Protein AF-0000000087651500 (afdb_homodimer)

InterPro domains:
  IPR002915 DeoC/FbaB/LacD aldolase [PF01791] (61-299)
  IPR002915 DeoC/FbaB/LacD aldolase [SM01133] (60-301)
  IPR011343 Deoxyribose-phosphate aldolase [PIRSF001357] (56-301)
  IPR011343 Deoxyribose-phosphate aldolase [PTHR10889] (29-301)
  IPR011343 Deoxyribose-phosphate aldolase [TIGR00126] (63-282)
  IPR011343 Deoxyribose-phosphate aldolase [cd00959] (61-293)
  IPR013785 Aldolase-type TIM barrel [G3DSA:3.20.20.70] (52-303)

Sequence (606 aa):
MATLVPMLFSFVKNFMSAFDQAQFDKEVSRDFDTQEIASATARYEKEAAQLVKDKAQVKKVIGYIDLTTLAGDDTKGRVVALVDRALNPVPSDPSVRCAAVCVYPQRVADVSKHLAAKKKTFNVASVAAGFPSGQYHLQSKLLEVQLTVADGATEIDIVISRAAALEDDWKTVYNEVAALKSACGNAHMKTILATGELKTLANVYKASWASILAGSDFIKTSTGKESTNATLEVAYVMCAAIKRWHELTGKKVGFKPAGGIKTPQEALAYVALIKEVLGEAWLTPELFRIGASSLLDNCLKALMATLVPMLFSFVKNFMSAFDQAQFDKEVSRDFDTQEIASATARYEKEAAQLVKDKAQVKKVIGYIDLTTLAGDDTKGRVVALVDRALNPVPSDPSVRCAAVCVYPQRVADVSKHLAAKKKTFNVASVAAGFPSGQYHLQSKLLEVQLTVADGATEIDIVISRAAALEDDWKTVYNEVAALKSACGNAHMKTILATGELKTLANVYKASWASILAGSDFIKTSTGKESTNATLEVAYVMCAAIKRWHELTGKKVGFKPAGGIKTPQEALAYVALIKEVLGEAWLTPELFRIGASSLLDNCLKAL

Radius of gyration: 25.12 Å; Cα contacts (8 Å, |Δi|>4): 1206; chains: 2; bounding box: 56×70×66 Å

Structure (mmCIF, N/CA/C/O backbone):
data_AF-0000000087651500-model_v1
#
loop_
_entity.id
_entity.type
_entity.pdbx_description
1 polymer 'deoxyribose-phosphate aldolase'
#
loop_
_atom_site.group_PDB
_atom_site.id
_atom_site.type_symbol
_atom_site.label_atom_id
_atom_site.label_alt_id
_atom_site.label_comp_id
_atom_site.label_asym_id
_atom_site.label_entity_id
_atom_site.label_seq_id
_atom_site.pdbx_PDB_ins_code
_atom_site.Cartn_x
_atom_site.Cartn_y
_atom_site.Cartn_z
_atom_site.occupancy
_atom_site.B_iso_or_equiv
_atom_site.auth_seq_id
_atom_site.auth_comp_id
_atom_site.auth_asym_id
_atom_site.auth_atom_id
_atom_site.pdbx_PDB_model_num
ATOM 1 N N . MET A 1 1 ? -10.203 9.117 -33.875 1 18.61 1 MET A N 1
ATOM 2 C CA . MET A 1 1 ? -10.57 9.945 -32.75 1 18.61 1 MET A CA 1
ATOM 3 C C . MET A 1 1 ? -9.539 9.805 -31.625 1 18.61 1 MET A C 1
ATOM 5 O O . MET A 1 1 ? -9.906 9.633 -30.453 1 18.61 1 MET A O 1
ATOM 9 N N . ALA A 1 2 ? -8.32 9.477 -32.031 1 25.64 2 ALA A N 1
ATOM 10 C CA . ALA A 1 2 ? -7.027 9 -31.547 1 25.64 2 ALA A CA 1
ATOM 11 C C . ALA A 1 2 ? -6.324 10.062 -30.703 1 25.64 2 ALA A C 1
ATOM 13 O O . ALA A 1 2 ? -5.59 9.734 -29.766 1 25.64 2 ALA A O 1
ATOM 14 N N . THR A 1 3 ? -6.441 11.383 -31.062 1 24.03 3 THR A N 1
ATOM 15 C CA . THR A 1 3 ? -5.383 12.359 -30.844 1 24.03 3 THR A CA 1
ATOM 16 C C . THR A 1 3 ? -5.59 13.117 -29.531 1 24.03 3 THR A C 1
ATOM 18 O O . THR A 1 3 ? -4.98 14.164 -29.312 1 24.03 3 THR A O 1
ATOM 21 N N . LEU A 1 4 ? -6.672 12.836 -28.766 1 28.14 4 LEU A N 1
ATOM 22 C CA . LEU A 1 4 ? -6.996 13.891 -27.812 1 28.14 4 LEU A CA 1
ATOM 23 C C . LEU A 1 4 ? -6.113 13.797 -26.578 1 28.14 4 LEU A C 1
ATOM 25 O O . LEU A 1 4 ? -6.277 14.562 -25.625 1 28.14 4 LEU A O 1
ATOM 29 N N . VAL A 1 5 ? -5.395 12.805 -26.344 1 30.52 5 VAL A N 1
ATOM 30 C CA . VAL A 1 5 ? -4.629 12.688 -25.109 1 30.52 5 VAL A CA 1
ATOM 31 C C . VAL A 1 5 ? -3.576 13.797 -25.062 1 30.52 5 VAL A C 1
ATOM 33 O O . VAL A 1 5 ? -2.832 13.906 -24.078 1 30.52 5 VAL A O 1
ATOM 36 N N . PRO A 1 6 ? -3.314 14.445 -26.188 1 33.75 6 PRO A N 1
ATOM 37 C CA . PRO A 1 6 ? -2.211 15.398 -26.047 1 33.75 6 PRO A CA 1
ATOM 38 C C . PRO A 1 6 ? -2.578 16.609 -25.188 1 33.75 6 PRO A C 1
ATOM 40 O O . PRO A 1 6 ? -1.692 17.297 -24.672 1 33.75 6 PRO A O 1
ATOM 43 N N . MET A 1 7 ? -3.906 17.016 -25.219 1 31.36 7 MET A N 1
ATOM 44 C CA . MET A 1 7 ? -4.203 18.391 -24.828 1 31.36 7 MET A CA 1
ATOM 45 C C . MET A 1 7 ? -4.133 18.547 -23.312 1 31.36 7 MET A C 1
ATOM 47 O O . MET A 1 7 ? -3.906 19.656 -22.812 1 31.36 7 MET A O 1
ATOM 51 N N . LEU A 1 8 ? -4.641 17.5 -22.594 1 34.66 8 LEU A N 1
ATOM 52 C CA . LEU A 1 8 ? -4.699 17.781 -21.156 1 34.66 8 LEU A CA 1
ATOM 53 C C . LEU A 1 8 ? -3.311 18.078 -20.594 1 34.66 8 LEU A C 1
ATOM 55 O O . LEU A 1 8 ? -3.174 18.797 -19.609 1 34.66 8 LEU A O 1
ATOM 59 N N . PHE A 1 9 ? -2.285 17.5 -21.312 1 35.75 9 PHE A N 1
ATOM 60 C CA . PHE A 1 9 ? -0.932 17.734 -20.828 1 35.75 9 PHE A CA 1
ATOM 61 C C . PHE A 1 9 ? -0.488 19.172 -21.125 1 35.75 9 PHE A C 1
ATOM 63 O O . PHE A 1 9 ? 0.512 19.641 -20.578 1 35.75 9 PHE A O 1
ATOM 70 N N . SER A 1 10 ? -1.098 19.766 -22.188 1 35.12 10 SER A N 1
ATOM 71 C CA . SER A 1 10 ? -0.525 21.047 -22.625 1 35.12 10 SER A CA 1
ATOM 72 C C . SER A 1 10 ? -0.815 22.141 -21.609 1 35.12 10 SER A C 1
ATOM 74 O O . SER A 1 10 ? -0.089 23.141 -21.531 1 35.12 10 SER A O 1
ATOM 76 N N . PHE A 1 11 ? -2.031 22.234 -21.047 1 33.38 11 PHE A N 1
ATOM 77 C CA . PHE A 1 11 ? -2.408 23.438 -20.312 1 33.38 11 PHE A CA 1
ATOM 78 C C . PHE A 1 11 ? -1.663 23.516 -18.984 1 33.38 11 PHE A C 1
ATOM 80 O O . PHE A 1 11 ? -1.699 24.547 -18.297 1 33.38 11 PHE A O 1
ATOM 87 N N . VAL A 1 12 ? -1.163 22.422 -18.406 1 36.06 12 VAL A N 1
ATOM 88 C CA . VAL A 1 12 ? -0.519 22.578 -17.109 1 36.06 12 VAL A CA 1
ATOM 89 C C . VAL A 1 12 ? 0.763 23.391 -17.266 1 36.06 12 VAL A C 1
ATOM 91 O O . VAL A 1 12 ? 1.575 23.469 -16.344 1 36.06 12 VAL A O 1
ATOM 94 N N . LYS A 1 13 ? 1.061 23.75 -18.469 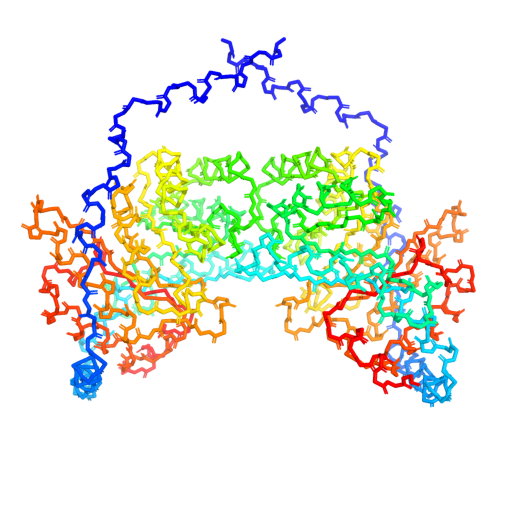1 39.34 13 LYS A N 1
ATOM 95 C CA . LYS A 1 13 ? 2.363 24.375 -18.656 1 39.34 13 LYS A CA 1
ATOM 96 C C . LYS A 1 13 ? 2.438 25.719 -17.922 1 39.34 13 LYS A C 1
ATOM 98 O O . LYS A 1 13 ? 3.465 26.391 -17.953 1 39.34 13 LYS A O 1
ATOM 103 N N . ASN A 1 14 ? 1.312 26.375 -17.641 1 38.38 14 ASN A N 1
ATOM 104 C CA . ASN A 1 14 ? 1.554 27.797 -17.391 1 38.38 14 ASN A CA 1
ATOM 105 C C . ASN A 1 14 ? 2.346 28.016 -16.094 1 38.38 14 ASN A C 1
ATOM 107 O O . ASN A 1 14 ? 3.357 28.719 -16.094 1 38.38 14 ASN A O 1
ATOM 111 N N . PHE A 1 15 ? 1.598 28.438 -14.797 1 40.16 15 PHE A N 1
ATOM 112 C CA . PHE A 1 15 ? 2.053 29.422 -13.812 1 40.16 15 PHE A CA 1
ATOM 113 C C . PHE A 1 15 ? 3.084 28.797 -12.875 1 40.16 15 PHE A C 1
ATOM 115 O O . PHE A 1 15 ? 3.4 29.375 -11.828 1 40.16 15 PHE A O 1
ATOM 122 N N . MET A 1 16 ? 3.377 27.531 -12.945 1 53.38 16 MET A N 1
ATOM 123 C CA . MET A 1 16 ? 4.301 27.078 -11.914 1 53.38 16 MET A CA 1
ATOM 124 C C . MET A 1 16 ? 5.738 27.438 -12.273 1 53.38 16 MET A C 1
ATOM 126 O O . MET A 1 16 ? 6.191 27.141 -13.383 1 53.38 16 MET A O 1
ATOM 130 N N . SER A 1 17 ? 6.266 28.391 -11.547 1 64.44 17 SER A 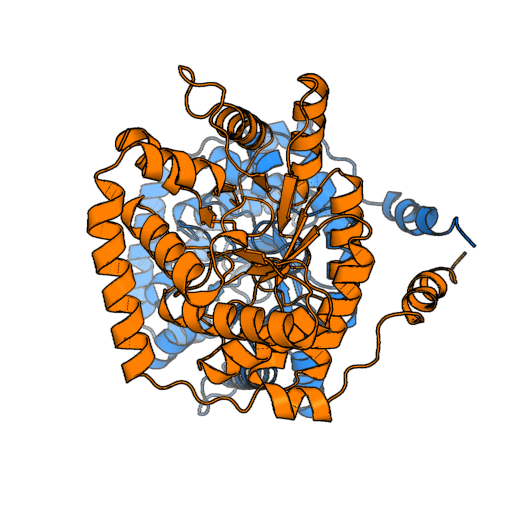N 1
ATOM 131 C CA . SER A 1 17 ? 7.664 28.75 -11.75 1 64.44 17 SER A CA 1
ATOM 132 C C . SER A 1 17 ? 8.547 27.5 -11.828 1 64.44 17 SER A C 1
ATOM 134 O O . SER A 1 17 ? 8.234 26.484 -11.219 1 64.44 17 SER A O 1
ATOM 136 N N . ALA A 1 18 ? 9.391 27.406 -12.789 1 80.69 18 ALA A N 1
ATOM 137 C CA . ALA A 1 18 ? 10.352 26.328 -13.008 1 80.69 18 ALA A CA 1
ATOM 138 C C . ALA A 1 18 ? 11.203 26.094 -11.766 1 80.69 18 ALA A C 1
ATOM 140 O O . ALA A 1 18 ? 11.43 27.016 -10.977 1 80.69 18 ALA A O 1
ATOM 141 N N . PHE A 1 19 ? 11.445 24.891 -11.492 1 88.69 19 PHE A N 1
ATOM 142 C CA . PHE A 1 19 ? 12.344 24.531 -10.406 1 88.69 19 PHE A CA 1
ATOM 143 C C . PHE A 1 19 ? 13.648 25.312 -10.5 1 88.69 19 PHE A C 1
ATOM 145 O O . PHE A 1 19 ? 14.367 25.219 -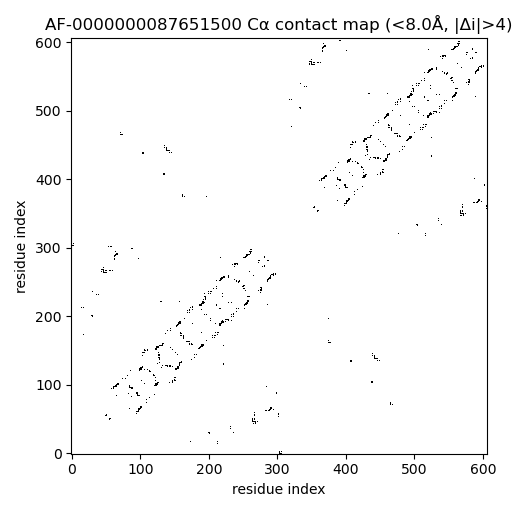11.492 1 88.69 19 PHE A O 1
ATOM 152 N N . ASP A 1 20 ? 13.875 26.094 -9.539 1 90.5 20 ASP A N 1
ATOM 153 C CA . ASP A 1 20 ? 15.125 26.844 -9.469 1 90.5 20 ASP A CA 1
ATOM 154 C C . ASP A 1 20 ? 16.172 26.109 -8.633 1 90.5 20 ASP A C 1
ATOM 156 O O . ASP A 1 20 ? 16.188 26.234 -7.41 1 90.5 20 ASP A O 1
ATOM 160 N N . GLN A 1 21 ? 17.094 25.453 -9.32 1 91.81 21 GLN A N 1
ATOM 161 C CA . GLN A 1 21 ? 18.078 24.609 -8.656 1 91.81 21 GLN A CA 1
ATOM 162 C C . GLN A 1 21 ? 18.984 25.438 -7.734 1 91.81 21 GLN A C 1
ATOM 164 O O . GLN A 1 21 ? 19.297 25 -6.625 1 91.81 21 GLN A O 1
ATOM 169 N N . ALA A 1 22 ? 19.375 26.562 -8.211 1 90.12 22 ALA A N 1
ATOM 170 C CA . ALA A 1 22 ? 20.281 27.406 -7.438 1 90.12 22 ALA A CA 1
ATOM 171 C C . ALA A 1 22 ? 19.625 27.859 -6.137 1 90.12 22 ALA A C 1
ATOM 173 O O . ALA A 1 22 ? 20.25 27.812 -5.07 1 90.12 22 ALA A O 1
ATOM 174 N N . GLN A 1 23 ? 18.484 28.297 -6.219 1 88.88 23 GLN A N 1
ATOM 175 C CA . GLN A 1 23 ? 17.75 28.719 -5.031 1 88.88 23 GLN A CA 1
ATOM 176 C C . GLN A 1 23 ? 17.531 27.547 -4.078 1 88.88 23 GLN A C 1
ATOM 178 O O . GLN A 1 23 ? 17.656 27.688 -2.861 1 88.88 23 GLN A O 1
ATOM 183 N N . PHE A 1 24 ? 17.219 26.438 -4.621 1 94.88 24 PHE A N 1
ATOM 184 C CA . PHE A 1 24 ? 17.031 25.234 -3.824 1 94.88 24 PHE A CA 1
ATOM 185 C C . PHE A 1 24 ? 18.297 24.875 -3.061 1 94.88 24 PHE A C 1
ATOM 187 O O . PHE A 1 24 ? 18.25 24.672 -1.848 1 94.88 24 PHE A O 1
ATOM 194 N N . ASP A 1 25 ? 19.391 24.875 -3.773 1 93.94 25 ASP A N 1
ATOM 195 C CA . ASP A 1 25 ? 20.672 24.484 -3.17 1 93.94 25 ASP A CA 1
ATOM 196 C C . ASP A 1 25 ? 21.047 25.438 -2.029 1 93.94 25 ASP A C 1
ATOM 198 O O . ASP A 1 25 ? 21.625 25.016 -1.027 1 93.94 25 ASP A O 1
ATOM 202 N N . LYS A 1 26 ? 20.688 26.625 -2.205 1 92 26 LYS A N 1
ATOM 203 C CA . LYS A 1 26 ? 20.984 27.625 -1.188 1 92 26 LYS A CA 1
ATOM 204 C C . LYS A 1 26 ? 20.188 27.375 0.089 1 92 26 LYS A C 1
ATOM 206 O O . LYS A 1 26 ? 20.734 27.469 1.192 1 92 26 LYS A O 1
ATOM 211 N N . GLU A 1 27 ? 19 26.984 -0.081 1 93.19 27 GLU A N 1
ATOM 212 C CA . GLU A 1 27 ? 18.109 26.891 1.069 1 93.19 27 GLU A CA 1
ATOM 213 C C . GLU A 1 27 ? 18.297 25.547 1.791 1 93.19 27 GLU A C 1
ATOM 215 O O . GLU A 1 27 ? 18.031 25.453 2.992 1 93.19 27 GLU A O 1
ATOM 220 N N . VAL A 1 28 ? 18.812 24.625 1.084 1 94.5 28 VAL A N 1
ATOM 221 C CA . VAL A 1 28 ? 18.812 23.297 1.682 1 94.5 28 VAL A CA 1
ATOM 222 C C . VAL A 1 28 ? 20.188 22.984 2.254 1 94.5 28 VAL A C 1
ATOM 224 O O . VAL A 1 28 ? 20.469 21.844 2.652 1 94.5 28 VAL A O 1
ATOM 227 N N . SER A 1 29 ? 21.062 23.875 2.377 1 88.06 29 SER A N 1
ATOM 228 C CA . SER A 1 29 ? 22.438 23.688 2.842 1 88.06 29 SER A CA 1
ATOM 229 C C . SER A 1 29 ? 22.516 23.75 4.363 1 88.06 29 SER A C 1
ATOM 231 O O . SER A 1 29 ? 23.594 23.641 4.938 1 88.06 29 SER A O 1
ATOM 233 N N . ARG A 1 30 ? 21.438 23.812 4.965 1 85.31 30 ARG A N 1
ATOM 234 C CA . ARG A 1 30 ? 21.422 23.906 6.418 1 85.31 30 ARG A CA 1
ATOM 235 C C . ARG A 1 30 ? 21.875 22.609 7.059 1 85.31 30 ARG A C 1
ATOM 237 O O . ARG A 1 30 ? 21.5 21.516 6.617 1 85.31 30 ARG A O 1
ATOM 244 N N . ASP A 1 31 ? 22.734 22.734 8.016 1 84.75 31 ASP A N 1
ATOM 245 C CA . ASP A 1 31 ? 23.203 21.578 8.781 1 84.75 31 ASP A CA 1
ATOM 246 C C . ASP A 1 31 ? 22.453 21.469 10.102 1 84.75 31 ASP A C 1
ATOM 248 O O . ASP A 1 31 ? 22.266 22.453 10.812 1 84.75 31 ASP A O 1
ATOM 252 N N . PHE A 1 32 ? 21.969 20.359 10.359 1 87.94 32 PHE A N 1
ATOM 253 C CA . PHE A 1 32 ? 21.25 20.125 11.609 1 87.94 32 PHE A CA 1
ATOM 254 C C . PHE A 1 32 ? 22.141 19.422 12.625 1 87.94 32 PHE A C 1
ATOM 256 O O . PHE A 1 32 ? 22.719 18.375 12.336 1 87.94 32 PHE A O 1
ATOM 263 N N . ASP A 1 33 ? 22.25 20.094 13.734 1 87.75 33 ASP A N 1
ATOM 264 C CA . ASP A 1 33 ? 23.031 19.578 14.852 1 87.75 33 ASP A CA 1
ATOM 265 C C . ASP A 1 33 ? 22.234 18.547 15.648 1 87.75 33 ASP A C 1
ATOM 267 O O . ASP A 1 33 ? 21.234 18.891 16.297 1 87.75 33 ASP A O 1
ATOM 271 N N . THR A 1 34 ? 22.781 17.391 15.734 1 89.44 34 THR A N 1
ATOM 272 C CA . THR A 1 34 ? 22.078 16.281 16.375 1 89.44 34 THR A CA 1
ATOM 273 C C . THR A 1 34 ? 21.875 16.562 17.859 1 89.44 34 THR A C 1
ATOM 275 O O . THR A 1 34 ? 20.859 16.172 18.438 1 89.44 34 THR A O 1
ATOM 278 N N . GLN A 1 35 ? 22.781 17.234 18.406 1 91.44 35 GLN A N 1
ATOM 279 C CA . GLN A 1 35 ? 22.656 17.562 19.812 1 91.44 35 GLN A CA 1
ATOM 280 C C . GLN A 1 35 ? 21.578 18.594 20.062 1 91.44 35 GLN A C 1
ATOM 282 O O . GLN A 1 35 ? 20.828 18.516 21.047 1 91.44 35 GLN A O 1
ATOM 287 N N . GLU A 1 36 ? 21.547 19.516 19.234 1 92.12 36 GLU A N 1
ATOM 288 C CA . GLU A 1 36 ? 20.516 20.547 19.328 1 92.12 36 GLU A CA 1
ATOM 289 C C . GLU A 1 36 ? 19.125 19.922 19.188 1 92.12 36 GLU A C 1
ATOM 291 O O . GLU A 1 36 ? 18.203 20.25 19.953 1 92.12 36 GLU A O 1
ATOM 296 N N . ILE A 1 37 ? 19.016 19.078 18.281 1 95.69 37 ILE A N 1
ATOM 297 C CA . ILE A 1 37 ? 17.734 18.422 18.016 1 95.69 37 ILE A CA 1
ATOM 298 C C . ILE A 1 37 ? 17.359 17.547 19.219 1 95.69 37 ILE A C 1
ATOM 300 O O . ILE A 1 37 ? 16.203 17.562 19.656 1 95.69 37 ILE A O 1
ATOM 304 N N . ALA A 1 38 ? 18.312 16.859 19.703 1 95.12 38 ALA A N 1
ATOM 305 C CA . ALA A 1 38 ? 18.062 15.992 20.844 1 95.12 38 ALA A CA 1
ATOM 306 C C . ALA A 1 38 ? 17.594 16.797 22.047 1 95.12 38 ALA A C 1
ATOM 308 O O . ALA A 1 38 ? 16.656 16.391 22.75 1 95.12 38 ALA A O 1
ATOM 309 N N . SER A 1 39 ? 18.234 17.875 22.281 1 96.19 39 SER A N 1
ATOM 310 C CA . SER A 1 39 ? 17.859 18.734 23.391 1 96.19 39 SER A CA 1
ATOM 311 C C . SER A 1 39 ? 16.469 19.297 23.203 1 96.19 39 SER A C 1
ATOM 313 O O . SER A 1 39 ? 15.672 19.359 24.141 1 96.19 39 SER A O 1
ATOM 315 N N . ALA A 1 40 ? 16.219 19.719 22.062 1 96.25 40 ALA A N 1
ATOM 316 C CA . ALA A 1 40 ? 14.906 20.281 21.75 1 96.25 40 ALA A CA 1
ATOM 317 C C . ALA A 1 40 ? 13.797 19.25 21.938 1 96.25 40 ALA A C 1
ATOM 319 O O . ALA A 1 40 ? 12.773 19.516 22.562 1 96.25 40 ALA A O 1
ATOM 320 N N . THR A 1 41 ? 14.031 18.078 21.422 1 97.19 41 THR A N 1
ATOM 321 C CA . THR A 1 41 ? 13 17.047 21.484 1 97.19 41 THR A CA 1
ATOM 322 C C . THR A 1 41 ? 12.75 16.625 22.922 1 97.19 41 THR A C 1
ATOM 324 O O . THR A 1 41 ? 11.617 16.328 23.312 1 97.19 41 THR A O 1
ATOM 327 N N . ALA A 1 42 ? 13.805 16.625 23.703 1 97.31 42 ALA A N 1
ATOM 328 C CA . ALA A 1 42 ? 13.648 16.328 25.125 1 97.31 42 ALA A CA 1
ATOM 329 C C . ALA A 1 42 ? 12.766 17.359 25.812 1 97.31 42 ALA A C 1
ATOM 331 O O . ALA A 1 42 ? 11.961 17.031 26.688 1 97.31 42 ALA A O 1
ATOM 332 N N . ARG A 1 43 ? 12.914 18.578 25.422 1 97.88 43 ARG A N 1
ATOM 333 C CA . ARG A 1 43 ? 12.109 19.641 26 1 97.88 43 ARG A CA 1
ATOM 334 C C . ARG A 1 43 ? 10.641 19.484 25.625 1 97.88 43 ARG A C 1
ATOM 336 O O . ARG A 1 43 ? 9.758 19.703 26.469 1 97.88 43 ARG A O 1
ATOM 343 N N . TYR A 1 44 ? 10.367 19.078 24.422 1 98.31 44 TYR A N 1
ATOM 344 C CA . TYR A 1 44 ? 8.984 18.906 24 1 98.31 44 TYR A CA 1
ATOM 345 C C . TYR A 1 44 ? 8.328 17.75 24.734 1 98.31 44 TYR A C 1
ATOM 347 O O . TYR A 1 44 ? 7.152 17.828 25.109 1 98.31 44 TYR A O 1
ATOM 355 N N . GLU A 1 45 ? 9.094 16.703 24.953 1 98.06 45 GLU A N 1
ATOM 356 C CA . GLU A 1 45 ? 8.578 15.562 25.703 1 98.06 45 GLU A CA 1
ATOM 357 C C . GLU A 1 45 ? 8.266 15.945 27.141 1 98.06 45 GLU A C 1
ATOM 359 O O . GLU A 1 45 ? 7.242 15.523 27.688 1 98.06 45 GLU A O 1
ATOM 364 N N . LYS A 1 46 ? 9.141 16.719 27.703 1 98 46 LYS A N 1
ATOM 365 C CA . LYS A 1 46 ? 8.914 17.188 29.062 1 98 46 LYS A CA 1
ATOM 366 C C . LYS A 1 46 ? 7.684 18.078 29.141 1 98 46 LYS A C 1
ATOM 368 O O . LYS A 1 46 ? 6.879 17.953 30.078 1 98 46 LYS A O 1
ATOM 373 N N . GLU A 1 47 ? 7.555 18.953 28.219 1 98.25 47 GLU A N 1
ATOM 374 C CA . GLU A 1 47 ? 6.395 19.844 28.188 1 98.25 47 GLU A CA 1
ATOM 375 C C . GLU A 1 47 ? 5.105 19.047 27.984 1 98.25 47 GLU A C 1
ATOM 377 O O . GLU A 1 47 ? 4.078 19.359 28.578 1 98.25 47 GLU A O 1
ATOM 382 N N . ALA A 1 48 ? 5.168 18.062 27.188 1 98.56 48 ALA A N 1
ATOM 383 C CA . ALA A 1 48 ? 4.008 17.219 26.922 1 98.56 48 ALA A CA 1
ATOM 384 C C . ALA A 1 48 ? 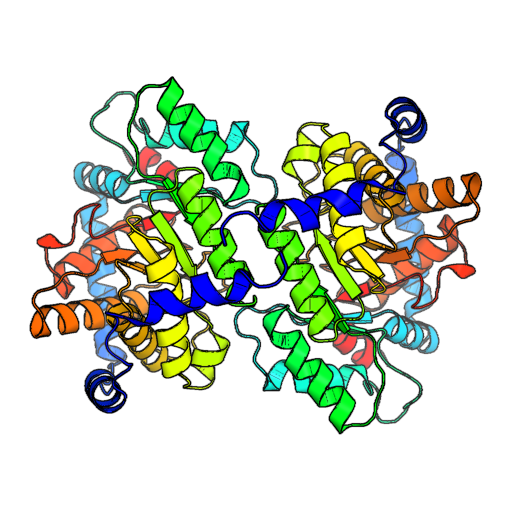3.52 16.531 28.188 1 98.56 48 ALA A C 1
ATOM 386 O O . ALA A 1 48 ? 2.314 16.391 28.406 1 98.56 48 ALA A O 1
ATOM 387 N N . ALA A 1 49 ? 4.488 16.141 29 1 97.88 49 ALA A N 1
ATOM 388 C CA . ALA A 1 49 ? 4.164 15.453 30.25 1 97.88 49 ALA A CA 1
ATOM 389 C C . ALA A 1 49 ? 3.367 16.375 31.188 1 97.88 49 ALA A C 1
ATOM 391 O O . ALA A 1 49 ? 2.541 15.898 31.969 1 97.88 49 ALA A O 1
ATOM 392 N N . GLN A 1 50 ? 3.527 17.609 31.031 1 97.94 50 GLN A N 1
ATOM 393 C CA . GLN A 1 50 ? 2.783 18.578 31.828 1 97.94 50 GLN A CA 1
ATOM 394 C C . GLN A 1 50 ? 1.438 18.906 31.188 1 97.94 50 GLN A C 1
ATOM 396 O O . GLN A 1 50 ? 0.416 18.969 31.875 1 97.94 50 GLN A O 1
ATOM 401 N N . LEU A 1 51 ? 1.45 19.062 29.922 1 97.81 51 LEU A N 1
ATOM 402 C CA . LEU A 1 51 ? 0.261 19.469 29.188 1 97.81 51 LEU A CA 1
ATOM 403 C C . LEU A 1 51 ? -0.827 18.406 29.266 1 97.81 51 LEU A C 1
ATOM 405 O O . LEU A 1 51 ? -2.016 18.719 29.281 1 97.81 51 LEU A O 1
ATOM 409 N N . VAL A 1 52 ? -0.397 17.156 29.359 1 98 52 VAL A N 1
ATOM 410 C CA . VAL A 1 52 ? -1.352 16.047 29.281 1 98 52 VAL A CA 1
ATOM 411 C C . VAL A 1 52 ? -2.209 16.016 30.531 1 98 52 VAL A C 1
ATOM 413 O O . VAL A 1 52 ? -3.295 15.43 30.547 1 98 52 VAL A O 1
ATOM 416 N N . LYS A 1 53 ? -1.76 16.656 31.594 1 97.38 53 LYS A N 1
ATOM 417 C CA . LYS A 1 53 ? -2.504 16.703 32.844 1 97.38 53 LYS A CA 1
ATOM 418 C C . LYS A 1 53 ? -3.719 17.625 32.719 1 97.38 53 LYS A C 1
ATOM 420 O O . LYS A 1 53 ? -4.613 17.594 33.594 1 97.38 53 LYS A O 1
ATOM 425 N N . ASP A 1 54 ? -3.789 18.484 31.719 1 97.5 54 ASP A N 1
ATOM 426 C CA . ASP A 1 54 ? -4.891 19.406 31.453 1 97.5 54 ASP A CA 1
ATOM 427 C C . ASP A 1 54 ? -5.84 18.828 30.406 1 97.5 54 ASP A C 1
ATOM 429 O O . ASP A 1 54 ? -5.508 18.797 29.219 1 97.5 54 ASP A O 1
ATOM 433 N N . LYS A 1 55 ? -7.051 18.547 30.781 1 96 55 LYS A N 1
ATOM 434 C CA . LYS A 1 55 ? -8.047 17.922 29.906 1 96 55 LYS A CA 1
ATOM 435 C C . LYS A 1 55 ? -8.367 18.844 28.719 1 96 55 LYS A C 1
ATOM 437 O O . LYS A 1 55 ? -8.695 18.359 27.641 1 96 55 LYS A O 1
ATOM 442 N N . ALA A 1 56 ? -8.234 20.078 28.953 1 96.5 56 ALA A N 1
ATOM 443 C CA . ALA A 1 56 ? -8.508 21.031 27.859 1 96.5 56 ALA A CA 1
ATOM 444 C C . ALA A 1 56 ? -7.5 20.859 26.734 1 96.5 56 ALA A C 1
ATOM 446 O O . ALA A 1 56 ? -7.852 21.016 25.562 1 96.5 56 ALA A O 1
ATOM 447 N N . GLN A 1 57 ? -6.289 20.594 27.109 1 97.56 57 GLN A N 1
ATOM 448 C CA . GLN A 1 57 ? -5.254 20.375 26.094 1 97.56 57 GLN A CA 1
ATOM 449 C C . GLN A 1 57 ? -5.504 19.078 25.312 1 97.56 57 GLN A C 1
ATOM 451 O O . GLN A 1 57 ? -5.285 19.031 24.109 1 97.56 57 GLN A O 1
ATOM 456 N N . VAL A 1 58 ? -5.984 18.109 25.984 1 97.5 58 VAL A N 1
ATOM 457 C CA . VAL A 1 58 ? -6.312 16.828 25.359 1 97.5 58 VAL A CA 1
ATOM 458 C C . VAL A 1 58 ? -7.469 17.031 24.375 1 97.5 58 VAL A C 1
ATOM 460 O O . VAL A 1 58 ? -7.441 16.5 23.266 1 97.5 58 VAL A O 1
ATOM 463 N N . LYS A 1 59 ? -8.383 17.781 24.75 1 96.75 59 LYS A N 1
ATOM 464 C CA . LYS A 1 59 ? -9.523 18.078 23.891 1 96.75 59 LYS A CA 1
ATOM 465 C C . LYS A 1 59 ? -9.078 18.812 22.625 1 96.75 59 LYS A C 1
ATOM 467 O O . LYS A 1 59 ? -9.586 18.562 21.531 1 96.75 59 LYS A O 1
ATOM 472 N N . LYS A 1 60 ? -8.195 19.703 22.828 1 97.25 60 LYS A N 1
ATOM 473 C CA . LYS A 1 60 ? -7.668 20.453 21.688 1 97.25 60 LYS A CA 1
ATOM 474 C C . LYS A 1 60 ? -6.988 19.516 20.688 1 97.25 60 LYS A C 1
ATOM 476 O O . LYS A 1 60 ? -7.066 19.719 19.469 1 97.25 60 LYS A O 1
ATOM 481 N N . VAL A 1 61 ? -6.328 18.484 21.188 1 98.44 61 VAL A N 1
ATOM 482 C CA . VAL A 1 61 ? -5.641 17.5 20.344 1 98.44 61 VAL A CA 1
ATOM 483 C C . VAL A 1 61 ? -6.648 16.828 19.422 1 98.44 61 VAL A C 1
ATOM 485 O O . VAL A 1 61 ? -6.355 16.578 18.25 1 98.44 61 VAL A O 1
ATOM 488 N N . ILE A 1 62 ? -7.832 16.562 19.906 1 98.5 62 ILE A N 1
ATOM 489 C CA . ILE A 1 62 ? -8.867 15.898 19.109 1 98.5 62 ILE A CA 1
ATOM 490 C C . ILE A 1 62 ? -9.18 16.734 17.875 1 98.5 62 ILE A C 1
ATOM 492 O O . ILE A 1 62 ? -9.391 16.203 16.797 1 98.5 62 ILE A O 1
ATOM 496 N N . GLY A 1 63 ? -9.078 18.031 18 1 98.25 63 GLY A N 1
ATOM 497 C CA . GLY A 1 63 ? -9.383 18.953 16.922 1 98.25 63 GLY A CA 1
ATOM 498 C C . GLY A 1 63 ? -8.328 18.953 15.836 1 98.25 63 GLY A C 1
ATOM 499 O O . GLY A 1 63 ? -8.547 19.516 14.758 1 98.25 63 GLY A O 1
ATOM 500 N N . TYR A 1 64 ? -7.18 18.281 16.047 1 98.69 64 TYR A N 1
ATOM 501 C CA . TYR A 1 64 ? -6.102 18.219 15.07 1 98.69 64 TYR A CA 1
ATOM 502 C C . TYR A 1 64 ? -6.098 16.875 14.352 1 98.69 64 TYR A C 1
ATOM 504 O O . TYR A 1 64 ? -5.355 16.688 13.383 1 98.69 64 TYR A O 1
ATOM 512 N N . ILE A 1 65 ? -6.973 16 14.719 1 98.81 65 ILE A N 1
ATOM 513 C CA . ILE A 1 65 ? -6.871 14.617 14.273 1 98.81 65 ILE A CA 1
ATOM 514 C C . ILE A 1 65 ? -7.508 14.469 12.891 1 98.81 65 ILE A C 1
ATOM 516 O O . ILE A 1 65 ? -8.656 14.859 12.688 1 98.81 65 ILE A O 1
ATOM 520 N N . ASP A 1 66 ? -6.754 14.016 11.938 1 98.75 66 ASP A N 1
ATOM 521 C CA . ASP A 1 66 ? -7.328 13.312 10.797 1 98.75 66 ASP A CA 1
ATOM 522 C C . ASP A 1 66 ? -7.648 11.859 11.148 1 98.75 66 ASP A C 1
ATOM 524 O O . ASP A 1 66 ? -6.766 11 11.125 1 98.75 66 ASP A O 1
ATOM 528 N N . LEU A 1 67 ? -8.898 11.633 11.469 1 98.69 67 LEU A N 1
ATOM 529 C CA . LEU A 1 67 ? -9.266 10.266 11.828 1 98.69 67 LEU A CA 1
ATOM 530 C C . LEU A 1 67 ? -9.227 9.359 10.602 1 98.69 67 LEU A C 1
ATOM 532 O O . LEU A 1 67 ? -9.945 9.586 9.625 1 98.69 67 LEU A O 1
ATOM 536 N N . THR A 1 68 ? -8.406 8.281 10.711 1 98.44 68 THR A N 1
ATOM 537 C CA . THR A 1 68 ? -7.973 7.602 9.5 1 98.44 68 THR A CA 1
ATOM 538 C C . THR A 1 68 ? -8.328 6.117 9.555 1 98.44 68 THR A C 1
ATOM 540 O O . THR A 1 68 ? -8.148 5.473 10.586 1 98.44 68 THR A O 1
ATOM 543 N N . THR A 1 69 ? -8.938 5.59 8.523 1 97.94 69 THR A N 1
ATOM 544 C CA . THR A 1 69 ? -8.898 4.164 8.219 1 97.94 69 THR A CA 1
ATOM 545 C C . THR A 1 69 ? -8.359 3.924 6.812 1 97.94 69 THR A C 1
ATOM 547 O O . THR A 1 69 ? -8.891 4.457 5.836 1 97.94 69 THR A O 1
ATOM 550 N N . LEU A 1 70 ? -7.336 3.209 6.715 1 97.5 70 LEU A N 1
ATOM 551 C CA . LEU A 1 70 ? -6.691 2.854 5.457 1 97.5 70 LEU A CA 1
ATOM 552 C C . LEU A 1 70 ? -6.402 1.356 5.398 1 97.5 70 LEU A C 1
ATOM 554 O O . LEU A 1 70 ? -5.266 0.948 5.145 1 97.5 70 LEU A O 1
ATOM 558 N N . ALA A 1 71 ? -7.441 0.621 5.57 1 96.56 71 ALA A N 1
ATOM 559 C CA . ALA A 1 71 ? -7.363 -0.835 5.484 1 96.56 71 ALA A CA 1
ATOM 560 C C . ALA A 1 71 ? -7.848 -1.332 4.125 1 96.56 71 ALA A C 1
ATOM 562 O O . ALA A 1 71 ? -8.758 -0.748 3.529 1 96.56 71 ALA A O 1
ATOM 563 N N . GLY A 1 72 ? -7.211 -2.402 3.693 1 96.69 72 GLY A N 1
ATOM 564 C CA . GLY A 1 72 ? -7.605 -2.992 2.422 1 96.69 72 GLY A CA 1
ATOM 565 C C . GLY A 1 72 ? -9.039 -3.496 2.414 1 96.69 72 GLY A C 1
ATOM 566 O O . GLY A 1 72 ? -9.656 -3.602 1.354 1 96.69 72 GLY A O 1
ATOM 567 N N . ASP A 1 73 ? -9.562 -3.789 3.562 1 97.5 73 ASP A N 1
ATOM 568 C CA . ASP A 1 73 ? -10.906 -4.344 3.662 1 97.5 73 ASP A CA 1
ATOM 569 C C . ASP A 1 73 ? -11.898 -3.293 4.16 1 97.5 73 ASP A C 1
ATOM 571 O O . ASP A 1 73 ? -12.945 -3.635 4.715 1 97.5 73 ASP A O 1
ATOM 575 N N . ASP A 1 74 ? -11.578 -2.008 4.059 1 98.12 74 ASP A N 1
ATOM 576 C CA . ASP A 1 74 ? -12.523 -0.947 4.395 1 98.12 74 ASP A CA 1
ATOM 577 C C . ASP A 1 74 ? -13.789 -1.046 3.543 1 98.12 74 ASP A C 1
ATOM 579 O O . ASP A 1 74 ? -13.711 -1.152 2.318 1 98.12 74 ASP A O 1
ATOM 583 N N . THR A 1 75 ? -14.906 -1.026 4.148 1 98.25 75 THR A N 1
ATOM 584 C CA . THR A 1 75 ? -16.203 -1.066 3.492 1 98.25 75 THR A CA 1
ATOM 585 C C . THR A 1 75 ? -16.938 0.259 3.67 1 98.25 75 THR A C 1
ATOM 587 O O . THR A 1 75 ? -16.5 1.125 4.426 1 98.25 75 THR A O 1
ATOM 590 N N . LYS A 1 76 ? -18.062 0.337 2.932 1 98.25 76 LYS A N 1
ATOM 591 C CA . LYS A 1 76 ? -18.938 1.493 3.102 1 98.25 76 LYS A CA 1
ATOM 592 C C . LYS A 1 76 ? -19.328 1.679 4.566 1 98.25 76 LYS A C 1
ATOM 594 O O . LYS A 1 76 ? -19.234 2.785 5.102 1 98.25 76 LYS A O 1
ATOM 599 N N . GLY A 1 77 ? -19.719 0.59 5.195 1 98.5 77 GLY A N 1
ATOM 600 C CA . GLY A 1 77 ? -20.125 0.667 6.59 1 98.5 77 GLY A CA 1
ATOM 601 C C . GLY A 1 77 ? -19.031 1.194 7.504 1 98.5 77 GLY A C 1
ATOM 602 O O . GLY A 1 77 ? -19.297 2.012 8.391 1 98.5 77 GLY A O 1
ATOM 603 N N . ARG A 1 78 ? -17.859 0.809 7.305 1 97.88 78 ARG A N 1
ATOM 604 C CA . ARG A 1 78 ? -16.75 1.204 8.148 1 97.88 78 ARG A CA 1
ATOM 605 C C . ARG A 1 78 ? -16.453 2.695 8.016 1 97.88 78 ARG A C 1
ATOM 607 O O . ARG A 1 78 ? -16.219 3.381 9.016 1 97.88 78 ARG A O 1
ATOM 614 N N . VAL A 1 79 ? -16.5 3.205 6.789 1 98.69 79 VAL A N 1
ATOM 615 C CA . VAL A 1 79 ? -16.109 4.602 6.605 1 98.69 79 VAL A CA 1
ATOM 616 C C . VAL A 1 79 ? -17.25 5.516 7.035 1 98.69 79 VAL A C 1
ATOM 618 O O . VAL A 1 79 ? -17.016 6.625 7.523 1 98.69 79 VAL A O 1
ATOM 621 N N . VAL A 1 80 ? -18.469 5.062 6.902 1 98.69 80 VAL A N 1
ATOM 622 C CA . VAL A 1 80 ? -19.609 5.812 7.41 1 98.69 80 VAL A CA 1
ATOM 623 C C . VAL A 1 80 ? -19.516 5.938 8.93 1 98.69 80 VAL A C 1
ATOM 625 O O . VAL A 1 80 ? -19.703 7.023 9.484 1 98.69 80 VAL A O 1
ATOM 628 N N . ALA A 1 81 ? -19.188 4.871 9.57 1 98.62 81 ALA A N 1
ATOM 629 C CA . ALA A 1 81 ? -19 4.891 11.016 1 98.62 81 ALA A CA 1
ATOM 630 C C . ALA A 1 81 ? -17.844 5.812 11.406 1 98.62 81 ALA A C 1
ATOM 632 O O . ALA A 1 81 ? -17.922 6.508 12.422 1 98.62 81 ALA A O 1
ATOM 633 N N . LEU A 1 82 ? -16.844 5.785 10.648 1 98.69 82 LEU A N 1
ATOM 634 C CA . LEU A 1 82 ? -15.688 6.652 10.875 1 98.69 82 LEU A CA 1
ATOM 635 C C . LEU A 1 82 ? -16.109 8.117 10.875 1 98.69 82 LEU A C 1
ATOM 637 O O . LEU A 1 82 ? -15.688 8.891 11.734 1 98.69 82 LEU A O 1
ATOM 641 N N . VAL A 1 83 ? -16.891 8.484 9.938 1 98.75 83 VAL A N 1
ATOM 642 C CA . VAL A 1 83 ? -17.359 9.859 9.781 1 98.75 83 VAL A CA 1
ATOM 643 C C . VAL A 1 83 ? -18.188 10.258 11.008 1 98.75 83 VAL A C 1
ATOM 645 O O . VAL A 1 83 ? -17.969 11.328 11.578 1 98.75 83 VAL A O 1
ATOM 648 N N . ASP A 1 84 ? -19.047 9.391 11.383 1 98.44 84 ASP A N 1
ATOM 649 C CA . ASP A 1 84 ? -19.906 9.695 12.523 1 98.44 84 ASP A CA 1
ATOM 650 C C . ASP A 1 84 ? -19.078 9.906 13.789 1 98.44 84 ASP A C 1
ATOM 652 O O . ASP A 1 84 ? -19.359 10.812 14.57 1 98.44 84 ASP A O 1
ATOM 656 N N . ARG A 1 85 ? -18.125 9.141 13.922 1 98.06 85 ARG A N 1
ATOM 657 C CA . ARG A 1 85 ? -17.234 9.266 15.078 1 98.06 85 ARG A CA 1
ATOM 658 C C . ARG A 1 85 ? -16.469 10.578 15.031 1 98.06 85 ARG A C 1
ATOM 660 O O . ARG A 1 85 ? -16.281 11.234 16.062 1 98.06 85 ARG A O 1
ATOM 667 N N . ALA A 1 86 ? -15.969 10.93 13.891 1 98.56 86 ALA A N 1
ATOM 668 C CA . ALA A 1 86 ? -15.164 12.133 13.727 1 98.56 86 ALA A CA 1
ATOM 669 C C . ALA A 1 86 ? -16 13.391 13.969 1 98.56 86 ALA A C 1
ATOM 671 O O . ALA A 1 86 ? -15.5 14.383 14.492 1 98.56 86 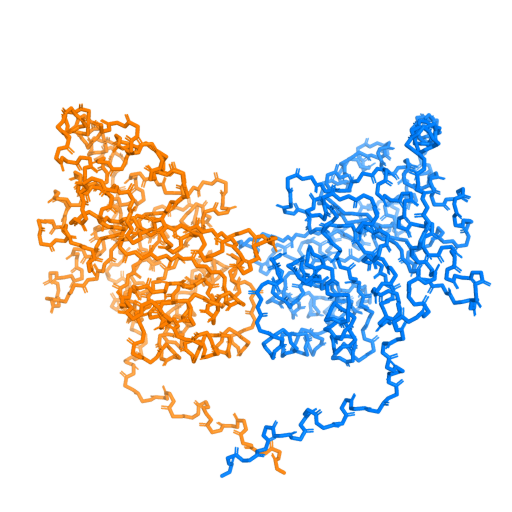ALA A O 1
ATOM 672 N N . LEU A 1 87 ? -17.234 13.336 13.594 1 98.12 87 LEU A N 1
ATOM 673 C CA . LEU A 1 87 ? -18.141 14.477 13.703 1 98.12 87 LEU A CA 1
ATOM 674 C C . LEU A 1 87 ? -18.516 14.727 15.156 1 98.12 87 LEU A C 1
ATOM 676 O O . LEU A 1 87 ? -18.75 15.875 15.555 1 98.12 87 LEU A O 1
ATOM 680 N N . ASN A 1 88 ? -18.609 13.672 15.844 1 97.44 88 ASN A N 1
ATOM 681 C CA . ASN A 1 88 ? -19.062 13.773 17.234 1 97.44 88 ASN A CA 1
ATOM 682 C C . ASN A 1 88 ? -18.375 12.742 18.125 1 97.44 88 ASN A C 1
ATOM 684 O O . ASN A 1 88 ? -19.031 11.875 18.688 1 97.44 88 ASN A O 1
ATOM 688 N N . PRO A 1 89 ? -17.078 12.992 18.391 1 97.19 89 PRO A N 1
ATOM 689 C CA . PRO A 1 89 ? -16.328 12.016 19.188 1 97.19 89 PRO A CA 1
ATOM 690 C C . PRO A 1 89 ? -16.688 12.07 20.672 1 97.19 89 PRO A C 1
ATOM 692 O O . PRO A 1 89 ? -16.469 11.094 21.406 1 97.19 89 PRO A O 1
ATOM 695 N N . VAL A 1 90 ? -17.141 13.211 21.125 1 95.44 90 VAL A N 1
ATOM 696 C CA . VAL A 1 90 ? -17.562 13.391 22.516 1 95.44 90 VAL A CA 1
ATOM 697 C C . VAL A 1 90 ? -19.047 13.758 22.547 1 95.44 90 VAL A C 1
ATOM 699 O O . VAL A 1 90 ? -19.406 14.945 22.578 1 95.44 90 VAL A O 1
ATOM 702 N N . PRO A 1 91 ? -19.906 12.773 22.719 1 92.69 91 PRO A N 1
ATOM 703 C CA . PRO A 1 91 ? -21.344 13.016 22.609 1 92.69 91 PRO A CA 1
ATOM 704 C C . PRO A 1 91 ? -21.844 14.102 23.562 1 92.69 91 PRO A C 1
ATOM 706 O O . PRO A 1 91 ? -22.75 14.867 23.219 1 92.69 91 PRO A O 1
ATOM 709 N N . SER A 1 92 ? -21.219 14.211 24.688 1 93.62 92 SER A N 1
ATOM 710 C CA . SER A 1 92 ? -21.656 15.18 25.688 1 93.62 92 SER A CA 1
ATOM 711 C C . SER A 1 92 ? -21.109 16.578 25.375 1 93.62 92 SER A C 1
ATOM 713 O O . SER A 1 92 ? -21.516 17.547 26.016 1 93.62 92 SER A O 1
ATOM 715 N N . ASP A 1 93 ? -20.219 16.672 24.391 1 94.62 93 ASP A N 1
ATOM 716 C CA . ASP A 1 93 ? -19.625 17.938 24.016 1 94.62 93 ASP A CA 1
ATOM 717 C C . ASP A 1 93 ? -19.562 18.094 22.5 1 94.62 93 ASP A C 1
ATOM 719 O O . ASP A 1 93 ? -18.516 17.859 21.891 1 94.62 93 ASP A O 1
ATOM 723 N N . PRO A 1 94 ? -20.562 18.609 21.859 1 92.38 94 PRO A N 1
ATOM 724 C CA . PRO A 1 94 ? -20.656 18.672 20.406 1 92.38 94 PRO A CA 1
ATOM 725 C C . PRO A 1 94 ? -19.688 19.672 19.781 1 92.38 94 PRO A C 1
ATOM 727 O O . PRO A 1 94 ? -19.531 19.719 18.562 1 92.38 94 PRO A O 1
ATOM 730 N N . SER A 1 95 ? -19.062 20.438 20.625 1 93.25 95 SER A N 1
ATOM 731 C CA . SER A 1 95 ? -18.109 21.406 20.109 1 93.25 95 SER A CA 1
ATOM 732 C C . SER A 1 95 ? -16.781 20.75 19.734 1 93.25 95 SER A C 1
ATOM 734 O O . SER A 1 95 ? -15.961 21.344 19.047 1 93.25 95 SER A O 1
ATOM 736 N N . VAL A 1 96 ? -16.656 19.531 20.188 1 95.81 96 VAL A N 1
ATOM 737 C CA . VAL A 1 96 ? -15.414 18.797 19.906 1 95.81 96 VAL A CA 1
ATOM 738 C C . VAL A 1 96 ? -15.602 17.922 18.672 1 95.81 96 VAL A C 1
ATOM 740 O O . VAL A 1 96 ? -16.547 17.125 18.609 1 95.81 96 VAL A O 1
ATOM 743 N N . ARG A 1 97 ? -14.758 18.109 17.672 1 97 97 ARG A N 1
ATOM 744 C CA . ARG A 1 97 ? -14.766 17.266 16.484 1 97 97 ARG A CA 1
ATOM 745 C C . ARG A 1 97 ? -13.352 17.078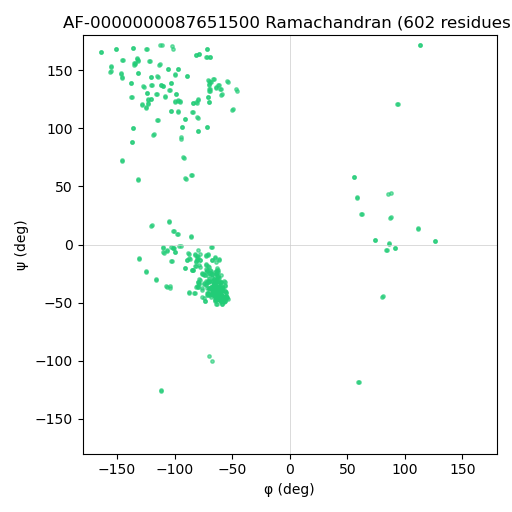 15.938 1 97 97 ARG A C 1
ATOM 747 O O . ARG A 1 97 ? -12.453 17.875 16.25 1 97 97 ARG A O 1
ATOM 754 N N . CYS A 1 98 ? -13.172 16.062 15.195 1 98.69 98 CYS A N 1
ATOM 755 C CA . CYS A 1 98 ? -11.898 15.875 14.508 1 98.69 98 CYS A CA 1
ATOM 756 C C . CYS A 1 98 ? -11.734 16.875 13.367 1 98.69 98 CYS A C 1
ATOM 758 O O . CYS A 1 98 ? -12.688 17.578 13.016 1 98.69 98 CYS A O 1
ATOM 760 N N . ALA A 1 99 ? -10.547 16.953 12.859 1 98.62 99 ALA A N 1
ATOM 761 C CA . ALA A 1 99 ? -10.273 17.922 11.797 1 98.62 99 ALA A CA 1
ATOM 762 C C . ALA A 1 99 ? -10.742 17.391 10.438 1 98.62 99 ALA A C 1
ATOM 764 O O . ALA A 1 99 ? -11.18 18.156 9.586 1 98.62 99 ALA A O 1
ATOM 765 N N . ALA A 1 100 ? -10.609 16.094 10.227 1 98.81 100 ALA A N 1
ATOM 766 C CA . ALA A 1 100 ? -10.945 15.453 8.961 1 98.81 100 ALA A CA 1
ATOM 767 C C . ALA A 1 100 ? -11.062 13.938 9.141 1 98.81 100 ALA A C 1
ATOM 769 O O . ALA A 1 100 ? -10.703 13.398 10.188 1 98.81 100 ALA A O 1
ATOM 770 N N . VAL A 1 101 ? -11.617 13.289 8.195 1 98.81 101 VAL A N 1
ATOM 771 C CA . VAL A 1 101 ? -11.438 11.852 8.016 1 98.81 101 VAL A CA 1
ATOM 772 C C . VAL A 1 101 ? -10.516 11.586 6.832 1 98.81 101 VAL A C 1
ATOM 774 O O . VAL A 1 101 ? -10.43 12.398 5.91 1 98.81 101 VAL A O 1
ATOM 777 N N . CYS A 1 102 ? -9.844 10.539 6.891 1 98.88 102 CYS A N 1
ATOM 778 C CA . CYS A 1 102 ? -8.969 10.133 5.797 1 98.88 102 CYS A CA 1
ATOM 779 C C . CYS A 1 102 ? -9.258 8.695 5.371 1 98.88 102 CYS A C 1
ATOM 781 O O . CYS A 1 102 ? -9.156 7.773 6.184 1 98.88 102 CYS A O 1
ATOM 783 N N . VAL A 1 103 ? -9.625 8.531 4.074 1 98.81 103 VAL A N 1
ATOM 784 C CA . VAL A 1 103 ? -10.016 7.227 3.553 1 98.81 103 VAL A CA 1
ATOM 785 C C . VAL A 1 103 ? -9.375 7 2.188 1 98.81 103 VAL A C 1
ATOM 787 O O . VAL A 1 103 ? -8.789 7.922 1.61 1 98.81 103 VAL A O 1
ATOM 790 N N . TYR A 1 104 ? -9.477 5.75 1.703 1 98.75 104 TYR A N 1
ATOM 791 C CA . TYR A 1 104 ? -8.977 5.445 0.368 1 98.75 104 TYR A CA 1
ATOM 792 C C . TYR A 1 104 ? -9.875 6.051 -0.704 1 98.75 104 TYR A C 1
ATOM 794 O O . TYR A 1 104 ? -11.055 6.316 -0.455 1 98.75 104 TYR A O 1
ATOM 802 N N . PRO A 1 105 ? -9.359 6.188 -1.934 1 98.75 105 PRO A N 1
ATOM 803 C CA . PRO A 1 105 ? -10.102 6.816 -3.029 1 98.75 105 PRO A CA 1
ATOM 804 C C . PRO A 1 105 ? -11.445 6.145 -3.291 1 98.75 105 PRO A C 1
ATOM 806 O O . PRO A 1 105 ? -12.461 6.828 -3.465 1 98.75 105 PRO A O 1
ATOM 809 N N . GLN A 1 106 ? -11.477 4.863 -3.215 1 98.31 106 GLN A N 1
ATOM 810 C CA . GLN A 1 106 ? -12.68 4.121 -3.547 1 98.31 106 GLN A CA 1
ATOM 811 C C . GLN A 1 106 ? -13.789 4.391 -2.533 1 98.31 106 GLN A C 1
ATOM 813 O O . GLN A 1 106 ? -14.961 4.098 -2.791 1 98.31 106 GLN A O 1
ATOM 818 N N . ARG A 1 107 ? -13.445 5 -1.402 1 98.69 107 ARG A N 1
ATOM 819 C CA . ARG A 1 107 ? -14.406 5.18 -0.316 1 98.69 107 ARG A CA 1
ATOM 820 C C . ARG A 1 107 ? -14.852 6.633 -0.213 1 98.69 107 ARG A C 1
ATOM 822 O O . ARG A 1 107 ? -15.797 6.949 0.521 1 98.69 107 ARG A O 1
ATOM 829 N N . VAL A 1 108 ? -14.281 7.477 -0.976 1 98.88 108 VAL A N 1
ATOM 830 C CA . VAL A 1 108 ? -14.523 8.914 -0.856 1 98.88 108 VAL A CA 1
ATOM 831 C C . VAL A 1 108 ? -15.977 9.219 -1.192 1 98.88 108 VAL A C 1
ATOM 833 O O . VAL A 1 108 ? -16.641 9.984 -0.488 1 98.88 108 VAL A O 1
ATOM 836 N N . ALA A 1 109 ? -16.5 8.586 -2.236 1 98.81 109 ALA A N 1
ATOM 837 C CA . ALA A 1 109 ? -17.891 8.828 -2.625 1 98.81 109 ALA A CA 1
ATOM 838 C C . ALA A 1 109 ? -18.859 8.406 -1.517 1 98.81 109 ALA A C 1
ATOM 840 O O . ALA A 1 109 ? -19.875 9.07 -1.287 1 98.81 109 ALA A O 1
ATOM 841 N N . ASP A 1 110 ? -18.531 7.316 -0.823 1 98.75 110 ASP A N 1
ATOM 842 C CA . ASP A 1 110 ? -19.359 6.863 0.295 1 98.75 110 ASP A CA 1
ATOM 843 C C . ASP A 1 110 ? -19.422 7.918 1.397 1 98.75 110 ASP A C 1
ATOM 845 O O . ASP A 1 110 ? -20.484 8.203 1.933 1 98.75 110 ASP A O 1
ATOM 849 N N . VAL A 1 111 ? -18.281 8.469 1.715 1 98.88 111 VAL A N 1
ATOM 850 C CA . VAL A 1 111 ? -18.172 9.484 2.76 1 98.88 111 VAL A CA 1
ATOM 851 C C . VAL A 1 111 ? -18.953 10.734 2.348 1 98.88 111 VAL A C 1
ATOM 853 O O . VAL A 1 111 ? -19.75 11.258 3.127 1 98.88 111 VAL A O 1
ATOM 856 N N . SER A 1 112 ? -18.719 11.148 1.111 1 98.81 112 SER A N 1
ATOM 857 C CA . SER A 1 112 ? -19.375 12.352 0.611 1 98.81 112 SER A CA 1
ATOM 858 C C . SER A 1 112 ? -20.891 12.203 0.618 1 98.81 112 SER A C 1
ATOM 860 O O . SER A 1 112 ? -21.609 13.117 1.021 1 98.81 112 SER A O 1
ATOM 862 N N . LYS A 1 113 ? -21.359 11.086 0.177 1 98.75 113 LYS A N 1
ATOM 863 C CA . LYS A 1 113 ? -22.797 10.828 0.171 1 98.75 113 LYS A CA 1
ATOM 864 C C . LYS A 1 113 ? -23.359 10.828 1.589 1 98.75 113 LYS A C 1
ATOM 866 O O . LYS A 1 113 ? -24.453 11.352 1.829 1 98.75 113 LYS A O 1
ATOM 871 N N . HIS A 1 114 ? -22.625 10.234 2.508 1 98.81 114 HIS A N 1
ATOM 872 C CA . HIS A 1 114 ? -23.062 10.18 3.896 1 98.81 114 HIS A CA 1
ATOM 873 C C . HIS A 1 114 ? -23.156 11.578 4.504 1 98.81 114 HIS A C 1
ATOM 875 O O . HIS A 1 114 ? -24.125 11.906 5.18 1 98.81 114 HIS A O 1
ATOM 881 N N . LEU A 1 115 ? -22.172 12.398 4.246 1 98.81 115 LEU A N 1
ATOM 882 C CA . LEU A 1 115 ? -22.156 13.773 4.738 1 98.81 115 LEU A CA 1
ATOM 883 C C . LEU A 1 115 ? -23.328 14.57 4.156 1 98.81 115 LEU A C 1
ATOM 885 O O . LEU A 1 115 ? -23.984 15.328 4.875 1 98.81 115 LEU A O 1
ATOM 889 N N . ALA A 1 116 ? -23.547 14.398 2.875 1 98.62 116 ALA A N 1
ATOM 890 C CA . ALA A 1 116 ? -24.656 15.078 2.219 1 98.62 116 ALA A CA 1
ATOM 891 C C . ALA A 1 116 ? -25.984 14.68 2.842 1 98.62 116 ALA A C 1
ATOM 893 O O . ALA A 1 116 ? -26.844 15.531 3.092 1 98.62 116 ALA A O 1
ATOM 894 N N . ALA A 1 117 ? -26.109 13.391 3.057 1 98.5 117 ALA A N 1
ATOM 895 C CA . ALA A 1 117 ? -27.344 12.883 3.652 1 98.5 117 ALA A CA 1
ATOM 896 C C . ALA A 1 117 ? -27.562 13.477 5.043 1 98.5 117 ALA A C 1
ATOM 898 O O . ALA A 1 117 ? -28.703 13.711 5.449 1 98.5 117 ALA A O 1
ATOM 899 N N . LYS A 1 118 ? -26.531 13.742 5.738 1 97.88 118 LYS A N 1
ATOM 900 C CA . LYS A 1 118 ? -26.594 14.305 7.082 1 97.88 118 LYS A CA 1
ATOM 901 C C . LYS A 1 118 ? -26.641 15.828 7.039 1 97.88 118 LYS A C 1
ATOM 903 O O . LYS A 1 118 ? -26.766 16.484 8.078 1 97.88 118 LYS A O 1
ATOM 908 N N . LYS A 1 119 ? -26.453 16.406 5.852 1 98.06 119 LYS A N 1
ATOM 909 C CA . LYS A 1 119 ? -26.375 17.859 5.656 1 98.06 119 LYS A CA 1
ATOM 910 C C . LYS A 1 119 ? -25.25 18.469 6.488 1 98.06 119 LYS A C 1
ATOM 912 O O . LYS A 1 119 ? -25.469 19.469 7.18 1 98.06 119 LYS A O 1
ATOM 917 N N . LYS A 1 120 ? -24.172 17.766 6.523 1 97.5 120 LYS A N 1
ATOM 918 C CA . LYS A 1 120 ? -22.984 18.234 7.23 1 97.5 120 LYS A CA 1
ATOM 919 C C . LYS A 1 120 ? -21.828 18.5 6.262 1 97.5 120 LYS A C 1
ATOM 921 O O . LYS A 1 120 ? -21.75 17.859 5.203 1 97.5 120 LYS A O 1
ATOM 926 N N . THR A 1 121 ? -21.094 19.516 6.613 1 96.94 121 THR A N 1
ATOM 927 C CA . THR A 1 121 ? -19.828 19.781 5.922 1 96.94 121 THR A CA 1
ATOM 928 C C . THR A 1 121 ? -18.641 19.359 6.773 1 96.94 121 THR A C 1
ATOM 930 O O . THR A 1 121 ? -18.594 19.656 7.969 1 96.94 121 THR A O 1
ATOM 933 N N . PHE A 1 122 ? -17.734 18.656 6.152 1 98.12 122 PHE A N 1
ATOM 934 C CA . PHE A 1 122 ? -16.562 18.109 6.844 1 98.12 122 PHE A CA 1
ATOM 935 C C . PHE A 1 122 ? -15.422 17.875 5.867 1 98.12 122 PHE A C 1
ATOM 937 O O . PHE A 1 122 ? -15.648 17.703 4.668 1 98.12 122 PHE A O 1
ATOM 944 N N . ASN A 1 123 ? -14.172 18.016 6.34 1 98.75 123 ASN A N 1
ATOM 945 C CA . ASN A 1 123 ? -13.023 17.75 5.484 1 98.75 123 ASN A CA 1
ATOM 946 C C . ASN A 1 123 ? -12.867 16.25 5.199 1 98.75 123 ASN A C 1
ATOM 948 O O . ASN A 1 123 ? -12.867 15.438 6.125 1 98.75 123 ASN A O 1
ATOM 952 N N . VAL A 1 124 ? -12.781 15.945 3.916 1 98.88 124 VAL A N 1
ATOM 953 C CA . VAL A 1 124 ? -12.602 14.57 3.459 1 98.88 124 VAL A CA 1
ATOM 954 C C . VAL A 1 124 ? -11.242 14.422 2.777 1 98.88 124 VAL A C 1
ATOM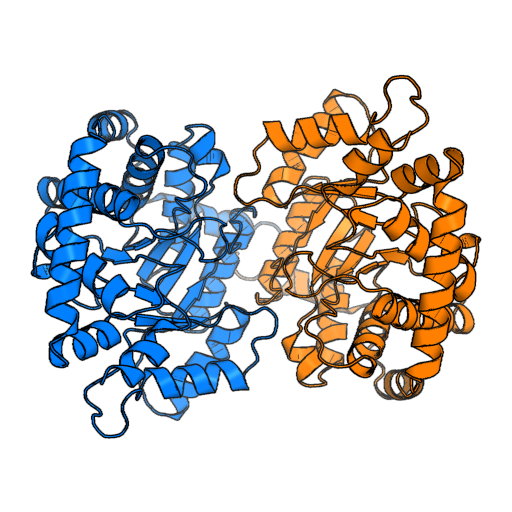 956 O O . VAL A 1 124 ? -11.062 14.867 1.643 1 98.88 124 VAL A O 1
ATOM 959 N N . ALA A 1 125 ? -10.328 13.758 3.457 1 98.88 125 ALA A N 1
ATOM 960 C CA . ALA A 1 125 ? -8.992 13.5 2.924 1 98.88 125 ALA A CA 1
ATOM 961 C C . ALA A 1 125 ? -8.906 12.109 2.309 1 98.88 125 ALA A C 1
ATOM 963 O O . ALA A 1 125 ? -9.625 11.195 2.721 1 98.88 125 ALA A O 1
ATOM 964 N N . SER A 1 126 ? -8.055 11.992 1.361 1 98.81 126 SER A N 1
ATOM 965 C CA . SER A 1 126 ? -7.789 10.703 0.738 1 98.81 126 SER A CA 1
ATOM 966 C C . SER A 1 126 ? -6.332 10.586 0.298 1 98.81 126 SER A C 1
ATOM 968 O O . SER A 1 126 ? -5.695 11.594 -0.025 1 98.81 126 SER A O 1
ATOM 970 N N . VAL A 1 127 ? -5.879 9.359 0.388 1 98.12 127 VAL A N 1
ATOM 971 C CA . VAL A 1 127 ? -4.516 9.07 -0.049 1 98.12 127 VAL A CA 1
ATOM 972 C C . VAL A 1 127 ? -4.527 8.586 -1.499 1 98.12 127 VAL A C 1
ATOM 974 O O . VAL A 1 127 ? -4.594 7.387 -1.761 1 98.12 127 VAL A O 1
ATOM 977 N N . ALA A 1 128 ? -4.398 9.539 -2.326 1 93.69 128 ALA A N 1
ATOM 978 C CA . ALA A 1 128 ? -4.438 9.18 -3.744 1 93.69 128 ALA A CA 1
ATOM 979 C C . ALA A 1 128 ? -3.029 9.133 -4.336 1 93.69 128 ALA A C 1
ATOM 981 O O . ALA A 1 128 ? -2.041 9.281 -3.613 1 93.69 128 ALA A O 1
ATOM 982 N N . ALA A 1 129 ? -2.75 8.609 -5.562 1 92.75 129 ALA A N 1
ATOM 983 C CA . ALA A 1 129 ? -1.521 8.711 -6.348 1 92.75 129 ALA A CA 1
ATOM 984 C C . ALA A 1 129 ? -0.547 7.594 -5.977 1 92.75 129 ALA A C 1
ATOM 986 O O . ALA A 1 129 ? 0.628 7.852 -5.707 1 92.75 129 ALA A O 1
ATOM 987 N N . GLY A 1 130 ? -0.994 6.438 -5.848 1 96.69 130 GLY A N 1
ATOM 988 C CA . GLY A 1 130 ? -0.114 5.293 -5.68 1 96.69 130 GLY A CA 1
ATOM 989 C C . GLY A 1 130 ? 0.272 5.039 -4.234 1 96.69 130 GLY A C 1
ATOM 990 O O . GLY A 1 130 ? 1.328 4.469 -3.961 1 96.69 130 GLY A O 1
ATOM 991 N N . PHE A 1 131 ? -0.538 5.512 -3.234 1 98.19 131 PHE A N 1
ATOM 992 C CA . PHE A 1 131 ? -0.303 5.316 -1.809 1 98.19 131 PHE A CA 1
ATOM 993 C C . PHE A 1 131 ? -0.276 3.83 -1.462 1 98.19 131 PHE A C 1
ATOM 995 O O . PHE A 1 131 ? -1.098 3.057 -1.958 1 98.19 131 PHE A O 1
ATOM 1002 N N . PRO A 1 132 ? 0.646 3.305 -0.705 1 97.56 132 PRO A N 1
ATOM 1003 C CA . PRO A 1 132 ? 1.616 4.094 0.059 1 97.56 132 PRO A CA 1
ATOM 1004 C C . PRO A 1 132 ? 2.977 4.18 -0.627 1 97.56 132 PRO A C 1
ATOM 1006 O O . PRO A 1 132 ? 3.842 4.949 -0.197 1 97.56 132 PRO A O 1
ATOM 1009 N N . SER A 1 133 ? 3.143 3.445 -1.709 1 97.38 133 SER A N 1
ATOM 1010 C CA . SER A 1 133 ? 4.5 3.338 -2.234 1 97.38 133 SER A CA 1
ATOM 1011 C C . SER A 1 133 ? 4.879 4.574 -3.041 1 97.38 133 SER A C 1
ATOM 1013 O O . SER A 1 133 ? 6.035 5.004 -3.018 1 97.38 133 SER A O 1
ATOM 1015 N N . GLY A 1 134 ? 3.9 5.09 -3.738 1 97.5 134 GLY A N 1
ATOM 1016 C CA . GLY A 1 134 ? 4.172 6.164 -4.68 1 97.5 134 GLY A CA 1
ATOM 1017 C C . GLY A 1 134 ? 4.867 5.688 -5.941 1 97.5 134 GLY A C 1
ATOM 1018 O O . GLY A 1 134 ? 5.184 6.488 -6.824 1 97.5 134 GLY A O 1
ATOM 1019 N N . GLN A 1 135 ? 5.07 4.41 -6.082 1 97.69 135 GLN A N 1
ATOM 1020 C CA . GLN A 1 135 ? 5.84 3.838 -7.184 1 97.69 135 GLN A CA 1
ATOM 1021 C C . GLN A 1 135 ? 4.938 3.492 -8.359 1 97.69 135 GLN A C 1
ATOM 1023 O O . GLN A 1 135 ? 4.914 2.346 -8.82 1 97.69 135 GLN A O 1
ATOM 1028 N N . TYR A 1 136 ? 4.207 4.5 -8.867 1 98.19 136 TYR A N 1
ATOM 1029 C CA . TYR A 1 136 ? 3.291 4.395 -10 1 98.19 136 TYR A CA 1
ATOM 1030 C C . TYR A 1 136 ? 3.645 5.41 -11.078 1 98.19 136 TYR A C 1
ATOM 1032 O O . TYR A 1 136 ? 4.496 6.277 -10.875 1 98.19 136 TYR A O 1
ATOM 1040 N N . HIS A 1 137 ? 3.035 5.25 -12.25 1 98.31 137 HIS A N 1
ATOM 1041 C CA . HIS A 1 137 ? 3.18 6.234 -13.312 1 98.31 137 HIS A CA 1
ATOM 1042 C C . HIS A 1 137 ? 2.482 7.543 -12.953 1 98.31 137 HIS A C 1
ATOM 1044 O O . HIS A 1 137 ? 1.386 7.527 -12.391 1 98.31 137 HIS A O 1
ATOM 1050 N N . LEU A 1 138 ? 3.162 8.641 -13.305 1 98.31 138 LEU A N 1
ATOM 1051 C CA . LEU A 1 138 ? 2.566 9.938 -13.023 1 98.31 138 LEU A CA 1
ATOM 1052 C C . LEU A 1 138 ? 1.184 10.055 -13.656 1 98.31 138 LEU A C 1
ATOM 1054 O O . LEU A 1 138 ? 0.265 10.609 -13.055 1 98.31 138 LEU A O 1
ATOM 1058 N N . GLN A 1 139 ? 0.993 9.453 -14.844 1 98.38 139 GLN A N 1
ATOM 1059 C CA . GLN A 1 139 ? -0.271 9.555 -15.562 1 98.38 139 GLN A CA 1
ATOM 1060 C C . GLN A 1 139 ? -1.414 8.945 -14.758 1 98.38 139 GLN A C 1
ATOM 1062 O O . GLN A 1 139 ? -2.486 9.547 -14.641 1 98.38 139 GLN A O 1
ATOM 1067 N N . SER A 1 140 ? -1.214 7.789 -14.234 1 98.25 140 SER A N 1
ATOM 1068 C CA . SER A 1 140 ? -2.271 7.141 -13.461 1 98.25 140 SER A CA 1
ATOM 1069 C C . SER A 1 140 ? -2.471 7.82 -12.109 1 98.25 140 SER A C 1
ATOM 1071 O O . SER A 1 140 ? -3.592 7.879 -11.602 1 98.25 140 SER A O 1
ATOM 1073 N N . LYS A 1 141 ? -1.366 8.375 -11.539 1 98.62 141 LYS A N 1
ATOM 1074 C CA . LYS A 1 141 ? -1.487 9.141 -10.305 1 98.62 141 LYS A CA 1
ATOM 1075 C C . LYS A 1 141 ? -2.375 10.367 -10.5 1 98.62 141 LYS A C 1
ATOM 1077 O O . LYS A 1 141 ? -3.254 10.648 -9.68 1 98.62 141 LYS A O 1
ATOM 1082 N N . LEU A 1 142 ? -2.113 11.055 -11.57 1 98.81 142 LEU A N 1
ATOM 1083 C CA . LEU A 1 142 ? -2.887 12.258 -11.867 1 98.81 142 LEU A CA 1
ATOM 1084 C C . LEU A 1 142 ? -4.363 11.914 -12.055 1 98.81 142 LEU A C 1
ATOM 1086 O O . LEU A 1 142 ? -5.234 12.602 -11.516 1 98.81 142 LEU A O 1
ATOM 1090 N N . LEU A 1 143 ? -4.633 10.852 -12.781 1 98.69 143 LEU A N 1
ATOM 1091 C CA . LEU A 1 143 ? -6.016 10.445 -13.008 1 98.69 143 LEU A CA 1
ATOM 1092 C C . LEU A 1 143 ? -6.699 10.086 -11.688 1 98.69 143 LEU A C 1
ATOM 1094 O O . LEU A 1 143 ? -7.848 10.477 -11.453 1 98.69 143 LEU A O 1
ATOM 1098 N N . GLU A 1 144 ? -6.02 9.414 -10.852 1 98.69 144 GLU A N 1
ATOM 1099 C CA . GLU A 1 144 ? -6.598 9.016 -9.57 1 98.69 144 GLU A CA 1
ATOM 1100 C C . GLU A 1 144 ? -6.957 10.234 -8.727 1 98.69 144 GLU A C 1
ATOM 1102 O O . GLU A 1 144 ? -8.008 10.266 -8.086 1 98.69 144 GLU A O 1
ATOM 1107 N N . VAL A 1 145 ? -6.027 11.203 -8.727 1 98.81 145 VAL A N 1
ATOM 1108 C CA . VAL A 1 145 ? -6.273 12.43 -7.965 1 98.81 145 VAL A CA 1
ATOM 1109 C C . VAL A 1 145 ? -7.512 13.133 -8.508 1 98.81 145 VAL A C 1
ATOM 1111 O O . VAL A 1 145 ? -8.391 13.531 -7.746 1 98.81 145 VAL A O 1
ATOM 1114 N N . GLN A 1 146 ? -7.609 13.234 -9.773 1 98.81 146 GLN A N 1
ATOM 1115 C CA . GLN A 1 146 ? -8.734 13.914 -10.398 1 98.81 146 GLN A CA 1
ATOM 1116 C C . GLN A 1 146 ? -10.055 13.219 -10.07 1 98.81 146 GLN A C 1
ATOM 1118 O O . GLN A 1 146 ? -11.039 13.875 -9.711 1 98.81 146 GLN A O 1
ATOM 1123 N N . LEU A 1 147 ? -10.055 11.906 -10.164 1 98.81 147 LEU A N 1
ATOM 1124 C CA . LEU A 1 147 ? -11.25 11.133 -9.867 1 98.81 147 LEU A CA 1
ATOM 1125 C C . LEU A 1 147 ? -11.633 11.266 -8.391 1 98.81 147 LEU A C 1
ATOM 1127 O O . LEU A 1 147 ? -12.812 11.359 -8.062 1 98.81 147 LEU A O 1
ATOM 1131 N N . THR A 1 148 ? -10.648 11.273 -7.551 1 98.88 148 THR A N 1
ATOM 1132 C CA . THR A 1 148 ? -10.867 11.352 -6.109 1 98.88 148 THR A CA 1
ATOM 1133 C C . THR A 1 148 ? -11.461 12.703 -5.727 1 98.88 148 THR A C 1
ATOM 1135 O O . THR A 1 148 ? -12.383 12.773 -4.91 1 98.88 148 THR A O 1
ATOM 1138 N N . VAL A 1 149 ? -10.938 13.75 -6.312 1 98.88 149 VAL A N 1
ATOM 1139 C CA . VAL A 1 149 ? -11.484 15.078 -6.086 1 98.88 149 VAL A CA 1
ATOM 1140 C C . VAL A 1 149 ? -12.922 15.148 -6.602 1 98.88 149 VAL A C 1
ATOM 1142 O O . VAL A 1 149 ? -13.805 15.695 -5.934 1 98.88 149 VAL A O 1
ATOM 1145 N N . ALA A 1 150 ? -13.172 14.555 -7.734 1 98.75 150 ALA A N 1
ATOM 1146 C CA . ALA A 1 150 ? -14.5 14.555 -8.328 1 98.75 150 ALA A CA 1
ATOM 1147 C C . ALA A 1 150 ? -15.5 13.836 -7.422 1 98.75 150 ALA A C 1
ATOM 1149 O O . ALA A 1 150 ? -16.688 14.18 -7.395 1 98.75 150 ALA A O 1
ATOM 1150 N N . ASP A 1 151 ? -15.023 12.914 -6.625 1 98.69 151 ASP A N 1
ATOM 1151 C CA . ASP A 1 151 ? -15.875 12.141 -5.73 1 98.69 151 ASP A CA 1
ATOM 1152 C C . ASP A 1 151 ? -16.234 12.945 -4.488 1 98.69 151 ASP A C 1
ATOM 1154 O O . ASP A 1 151 ? -17.141 12.562 -3.736 1 98.69 151 ASP A O 1
ATOM 1158 N N . GLY A 1 152 ? -15.469 14.016 -4.23 1 98.75 152 GLY A N 1
ATOM 1159 C CA . GLY A 1 152 ? -15.844 14.875 -3.119 1 98.75 152 GLY A CA 1
ATOM 1160 C C . GLY A 1 152 ? -14.711 15.094 -2.125 1 98.75 152 GLY A C 1
ATOM 1161 O O . GLY A 1 152 ? -14.898 15.766 -1.108 1 98.75 152 GLY A O 1
ATOM 1162 N N . ALA A 1 153 ? -13.555 14.562 -2.391 1 98.88 153 ALA A N 1
ATOM 1163 C CA . ALA A 1 153 ? -12.43 14.805 -1.491 1 98.88 153 ALA A CA 1
ATOM 1164 C C . ALA A 1 153 ? -12.055 16.281 -1.471 1 98.88 153 ALA A C 1
ATOM 1166 O O . ALA A 1 153 ? -11.945 16.922 -2.523 1 98.88 153 ALA A O 1
ATOM 1167 N N . THR A 1 154 ? -11.844 16.781 -0.29 1 98.88 154 THR A N 1
ATOM 1168 C CA . THR A 1 154 ? -11.445 18.188 -0.137 1 98.88 154 THR A CA 1
ATOM 1169 C C . THR A 1 154 ? -9.953 18.297 0.129 1 98.88 154 THR A C 1
ATOM 1171 O O . THR A 1 154 ? -9.383 19.391 0.06 1 98.88 154 THR A O 1
ATOM 1174 N N . GLU A 1 155 ? -9.32 17.234 0.458 1 98.88 155 GLU A N 1
ATOM 1175 C CA . GLU A 1 155 ? -7.883 17.156 0.704 1 98.88 155 GLU A CA 1
ATOM 1176 C C . GLU A 1 155 ? -7.285 15.891 0.09 1 98.88 155 GLU A C 1
ATOM 1178 O O . GLU A 1 155 ? -7.898 14.828 0.133 1 98.88 155 GLU A O 1
ATOM 1183 N N . ILE A 1 156 ? -6.113 16.031 -0.499 1 98.94 156 ILE A N 1
ATOM 1184 C CA . ILE A 1 156 ? -5.434 14.906 -1.128 1 98.94 156 ILE A CA 1
ATOM 1185 C C . ILE A 1 156 ? -4.047 14.727 -0.517 1 98.94 156 ILE A C 1
ATOM 1187 O O . ILE A 1 156 ? -3.266 15.68 -0.452 1 98.94 156 ILE A O 1
ATOM 1191 N N . ASP A 1 157 ? -3.785 13.57 -0.033 1 98.81 157 ASP A N 1
ATOM 1192 C CA . ASP A 1 157 ? -2.443 13.195 0.403 1 98.81 157 ASP A CA 1
ATOM 1193 C C . ASP A 1 157 ? -1.709 12.422 -0.688 1 98.81 157 ASP A C 1
ATOM 1195 O O . ASP A 1 157 ? -2.184 11.375 -1.139 1 98.81 157 ASP A O 1
ATOM 1199 N N . ILE A 1 158 ? -0.54 12.898 -1.075 1 98.81 158 ILE A N 1
ATOM 1200 C CA . ILE A 1 158 ? 0.274 12.211 -2.074 1 98.81 158 ILE A CA 1
ATOM 1201 C C . ILE A 1 158 ? 1.641 11.875 -1.482 1 98.81 158 ILE A C 1
ATOM 1203 O O . ILE A 1 158 ? 2.07 12.492 -0.504 1 98.81 158 ILE A O 1
ATOM 1207 N N . VAL A 1 159 ? 2.307 10.891 -2.07 1 98.75 159 VAL A N 1
ATOM 1208 C CA . VAL A 1 159 ? 3.633 10.484 -1.615 1 98.75 159 VAL A CA 1
ATOM 1209 C C . VAL A 1 159 ? 4.68 10.883 -2.654 1 98.75 159 VAL A C 1
ATOM 1211 O O . VAL A 1 159 ? 4.457 10.719 -3.857 1 98.75 159 VAL A O 1
ATOM 1214 N N . ILE A 1 160 ? 5.746 11.398 -2.238 1 98.69 160 ILE A N 1
ATOM 1215 C CA . ILE A 1 160 ? 6.809 11.766 -3.17 1 98.69 160 ILE A CA 1
ATOM 1216 C C . ILE A 1 160 ? 7.438 10.508 -3.758 1 98.69 160 ILE A C 1
ATOM 1218 O O . ILE A 1 160 ? 7.254 9.406 -3.227 1 98.69 160 ILE A O 1
ATOM 1222 N N . SER A 1 161 ? 8.117 10.727 -4.875 1 97.88 161 SER A N 1
ATOM 1223 C CA . SER A 1 161 ? 9 9.672 -5.375 1 97.88 161 SER A CA 1
ATOM 1224 C C . SER A 1 161 ? 10.242 9.523 -4.504 1 97.88 161 SER A C 1
ATOM 1226 O O . SER A 1 161 ? 11.203 10.273 -4.66 1 97.88 161 SER A O 1
ATOM 1228 N N . ARG A 1 162 ? 10.234 8.562 -3.674 1 98.31 162 ARG A N 1
ATOM 1229 C CA . ARG A 1 162 ? 11.352 8.359 -2.756 1 98.31 162 ARG A CA 1
ATOM 1230 C C . ARG A 1 162 ? 12.625 8.008 -3.514 1 98.31 162 ARG A C 1
ATOM 1232 O O . ARG A 1 162 ? 13.719 8.406 -3.113 1 98.31 162 ARG A O 1
ATOM 1239 N N . ALA A 1 163 ? 12.453 7.273 -4.566 1 97.94 163 ALA A N 1
ATOM 1240 C CA . ALA A 1 163 ? 13.609 6.914 -5.375 1 97.94 163 ALA A CA 1
ATOM 1241 C C . ALA A 1 163 ? 14.32 8.156 -5.902 1 97.94 163 ALA A C 1
ATOM 1243 O O . ALA A 1 163 ? 15.555 8.242 -5.852 1 97.94 163 ALA A O 1
ATOM 1244 N N . ALA A 1 164 ? 13.523 9.109 -6.398 1 98.19 164 ALA A N 1
ATOM 1245 C CA . ALA A 1 164 ? 14.109 10.359 -6.883 1 98.19 164 ALA A CA 1
ATOM 1246 C C . ALA A 1 164 ? 14.836 11.094 -5.758 1 98.19 164 ALA A C 1
ATOM 1248 O O . ALA A 1 164 ? 15.945 11.602 -5.957 1 98.19 164 ALA A O 1
ATOM 1249 N N . ALA A 1 165 ? 14.273 11.141 -4.633 1 98.5 165 ALA A N 1
ATOM 1250 C CA . ALA A 1 165 ? 14.891 11.789 -3.484 1 98.5 165 ALA A CA 1
ATOM 1251 C C . ALA A 1 165 ? 16.219 11.117 -3.119 1 98.5 165 ALA A C 1
ATOM 1253 O O . ALA A 1 165 ? 17.219 11.789 -2.902 1 98.5 165 ALA A O 1
ATOM 1254 N N . LEU A 1 166 ? 16.188 9.797 -3.105 1 98.12 166 LEU A N 1
ATOM 1255 C CA . LEU A 1 166 ? 17.359 9.031 -2.701 1 98.12 166 LEU A CA 1
ATOM 1256 C C . LEU A 1 166 ? 18.469 9.148 -3.738 1 98.12 166 LEU A C 1
ATOM 1258 O O . LEU A 1 166 ? 19.641 8.945 -3.424 1 98.12 166 LEU A O 1
ATOM 1262 N N . GLU A 1 167 ? 18.062 9.492 -4.941 1 97.31 167 GLU A N 1
ATOM 1263 C CA . GLU A 1 167 ? 19.031 9.672 -6.016 1 97.31 167 GLU A CA 1
ATOM 1264 C C . GLU A 1 167 ? 19.391 11.148 -6.199 1 97.31 167 GLU A C 1
ATOM 1266 O O . GLU A 1 167 ? 19.984 11.531 -7.207 1 97.31 167 GLU A O 1
ATOM 1271 N N . ASP A 1 168 ? 18.953 11.992 -5.297 1 97.12 168 ASP A N 1
ATOM 1272 C CA . ASP A 1 168 ? 19.203 13.43 -5.262 1 97.12 168 ASP A CA 1
ATOM 1273 C C . ASP A 1 168 ? 18.625 14.117 -6.496 1 97.12 168 ASP A C 1
ATOM 1275 O O . ASP A 1 168 ? 19.188 15.117 -6.965 1 97.12 168 ASP A O 1
ATOM 1279 N N . ASP A 1 169 ? 17.641 13.539 -7.051 1 97.75 169 ASP A N 1
ATOM 1280 C CA . ASP A 1 169 ? 16.922 14.141 -8.172 1 97.75 169 ASP A CA 1
ATOM 1281 C C . ASP A 1 169 ? 15.727 14.961 -7.684 1 97.75 169 ASP A C 1
ATOM 1283 O O . ASP A 1 169 ? 14.578 14.609 -7.949 1 97.75 169 ASP A O 1
ATOM 1287 N N . TRP A 1 170 ? 16.016 16.062 -7.16 1 98 170 TRP A N 1
ATOM 1288 C CA . TRP A 1 170 ? 15.023 16.906 -6.504 1 98 170 TRP A CA 1
ATOM 1289 C C . TRP A 1 170 ? 14.156 17.625 -7.531 1 98 170 TRP A C 1
ATOM 1291 O O . TRP A 1 170 ? 13.008 17.969 -7.25 1 98 170 TRP A O 1
ATOM 1301 N N . LYS A 1 171 ? 14.672 17.812 -8.695 1 97.81 171 LYS A N 1
ATOM 1302 C CA . LYS A 1 171 ? 13.867 18.375 -9.773 1 97.81 171 LYS A CA 1
ATOM 1303 C C . LYS A 1 171 ? 12.688 17.484 -10.117 1 97.81 171 LYS A C 1
ATOM 1305 O O . LYS A 1 171 ? 11.57 17.969 -10.305 1 97.81 171 LYS A O 1
ATOM 1310 N N . THR A 1 172 ? 12.969 16.219 -10.148 1 98.06 172 THR A N 1
ATOM 1311 C CA . THR A 1 172 ? 11.891 15.258 -10.406 1 98.06 172 THR A CA 1
ATOM 1312 C C . THR A 1 172 ? 10.867 15.281 -9.281 1 98.06 172 THR A C 1
ATOM 1314 O O . THR A 1 172 ? 9.656 15.281 -9.531 1 98.06 172 THR A O 1
ATOM 1317 N N . VAL A 1 173 ? 11.32 15.297 -8.047 1 98.56 173 VAL A N 1
ATOM 1318 C CA . VAL A 1 173 ? 10.414 15.383 -6.914 1 98.56 173 VAL A CA 1
ATOM 1319 C C . VAL A 1 173 ? 9.531 16.625 -7.047 1 98.56 173 VAL A C 1
ATOM 1321 O O . VAL A 1 173 ? 8.305 16.531 -6.977 1 98.56 173 VAL A O 1
ATOM 1324 N N . TYR A 1 174 ? 10.133 17.719 -7.324 1 98.5 174 TYR A N 1
ATOM 1325 C CA . TYR A 1 174 ? 9.43 18.984 -7.492 1 98.5 174 TYR A CA 1
ATOM 1326 C C . TYR A 1 174 ? 8.398 18.891 -8.609 1 98.5 174 TYR A C 1
ATOM 1328 O O . TYR A 1 174 ? 7.23 19.234 -8.414 1 98.5 174 TYR A O 1
ATOM 1336 N N . ASN A 1 175 ? 8.82 18.422 -9.766 1 98.5 175 ASN A N 1
ATOM 1337 C CA . ASN A 1 175 ? 7.949 18.375 -10.938 1 98.5 175 ASN A CA 1
ATOM 1338 C C . ASN A 1 175 ? 6.73 17.484 -10.711 1 98.5 175 ASN A C 1
ATOM 1340 O O . ASN A 1 175 ? 5.613 17.844 -11.086 1 98.5 175 ASN A O 1
ATOM 1344 N N . GLU A 1 176 ? 6.938 16.375 -10.102 1 98.44 176 GLU A N 1
ATOM 1345 C CA . GLU A 1 176 ? 5.828 15.469 -9.836 1 98.44 176 GLU A CA 1
ATOM 1346 C C . GLU A 1 176 ? 4.855 16.062 -8.82 1 98.44 176 GLU A C 1
ATOM 1348 O O . GLU A 1 176 ? 3.639 15.992 -9.008 1 98.44 176 GLU A O 1
ATOM 1353 N N . VAL A 1 177 ? 5.402 16.672 -7.793 1 98.69 177 VAL A N 1
ATOM 1354 C CA . VAL A 1 177 ? 4.551 17.281 -6.777 1 98.69 177 VAL A CA 1
ATOM 1355 C C . VAL A 1 177 ? 3.764 18.438 -7.387 1 98.69 177 VAL A C 1
ATOM 1357 O O . VAL A 1 177 ? 2.564 18.578 -7.137 1 98.69 177 VAL A O 1
ATOM 1360 N N . ALA A 1 178 ? 4.414 19.188 -8.203 1 98.62 178 ALA A N 1
ATOM 1361 C CA . ALA A 1 178 ? 3.756 20.328 -8.852 1 98.62 178 ALA A CA 1
ATOM 1362 C C . ALA A 1 178 ? 2.625 19.859 -9.766 1 98.62 178 ALA A C 1
ATOM 1364 O O . ALA A 1 178 ? 1.555 20.469 -9.797 1 98.62 178 ALA A O 1
ATOM 1365 N N . ALA A 1 179 ? 2.893 18.812 -10.492 1 98.62 179 ALA A N 1
ATOM 1366 C CA . ALA A 1 179 ? 1.867 18.266 -11.375 1 98.62 179 ALA A CA 1
ATOM 1367 C C . ALA A 1 179 ? 0.666 17.766 -10.578 1 98.62 179 ALA A C 1
ATOM 1369 O O . ALA A 1 179 ? -0.483 17.984 -10.961 1 98.62 179 ALA A O 1
ATOM 1370 N N . LEU A 1 180 ? 0.927 17.156 -9.492 1 98.81 180 LEU A N 1
ATOM 1371 C CA . LEU A 1 180 ? -0.144 16.625 -8.648 1 98.81 180 LEU A CA 1
ATOM 1372 C C . LEU A 1 180 ? -0.913 17.766 -7.977 1 98.81 180 LEU A C 1
ATOM 1374 O O . LEU A 1 180 ? -2.135 17.688 -7.828 1 98.81 180 LEU A O 1
ATOM 1378 N N . LYS A 1 181 ? -0.217 18.781 -7.578 1 98.69 181 LYS A N 1
ATOM 1379 C CA . LYS A 1 181 ? -0.883 19.953 -7.031 1 98.69 181 LYS A CA 1
ATOM 1380 C C . LYS A 1 181 ? -1.869 20.547 -8.031 1 98.69 181 LYS A C 1
ATOM 1382 O O . LYS A 1 181 ? -2.998 20.891 -7.676 1 98.69 181 LYS A O 1
ATOM 1387 N N . SER A 1 182 ? -1.43 20.641 -9.234 1 98.44 182 SER A N 1
ATOM 1388 C CA . SER A 1 182 ? -2.297 21.156 -10.289 1 98.44 182 SER A CA 1
ATOM 1389 C C . SER A 1 182 ? -3.533 20.281 -10.469 1 98.44 182 SER A C 1
ATOM 1391 O O . SER A 1 182 ? -4.641 20.781 -10.641 1 98.44 182 SER A O 1
ATOM 1393 N N . ALA A 1 183 ? -3.369 19 -10.367 1 98.56 183 ALA A N 1
ATOM 1394 C CA . ALA A 1 183 ? -4.465 18.047 -10.547 1 98.56 183 ALA A CA 1
ATOM 1395 C C . ALA A 1 183 ? -5.477 18.156 -9.406 1 98.56 183 ALA A C 1
ATOM 1397 O O . ALA A 1 183 ? -6.645 17.797 -9.57 1 98.56 183 ALA A O 1
ATOM 1398 N N . CYS A 1 184 ? -5.039 18.641 -8.281 1 98.5 184 CYS A N 1
ATOM 1399 C CA . CYS A 1 184 ? -5.898 18.734 -7.109 1 98.5 184 CYS A CA 1
ATOM 1400 C C . CYS A 1 184 ? -6.934 19.844 -7.285 1 98.5 184 CYS A C 1
ATOM 1402 O O . CYS A 1 184 ? -7.949 19.859 -6.59 1 98.5 184 CYS A O 1
ATOM 1404 N N . GLY A 1 185 ? -6.699 20.828 -8.18 1 97.5 185 GLY A N 1
ATOM 1405 C CA . GLY A 1 185 ? -7.586 21.969 -8.266 1 97.5 185 GLY A CA 1
ATOM 1406 C C . GLY A 1 185 ? -7.684 22.75 -6.969 1 97.5 185 GLY A C 1
ATOM 1407 O O . GLY A 1 185 ? -6.668 23.188 -6.426 1 97.5 185 GLY A O 1
ATOM 1408 N N . ASN A 1 186 ? -8.875 22.812 -6.41 1 97.38 186 ASN A N 1
ATOM 1409 C CA . ASN A 1 186 ? -9.094 23.594 -5.203 1 97.38 186 ASN A CA 1
ATOM 1410 C C . ASN A 1 186 ? -8.852 22.766 -3.943 1 97.38 186 ASN A C 1
ATOM 1412 O O . ASN A 1 186 ? -8.773 23.312 -2.842 1 97.38 186 ASN A O 1
ATOM 1416 N N . ALA A 1 187 ? -8.766 21.469 -4.082 1 98.56 187 ALA A N 1
ATOM 1417 C CA . ALA A 1 187 ? -8.516 20.625 -2.91 1 98.56 187 ALA A CA 1
ATOM 1418 C C . ALA A 1 187 ? -7.133 20.891 -2.326 1 98.56 187 ALA A C 1
ATOM 1420 O O . ALA A 1 187 ? -6.168 21.078 -3.066 1 98.56 187 ALA A O 1
ATOM 1421 N N . HIS A 1 188 ? -7.043 20.859 -1.035 1 98.44 188 HIS A N 1
ATOM 1422 C CA . HIS A 1 188 ? -5.75 21 -0.368 1 98.44 188 HIS A CA 1
ATOM 1423 C C . HIS A 1 188 ? -4.883 19.766 -0.583 1 98.44 188 HIS A C 1
ATOM 1425 O O . HIS A 1 188 ? -5.379 18.625 -0.539 1 98.44 188 HIS A O 1
ATOM 1431 N N . MET A 1 189 ? -3.613 20.016 -0.779 1 98.88 189 MET A N 1
ATOM 1432 C CA . MET A 1 189 ? -2.723 18.875 -0.991 1 98.88 189 MET A CA 1
ATOM 1433 C C . MET A 1 189 ? -1.703 18.766 0.138 1 98.88 189 MET A C 1
ATOM 1435 O O . MET A 1 189 ? -1.088 19.766 0.525 1 98.88 189 MET A O 1
ATOM 1439 N N . LYS A 1 190 ? -1.613 17.641 0.658 1 98.88 190 LYS A N 1
ATOM 1440 C CA . LYS A 1 190 ? -0.58 17.281 1.626 1 98.88 190 LYS A CA 1
ATOM 1441 C C . LYS A 1 190 ? 0.441 16.328 1.016 1 98.88 190 LYS A C 1
ATOM 1443 O O . LYS A 1 190 ? 0.075 15.281 0.479 1 98.88 190 LYS A O 1
ATOM 1448 N N . THR A 1 191 ? 1.702 16.656 1.111 1 98.94 191 THR A N 1
ATOM 1449 C CA . THR A 1 191 ? 2.748 15.836 0.515 1 98.94 191 THR A CA 1
ATOM 1450 C C . THR A 1 191 ? 3.453 15.008 1.58 1 98.94 191 THR A C 1
ATOM 1452 O O . THR A 1 191 ? 4.117 15.547 2.465 1 98.94 191 THR A O 1
ATOM 1455 N N . ILE A 1 192 ? 3.287 13.703 1.448 1 98.94 192 ILE A N 1
ATOM 1456 C CA . ILE A 1 192 ? 3.947 12.75 2.336 1 98.94 192 ILE A CA 1
ATOM 1457 C C . ILE A 1 192 ? 5.398 12.555 1.898 1 98.94 192 ILE A C 1
ATOM 1459 O O . ILE A 1 192 ? 5.66 12.156 0.761 1 98.94 192 ILE A O 1
ATOM 1463 N N . LEU A 1 193 ? 6.25 12.781 2.814 1 98.88 193 LEU A N 1
ATOM 1464 C CA . LEU A 1 193 ? 7.668 12.703 2.477 1 98.88 193 LEU A CA 1
ATOM 1465 C C . LEU A 1 193 ? 8.203 11.289 2.705 1 98.88 193 LEU A C 1
ATOM 1467 O O . LEU A 1 193 ? 9.227 10.906 2.127 1 98.88 193 LEU A O 1
ATOM 1471 N N . ALA A 1 194 ? 7.496 10.523 3.52 1 98.56 194 ALA A N 1
ATOM 1472 C CA . ALA A 1 194 ? 7.965 9.195 3.906 1 98.56 194 ALA A CA 1
ATOM 1473 C C . ALA A 1 194 ? 9.359 9.266 4.527 1 98.56 194 ALA A C 1
ATOM 1475 O O . ALA A 1 194 ? 10.273 8.555 4.094 1 98.56 194 ALA A O 1
ATOM 1476 N N . THR A 1 195 ? 9.484 10.008 5.562 1 98.56 195 THR A N 1
ATOM 1477 C CA . THR A 1 195 ? 10.766 10.445 6.109 1 98.56 195 THR A CA 1
ATOM 1478 C C . THR A 1 195 ? 11.578 9.25 6.598 1 98.56 195 THR A C 1
ATOM 1480 O O . THR A 1 195 ? 12.805 9.258 6.535 1 98.56 195 THR A O 1
ATOM 1483 N N . GLY A 1 196 ? 10.93 8.203 7.086 1 97.62 196 GLY A N 1
ATOM 1484 C CA . GLY A 1 196 ? 11.625 7.027 7.57 1 97.62 196 GLY A CA 1
ATOM 1485 C C . GLY A 1 196 ? 12.438 6.328 6.496 1 97.62 196 GLY A C 1
ATOM 1486 O O . GLY A 1 196 ? 13.289 5.484 6.801 1 97.62 196 GLY A O 1
ATOM 1487 N N . GLU A 1 197 ? 12.211 6.707 5.309 1 97.94 197 GLU A N 1
ATOM 1488 C CA . GLU A 1 197 ? 12.859 6.016 4.203 1 97.94 197 GLU A CA 1
ATOM 1489 C C . GLU A 1 197 ? 13.727 6.969 3.389 1 97.94 197 GLU A C 1
ATOM 1491 O O . GLU A 1 197 ? 14.086 6.672 2.246 1 97.94 197 GLU A O 1
ATOM 1496 N N . LEU A 1 198 ? 14.031 8.141 3.959 1 97.94 198 LEU A N 1
ATOM 1497 C CA . LEU A 1 198 ? 14.859 9.125 3.266 1 97.94 198 LEU A CA 1
ATOM 1498 C C . LEU A 1 198 ? 16.297 9.086 3.771 1 97.94 198 LEU A C 1
ATOM 1500 O O . LEU A 1 198 ? 17.156 9.812 3.268 1 97.94 198 LEU A O 1
ATOM 1504 N N . LYS A 1 199 ? 16.625 8.281 4.75 1 94.69 199 LYS A N 1
ATOM 1505 C CA . LYS A 1 199 ? 17.953 7.871 5.211 1 94.69 199 LYS A CA 1
ATOM 1506 C C . LYS A 1 199 ? 18.578 8.938 6.102 1 94.69 199 LYS A C 1
ATOM 1508 O O . LYS A 1 199 ? 19.156 8.625 7.141 1 94.69 199 LYS A O 1
ATOM 1513 N N . THR A 1 200 ? 18.5 10.289 5.688 1 95.31 200 THR A N 1
ATOM 1514 C CA . THR A 1 200 ? 19.172 11.328 6.449 1 95.31 200 THR A CA 1
ATOM 1515 C C . THR A 1 200 ? 18.25 12.516 6.703 1 95.31 200 THR A C 1
ATOM 1517 O O . THR A 1 200 ? 17.312 12.742 5.941 1 95.31 200 THR A O 1
ATOM 1520 N N . LEU A 1 201 ? 18.625 13.297 7.727 1 96.38 201 LEU A N 1
ATOM 1521 C CA . LEU A 1 201 ? 17.875 14.516 8.016 1 96.38 201 LEU A CA 1
ATOM 1522 C C . LEU A 1 201 ? 18.047 15.539 6.898 1 96.38 201 LEU A C 1
ATOM 1524 O O . LEU A 1 201 ? 17.141 16.312 6.605 1 96.38 201 LEU A O 1
ATOM 1528 N N . ALA A 1 202 ? 19.203 15.516 6.27 1 96.62 202 ALA A N 1
ATOM 1529 C CA . ALA A 1 202 ? 19.438 16.391 5.129 1 96.62 202 ALA A CA 1
ATOM 1530 C C . ALA A 1 202 ? 18.438 16.109 4.008 1 96.62 202 ALA A C 1
ATOM 1532 O O . ALA A 1 202 ? 17.891 17.031 3.402 1 96.62 202 ALA A O 1
ATOM 1533 N N . ASN A 1 203 ? 18.188 14.828 3.746 1 97.81 203 ASN A N 1
ATOM 1534 C CA . ASN A 1 203 ? 17.203 14.461 2.734 1 97.81 203 ASN A CA 1
ATOM 1535 C C . ASN A 1 203 ? 15.797 14.875 3.141 1 97.81 203 ASN A C 1
ATOM 1537 O O . ASN A 1 203 ? 14.992 15.281 2.295 1 97.81 203 ASN A O 1
ATOM 1541 N N . VAL A 1 204 ? 15.516 14.758 4.398 1 98.44 204 VAL A N 1
ATOM 1542 C CA . VAL A 1 204 ? 14.211 15.188 4.902 1 98.44 204 VAL A CA 1
ATOM 1543 C C . VAL A 1 204 ? 14.031 16.688 4.664 1 98.44 204 VAL A C 1
ATOM 1545 O O . VAL A 1 204 ? 12.977 17.125 4.203 1 98.44 204 VAL A O 1
ATOM 1548 N N . TYR A 1 205 ? 15.023 17.422 4.973 1 98.62 205 TYR A N 1
ATOM 1549 C CA . TYR A 1 205 ? 14.984 18.875 4.777 1 98.62 205 TYR A CA 1
ATOM 1550 C C . TYR A 1 205 ? 14.828 19.219 3.299 1 98.62 205 TYR A C 1
ATOM 1552 O O . TYR A 1 205 ? 14.008 20.062 2.938 1 98.62 205 TYR A O 1
ATOM 1560 N N . LYS A 1 206 ? 15.578 18.547 2.441 1 98.56 206 LYS A N 1
ATOM 1561 C CA . LYS A 1 206 ? 15.5 18.766 1 1 98.56 206 LYS A CA 1
ATOM 1562 C C . LYS A 1 206 ? 14.117 18.406 0.462 1 98.56 206 LYS A C 1
ATOM 1564 O O . LYS A 1 206 ? 13.555 19.125 -0.363 1 98.56 206 LYS A O 1
ATOM 1569 N N . ALA A 1 207 ? 13.586 17.312 0.914 1 98.88 207 ALA A N 1
ATOM 1570 C CA . ALA A 1 207 ? 12.25 16.891 0.499 1 98.88 207 ALA A CA 1
ATOM 1571 C C . ALA A 1 207 ? 11.203 17.906 0.927 1 98.88 207 ALA A C 1
ATOM 1573 O O . ALA A 1 207 ? 10.25 18.188 0.187 1 98.88 207 ALA A O 1
ATOM 1574 N N . SER A 1 208 ? 11.352 18.438 2.123 1 98.81 208 SER A N 1
ATOM 1575 C CA . SER A 1 208 ? 10.461 19.484 2.602 1 98.81 208 SER A CA 1
ATOM 1576 C C . SER A 1 208 ? 10.477 20.688 1.668 1 98.81 208 SER A C 1
ATOM 1578 O O . SER A 1 208 ? 9.422 21.141 1.217 1 98.81 208 SER A O 1
ATOM 1580 N N . TRP A 1 209 ? 11.625 21.094 1.357 1 98.56 209 TRP A N 1
ATOM 1581 C CA . TRP A 1 209 ? 11.781 22.266 0.507 1 98.56 209 TRP A CA 1
ATOM 1582 C C . TRP A 1 209 ? 11.219 22.016 -0.888 1 98.56 209 TRP A C 1
ATOM 1584 O O . TRP A 1 209 ? 10.492 22.844 -1.438 1 98.56 209 TRP A O 1
ATOM 1594 N N . ALA A 1 210 ? 11.594 20.875 -1.48 1 98.69 210 ALA A N 1
ATOM 1595 C CA . ALA A 1 210 ? 11.109 20.547 -2.82 1 98.69 210 ALA A CA 1
ATOM 1596 C C . ALA A 1 210 ? 9.586 20.562 -2.869 1 98.69 210 ALA A C 1
ATOM 1598 O O . ALA A 1 210 ? 8.992 21.078 -3.816 1 98.69 210 ALA A O 1
ATOM 1599 N N . SER A 1 211 ? 8.984 20.031 -1.839 1 98.75 211 SER A N 1
ATOM 1600 C CA . SER A 1 211 ? 7.531 19.938 -1.782 1 98.75 211 SER A CA 1
ATOM 1601 C C . SER A 1 211 ? 6.891 21.297 -1.573 1 98.75 211 SER A C 1
ATOM 1603 O O . SER A 1 211 ? 5.879 21.625 -2.199 1 98.75 211 SER A O 1
ATOM 1605 N N . ILE A 1 212 ? 7.445 22.109 -0.684 1 98.56 212 ILE A N 1
ATOM 1606 C CA . ILE A 1 212 ? 6.945 23.453 -0.411 1 98.56 212 ILE A CA 1
ATOM 1607 C C . ILE A 1 212 ? 7.043 24.312 -1.675 1 98.56 212 ILE A C 1
ATOM 1609 O O . ILE A 1 212 ? 6.07 24.953 -2.068 1 98.56 212 ILE A O 1
ATOM 1613 N N . LEU A 1 213 ? 8.18 24.219 -2.328 1 97.94 213 LEU A N 1
ATOM 1614 C CA . LEU A 1 213 ? 8.406 24.984 -3.545 1 97.94 213 LEU A CA 1
ATOM 1615 C C . LEU A 1 213 ? 7.43 24.562 -4.641 1 97.94 213 LEU A C 1
ATOM 1617 O O . LEU A 1 213 ? 7.02 25.391 -5.461 1 97.94 213 LEU A O 1
ATOM 1621 N N . ALA A 1 214 ? 7.039 23.312 -4.625 1 98.12 214 ALA A N 1
ATOM 1622 C CA . ALA A 1 214 ? 6.16 22.766 -5.656 1 98.12 214 ALA A CA 1
ATOM 1623 C C . ALA A 1 214 ? 4.703 23.125 -5.375 1 98.12 214 ALA A C 1
ATOM 1625 O O . ALA A 1 214 ? 3.818 22.828 -6.188 1 98.12 214 ALA A O 1
ATOM 1626 N N . GLY A 1 215 ? 4.418 23.672 -4.191 1 97.94 215 GLY A N 1
ATOM 1627 C CA . GLY A 1 215 ? 3.098 24.234 -3.955 1 97.94 215 GLY A CA 1
ATOM 1628 C C . GLY A 1 215 ? 2.283 23.438 -2.953 1 97.94 215 GLY A C 1
ATOM 1629 O O . GLY A 1 215 ? 1.08 23.656 -2.805 1 97.94 215 GLY A O 1
ATOM 1630 N N . SER A 1 216 ? 2.889 22.547 -2.215 1 98.56 216 SER A N 1
ATOM 1631 C CA . SER A 1 216 ? 2.156 21.766 -1.223 1 98.56 216 SER A CA 1
ATOM 1632 C C . SER A 1 216 ? 1.546 22.672 -0.153 1 98.56 216 SER A C 1
ATOM 1634 O O . SER A 1 216 ? 2.205 23.578 0.349 1 98.56 216 SER A O 1
ATOM 1636 N N . ASP A 1 217 ? 0.312 22.375 0.206 1 98.81 217 ASP A N 1
ATOM 1637 C CA . ASP A 1 217 ? -0.328 23.109 1.286 1 98.81 217 ASP A CA 1
ATOM 1638 C C . ASP A 1 217 ? 0.139 22.609 2.65 1 98.81 217 ASP A C 1
ATOM 1640 O O . ASP A 1 217 ? 0.163 23.375 3.621 1 98.81 217 ASP A O 1
ATOM 1644 N N . PHE A 1 218 ? 0.396 21.359 2.729 1 98.88 218 PHE A N 1
ATOM 1645 C CA . PHE A 1 218 ? 0.941 20.672 3.891 1 98.88 218 PHE A CA 1
ATOM 1646 C C . PHE A 1 218 ? 2.111 19.781 3.492 1 98.88 218 PHE A C 1
ATOM 1648 O O . PHE A 1 218 ? 2.129 19.219 2.393 1 98.88 218 PHE A O 1
ATOM 1655 N N . ILE A 1 219 ? 3.053 19.641 4.379 1 98.94 219 ILE A N 1
ATOM 1656 C CA . ILE A 1 219 ? 3.969 18.516 4.277 1 98.94 219 ILE A CA 1
ATOM 1657 C C . ILE A 1 219 ? 3.734 17.547 5.441 1 98.94 219 ILE A C 1
ATOM 1659 O O . ILE A 1 219 ? 3.434 17.984 6.559 1 98.94 219 ILE A O 1
ATOM 1663 N N . LYS A 1 220 ? 3.738 16.297 5.109 1 98.88 220 LYS A N 1
ATOM 1664 C CA . LYS A 1 220 ? 3.385 15.203 6.004 1 98.88 220 LYS A CA 1
ATOM 1665 C C . LYS A 1 220 ? 4.547 14.227 6.168 1 98.88 220 LYS A C 1
ATOM 1667 O O . LYS A 1 220 ? 5.262 13.938 5.207 1 98.88 220 LYS A O 1
ATOM 1672 N N . THR A 1 221 ? 4.73 13.664 7.355 1 98.81 221 THR A N 1
ATOM 1673 C CA . THR A 1 221 ? 5.938 12.906 7.664 1 98.81 221 THR A CA 1
ATOM 1674 C C . THR A 1 221 ? 5.93 11.555 6.957 1 98.81 221 THR A C 1
ATOM 1676 O O . THR A 1 221 ? 6.93 11.148 6.363 1 98.81 221 THR A O 1
ATOM 1679 N N . SER A 1 222 ? 4.793 10.867 7.09 1 98.12 222 SER A N 1
ATOM 1680 C CA . SER A 1 222 ? 4.848 9.453 6.727 1 98.12 222 SER A CA 1
ATOM 1681 C C . SER A 1 222 ? 3.496 8.961 6.227 1 98.12 222 SER A C 1
ATOM 1683 O O . SER A 1 222 ? 2.488 9.656 6.348 1 98.12 222 SER A O 1
ATOM 1685 N N . THR A 1 223 ? 3.521 7.805 5.68 1 97.38 223 THR A N 1
ATOM 1686 C CA . THR A 1 223 ? 2.305 7.141 5.23 1 97.38 223 THR A CA 1
ATOM 1687 C C . THR A 1 223 ? 1.648 6.379 6.379 1 97.38 223 THR A C 1
ATOM 1689 O O . THR A 1 223 ? 0.463 6.047 6.312 1 97.38 223 THR A O 1
ATOM 1692 N N . GLY A 1 224 ? 2.354 6.082 7.312 1 95.88 224 GLY A N 1
ATOM 1693 C CA . GLY A 1 224 ? 1.898 5.184 8.359 1 95.88 224 GLY A CA 1
ATOM 1694 C C . GLY A 1 224 ? 2.225 3.729 8.086 1 95.88 224 GLY A C 1
ATOM 1695 O O . GLY A 1 224 ? 1.991 2.863 8.93 1 95.88 224 GLY A O 1
ATOM 1696 N N . LYS A 1 225 ? 2.811 3.461 6.934 1 94.12 225 LYS A N 1
ATOM 1697 C CA . LYS A 1 225 ? 3.072 2.086 6.512 1 94.12 225 LYS A CA 1
ATOM 1698 C C . LYS A 1 225 ? 4.566 1.778 6.543 1 94.12 225 LYS A C 1
ATOM 1700 O O . LYS A 1 225 ? 4.973 0.632 6.34 1 94.12 225 LYS A O 1
ATOM 1705 N N . GLU A 1 226 ? 5.383 2.807 6.871 1 94.06 226 GLU A N 1
ATOM 1706 C CA . GLU A 1 226 ? 6.82 2.586 7.004 1 94.06 226 GLU A CA 1
ATOM 1707 C C . GLU A 1 226 ? 7.16 1.933 8.344 1 94.06 226 GLU A C 1
ATOM 1709 O O . GLU A 1 226 ? 6.348 1.949 9.266 1 94.06 226 GLU A O 1
ATOM 1714 N N . SER A 1 227 ? 8.398 1.396 8.375 1 92.75 227 SER A N 1
ATOM 1715 C CA . SER A 1 227 ? 8.883 0.843 9.633 1 92.75 227 SER A CA 1
ATOM 1716 C C . SER A 1 227 ? 9.047 1.932 10.695 1 92.75 227 SER A C 1
ATOM 1718 O O . SER A 1 227 ? 8.766 1.704 11.867 1 92.75 227 SER A O 1
ATOM 1720 N N . THR A 1 228 ? 9.539 3.049 10.219 1 94.31 228 THR A N 1
ATOM 1721 C CA . THR A 1 228 ? 9.625 4.242 11.055 1 94.31 228 THR A CA 1
ATOM 1722 C C . THR A 1 228 ? 8.82 5.387 10.445 1 94.31 228 THR A C 1
ATOM 1724 O O . THR A 1 228 ? 9.031 5.754 9.289 1 94.31 228 THR A O 1
ATOM 1727 N N . ASN A 1 229 ? 7.957 5.875 11.281 1 96.25 229 ASN A N 1
ATOM 1728 C CA . ASN A 1 229 ? 7.086 6.941 10.797 1 96.25 229 ASN A CA 1
ATOM 1729 C C . ASN A 1 229 ? 7.398 8.273 11.477 1 96.25 229 ASN A C 1
ATOM 1731 O O . ASN A 1 229 ? 8.531 8.758 11.414 1 96.25 229 ASN A O 1
ATOM 1735 N N . ALA A 1 230 ? 6.473 8.922 12.062 1 96.56 230 ALA A N 1
ATOM 1736 C CA . ALA A 1 230 ? 6.695 10.25 12.617 1 96.56 230 ALA A CA 1
ATOM 1737 C C . ALA A 1 230 ? 7.605 10.188 13.844 1 96.56 230 ALA A C 1
ATOM 1739 O O . ALA A 1 230 ? 7.395 9.367 14.734 1 96.56 230 ALA A O 1
ATOM 1740 N N . THR A 1 231 ? 8.578 11.031 13.883 1 97.81 231 THR A N 1
ATOM 1741 C CA . THR A 1 231 ? 9.398 11.297 15.062 1 97.81 231 THR A CA 1
ATOM 1742 C C . THR A 1 231 ? 9.531 12.797 15.297 1 97.81 231 THR A C 1
ATOM 1744 O O . THR A 1 231 ? 9.383 13.594 14.375 1 97.81 231 THR A O 1
ATOM 1747 N N . LEU A 1 232 ? 9.852 13.133 16.531 1 98.44 232 LEU A N 1
ATOM 1748 C CA . LEU A 1 232 ? 10.031 14.547 16.844 1 98.44 232 LEU A CA 1
ATOM 1749 C C . LEU A 1 232 ? 11.242 15.109 16.094 1 98.44 232 LEU A C 1
ATOM 1751 O O . LEU A 1 232 ? 11.25 16.281 15.703 1 98.44 232 LEU A O 1
ATOM 1755 N N . GLU A 1 233 ? 12.172 14.281 15.859 1 97.88 233 GLU A N 1
ATOM 1756 C CA . GLU A 1 233 ? 13.383 14.711 15.172 1 97.88 233 GLU A CA 1
ATOM 1757 C C . GLU A 1 233 ? 13.078 15.172 13.75 1 97.88 233 GLU A C 1
ATOM 1759 O O . GLU A 1 233 ? 13.469 16.266 13.344 1 97.88 233 GLU A O 1
ATOM 1764 N N . VAL A 1 234 ? 12.383 14.359 13.016 1 98.06 234 VAL A N 1
ATOM 1765 C CA . VAL A 1 234 ? 12.094 14.75 11.641 1 98.06 234 VAL A CA 1
ATOM 1766 C C . VAL A 1 234 ? 11.078 15.891 11.625 1 98.06 234 VAL A C 1
ATOM 1768 O O . VAL A 1 234 ? 11.109 16.75 10.734 1 98.06 234 VAL A O 1
ATOM 1771 N N . ALA A 1 235 ? 10.219 15.891 12.586 1 98.75 235 ALA A N 1
ATOM 1772 C CA . ALA A 1 235 ? 9.273 17 12.695 1 98.75 235 ALA A CA 1
ATOM 1773 C C . ALA A 1 235 ? 9.992 18.328 12.867 1 98.75 235 ALA A C 1
ATOM 1775 O O . ALA A 1 235 ? 9.625 19.328 12.25 1 98.75 235 ALA A O 1
ATOM 1776 N N . TYR A 1 236 ? 10.953 18.297 13.734 1 98.5 236 TYR A N 1
ATOM 1777 C CA . TYR A 1 236 ? 11.758 19.484 13.953 1 98.5 236 TYR A CA 1
ATOM 1778 C C . TYR A 1 236 ? 12.359 20 12.648 1 98.5 236 TYR A C 1
ATOM 1780 O O . TYR A 1 236 ? 12.273 21.188 12.336 1 98.5 236 TYR A O 1
ATOM 1788 N N . VAL A 1 237 ? 12.883 19.125 11.891 1 98.31 237 VAL A N 1
ATOM 1789 C CA . VAL A 1 237 ? 13.562 19.469 10.648 1 98.31 237 VAL A CA 1
ATOM 1790 C C . VAL A 1 237 ? 12.547 19.969 9.625 1 98.31 237 VAL A C 1
ATOM 1792 O O . VAL A 1 237 ? 12.781 20.984 8.961 1 98.31 237 VAL A O 1
ATOM 1795 N N . MET A 1 238 ? 11.445 19.344 9.492 1 98.81 238 MET A N 1
ATOM 1796 C CA . MET A 1 238 ? 10.398 19.75 8.555 1 98.81 238 MET A CA 1
ATOM 1797 C C . MET A 1 238 ? 9.836 21.109 8.93 1 98.81 238 MET A C 1
ATOM 1799 O O . MET A 1 238 ? 9.641 21.969 8.062 1 98.81 238 MET A O 1
ATOM 1803 N N . CYS A 1 239 ? 9.641 21.312 10.18 1 98.81 239 CYS A N 1
ATOM 1804 C CA . CYS A 1 239 ? 9.094 22.578 10.641 1 98.81 239 CYS A CA 1
ATOM 1805 C C . CYS A 1 239 ? 10.109 23.703 10.461 1 98.81 239 CYS A C 1
ATOM 1807 O O . CYS A 1 239 ? 9.742 24.859 10.219 1 98.81 239 CYS A O 1
ATOM 1809 N N . ALA A 1 240 ? 11.359 23.359 10.586 1 98.25 240 ALA A N 1
ATOM 1810 C CA . ALA A 1 240 ? 12.391 24.344 10.297 1 98.25 240 ALA A CA 1
ATOM 1811 C C . ALA A 1 240 ? 12.289 24.844 8.859 1 98.25 240 ALA A C 1
ATOM 1813 O O . ALA A 1 240 ? 12.477 26.031 8.586 1 98.25 240 ALA A O 1
ATOM 1814 N N . ALA A 1 241 ? 12.008 23.938 7.93 1 98.62 241 ALA A N 1
ATOM 1815 C CA . ALA A 1 241 ? 11.828 24.312 6.531 1 98.62 241 ALA A CA 1
ATOM 1816 C C . ALA A 1 241 ? 10.609 25.219 6.355 1 98.62 241 ALA A C 1
ATOM 1818 O O . ALA A 1 241 ? 10.672 26.219 5.652 1 98.62 241 ALA A O 1
ATOM 1819 N N . ILE A 1 242 ? 9.539 24.859 7.008 1 98.88 242 ILE A N 1
ATOM 1820 C CA . ILE A 1 242 ? 8.312 25.656 6.953 1 98.88 242 ILE A CA 1
ATOM 1821 C C . ILE A 1 242 ? 8.578 27.062 7.484 1 98.88 242 ILE A C 1
ATOM 1823 O O . ILE A 1 242 ? 8.164 28.047 6.879 1 98.88 242 ILE A O 1
ATOM 1827 N N . LYS A 1 243 ? 9.258 27.109 8.586 1 98.62 243 LYS A N 1
ATOM 1828 C CA . LYS A 1 243 ? 9.586 28.406 9.188 1 98.62 243 LYS A CA 1
ATOM 1829 C C . LYS A 1 243 ? 10.406 29.266 8.234 1 98.62 243 LYS A C 1
ATOM 1831 O O . LYS A 1 243 ? 10.094 30.438 8.039 1 98.62 243 LYS A O 1
ATOM 1836 N N . ARG A 1 244 ? 11.422 28.641 7.703 1 97.81 244 ARG A N 1
ATOM 1837 C CA . ARG A 1 244 ? 12.289 29.375 6.785 1 97.81 244 ARG A CA 1
ATOM 1838 C C . ARG A 1 244 ? 11.508 29.891 5.586 1 97.81 244 ARG A C 1
ATOM 1840 O O . ARG A 1 244 ? 11.688 31.031 5.164 1 97.81 244 ARG A O 1
ATOM 1847 N N . TRP A 1 245 ? 10.688 29.125 5.039 1 98.06 245 TRP A N 1
ATOM 1848 C CA . TRP A 1 245 ? 9.828 29.516 3.926 1 98.06 245 TRP A CA 1
ATOM 1849 C C . TRP A 1 245 ? 8.961 30.703 4.309 1 98.06 245 TRP A C 1
ATOM 1851 O O . TRP A 1 245 ? 8.852 31.672 3.553 1 98.06 245 TRP A O 1
ATOM 1861 N N . HIS A 1 246 ? 8.375 30.609 5.461 1 98.56 246 HIS A N 1
ATOM 1862 C CA . HIS A 1 246 ? 7.531 31.703 5.945 1 98.56 246 HIS A CA 1
ATOM 1863 C C . HIS A 1 246 ? 8.336 33 6.102 1 98.56 246 HIS A C 1
ATOM 1865 O O . HIS A 1 246 ? 7.852 34.062 5.758 1 98.56 246 HIS A O 1
ATOM 1871 N N . GLU A 1 247 ? 9.461 32.875 6.629 1 97.75 247 GLU A N 1
ATOM 1872 C CA . GLU A 1 247 ? 10.328 34.031 6.809 1 97.75 247 GLU A CA 1
ATOM 1873 C C . GLU A 1 247 ? 10.656 34.719 5.469 1 97.75 247 GLU A C 1
ATOM 1875 O O . GLU A 1 247 ? 10.711 35.938 5.371 1 97.75 247 GLU A O 1
ATOM 1880 N N . LEU A 1 248 ? 10.805 33.844 4.508 1 96.19 248 LEU A N 1
ATOM 1881 C CA . LEU A 1 248 ? 11.211 34.344 3.199 1 96.19 248 LEU A CA 1
ATOM 1882 C C . LEU A 1 248 ? 10.016 34.938 2.445 1 96.19 248 LEU A C 1
ATOM 1884 O O . LEU A 1 248 ? 10.172 35.875 1.687 1 96.19 248 LEU A O 1
ATOM 1888 N N . THR A 1 249 ? 8.805 34.375 2.668 1 96.88 249 THR A N 1
ATOM 1889 C CA . THR A 1 249 ? 7.738 34.688 1.718 1 96.88 249 THR A CA 1
ATOM 1890 C C . THR A 1 249 ? 6.516 35.25 2.436 1 96.88 249 THR A C 1
ATOM 1892 O O . THR A 1 249 ? 5.621 35.812 1.801 1 96.88 249 THR A O 1
ATOM 1895 N N . GLY A 1 250 ? 6.387 34.969 3.684 1 97.81 250 GLY A N 1
ATOM 1896 C CA . GLY A 1 250 ? 5.191 35.312 4.43 1 97.81 250 GLY A CA 1
ATOM 1897 C C . GLY A 1 250 ? 4.082 34.281 4.293 1 97.81 250 GLY A C 1
ATOM 1898 O O . GLY A 1 250 ? 3.039 34.406 4.941 1 97.81 250 GLY A O 1
ATOM 1899 N N . LYS A 1 251 ? 4.301 33.312 3.479 1 98.06 251 LYS A N 1
ATOM 1900 C CA . LYS A 1 251 ? 3.277 32.312 3.238 1 98.06 251 LYS A CA 1
ATOM 1901 C C . LYS A 1 251 ? 3.402 31.156 4.23 1 98.06 251 LYS A C 1
ATOM 1903 O O . LYS A 1 251 ? 4.512 30.75 4.566 1 98.06 251 LYS A O 1
ATOM 1908 N N . LYS A 1 252 ? 2.246 30.625 4.602 1 98.69 252 LYS A N 1
ATOM 1909 C CA . LYS A 1 252 ? 2.23 29.547 5.574 1 98.69 252 LYS A CA 1
ATOM 1910 C C . LYS A 1 252 ? 1.999 28.203 4.891 1 98.69 252 LYS A C 1
ATOM 1912 O O . LYS A 1 252 ? 1.214 28.094 3.943 1 98.69 252 LYS A O 1
ATOM 1917 N N . VAL A 1 253 ? 2.689 27.25 5.32 1 98.81 253 VAL A N 1
ATOM 1918 C CA . VAL A 1 253 ? 2.51 25.844 4.949 1 98.81 253 VAL A CA 1
ATOM 1919 C C . VAL A 1 253 ? 2.197 25.016 6.191 1 98.81 253 VAL A C 1
ATOM 1921 O O . VAL A 1 253 ? 2.781 25.234 7.258 1 98.81 253 VAL A O 1
ATOM 1924 N N . GLY A 1 254 ? 1.259 24.125 6.059 1 98.94 254 GLY A N 1
ATOM 1925 C CA . GLY A 1 254 ? 0.873 23.297 7.188 1 98.94 254 GLY A CA 1
ATOM 1926 C C . GLY A 1 254 ? 1.798 22.109 7.402 1 98.94 254 GLY A C 1
ATOM 1927 O O . GLY A 1 254 ? 2.584 21.766 6.52 1 98.94 254 GLY A O 1
ATOM 1928 N N . PHE A 1 255 ? 1.7 21.516 8.625 1 98.94 255 PHE A N 1
ATOM 1929 C CA . PHE A 1 255 ? 2.486 20.344 9.016 1 98.94 255 PHE A CA 1
ATOM 1930 C C . PHE A 1 255 ? 1.583 19.234 9.539 1 98.94 255 PHE A C 1
ATOM 1932 O O . PHE A 1 255 ? 0.636 19.5 10.281 1 98.94 255 PHE A O 1
ATOM 1939 N N . LYS A 1 256 ? 1.869 18.016 9.094 1 98.94 256 LYS A N 1
ATOM 1940 C CA . LYS A 1 256 ? 1.091 16.891 9.578 1 98.94 256 LYS A CA 1
ATOM 1941 C C . LYS A 1 256 ? 1.997 15.703 9.914 1 98.94 256 LYS A C 1
ATOM 1943 O O . LYS A 1 256 ? 2.424 14.961 9.031 1 98.94 256 LYS A O 1
ATOM 1948 N N . PRO A 1 257 ? 2.297 15.5 11.195 1 98.81 257 PRO A N 1
ATOM 1949 C CA . PRO A 1 257 ? 2.891 14.219 11.586 1 98.81 257 PRO A CA 1
ATOM 1950 C C . PRO A 1 257 ? 1.904 13.062 11.492 1 98.81 257 PRO A C 1
ATOM 1952 O O . PRO A 1 257 ? 0.729 13.211 11.836 1 98.81 257 PRO A O 1
ATOM 1955 N N . ALA A 1 258 ? 2.375 11.945 10.977 1 98.19 258 ALA A N 1
ATOM 1956 C CA . ALA A 1 258 ? 1.479 10.805 10.82 1 98.19 258 ALA A CA 1
ATOM 1957 C C . ALA A 1 258 ? 2.223 9.492 11.047 1 98.19 258 ALA A C 1
ATOM 1959 O O . ALA A 1 258 ? 3.383 9.352 10.656 1 98.19 258 ALA A O 1
ATOM 1960 N N . GLY A 1 259 ? 1.522 8.531 11.68 1 94 259 GLY A N 1
ATOM 1961 C CA . GLY A 1 259 ? 2.045 7.199 11.938 1 94 259 GLY A CA 1
ATOM 1962 C C . GLY A 1 259 ? 2.686 7.059 13.305 1 94 259 GLY A C 1
ATOM 1963 O O . GLY A 1 259 ? 3.607 7.805 13.641 1 94 259 GLY A O 1
ATOM 1964 N N . GLY A 1 260 ? 2.213 6.203 14.094 1 92.62 260 GLY A N 1
ATOM 1965 C CA . GLY A 1 260 ? 2.871 5.855 15.344 1 92.62 260 GLY A CA 1
ATOM 1966 C C . GLY A 1 260 ? 2.496 6.77 16.484 1 92.62 260 GLY A C 1
ATOM 1967 O O . GLY A 1 260 ? 3.057 6.664 17.578 1 92.62 260 GLY A O 1
ATOM 1968 N N . ILE A 1 261 ? 1.635 7.75 16.281 1 97.56 261 ILE A N 1
ATOM 1969 C CA . ILE A 1 261 ? 1.183 8.633 17.359 1 97.56 261 ILE A CA 1
ATOM 1970 C C . ILE A 1 261 ? -0.078 8.062 18 1 97.56 261 ILE A C 1
ATOM 1972 O O . ILE A 1 261 ? -1.166 8.133 17.422 1 97.56 261 ILE A O 1
ATOM 1976 N N . LYS A 1 262 ? 0.063 7.559 19.188 1 97.12 262 LYS A N 1
ATOM 1977 C CA . LYS A 1 262 ? -1.017 6.754 19.766 1 97.12 262 LYS A CA 1
ATOM 1978 C C . LYS A 1 262 ? -1.604 7.418 21 1 97.12 262 LYS A C 1
ATOM 1980 O O . LYS A 1 262 ? -2.791 7.262 21.297 1 97.12 262 LYS A O 1
ATOM 1985 N N . THR A 1 263 ? -0.768 8.188 21.75 1 98.12 263 THR A N 1
ATOM 1986 C CA . THR A 1 263 ? -1.231 8.703 23.031 1 98.12 263 THR A CA 1
ATOM 1987 C C . THR A 1 263 ? -1.354 10.227 22.984 1 98.12 263 THR A C 1
ATOM 1989 O O . THR A 1 263 ? -0.665 10.883 22.203 1 98.12 263 THR A O 1
ATOM 1992 N N . PRO A 1 264 ? -2.219 10.742 23.844 1 98.38 264 PRO A N 1
ATOM 1993 C CA . PRO A 1 264 ? -2.305 12.203 23.922 1 98.38 264 PRO A CA 1
ATOM 1994 C C . PRO A 1 264 ? -0.971 12.852 24.281 1 98.38 264 PRO A C 1
ATOM 1996 O O . PRO A 1 264 ? -0.654 13.938 23.781 1 98.38 264 PRO A O 1
ATOM 1999 N N . GLN A 1 265 ? -0.219 12.219 25.156 1 98.56 265 GLN A N 1
ATOM 2000 C CA . GLN A 1 265 ? 1.077 12.773 25.531 1 98.56 265 GLN A CA 1
ATOM 2001 C C . GLN A 1 265 ? 2.004 12.875 24.312 1 98.56 265 GLN A C 1
ATOM 2003 O O . GLN A 1 265 ? 2.688 13.883 24.141 1 98.56 265 GLN A O 1
ATOM 2008 N N . GLU A 1 266 ? 2.012 11.828 23.531 1 98.62 266 GLU A N 1
ATOM 2009 C CA . GLU A 1 266 ? 2.805 11.867 22.297 1 98.62 266 GLU A CA 1
ATOM 2010 C C . GLU A 1 266 ? 2.34 12.984 21.375 1 98.62 266 GLU A C 1
ATOM 2012 O O . GLU A 1 266 ? 3.162 13.703 20.797 1 98.62 266 GLU A O 1
ATOM 2017 N N . ALA A 1 267 ? 1.079 13.094 21.25 1 98.81 267 ALA A N 1
ATOM 2018 C CA . ALA A 1 267 ? 0.511 14.141 20.406 1 98.81 267 ALA A CA 1
ATOM 2019 C C . ALA A 1 267 ? 0.882 15.531 20.922 1 98.81 267 ALA A C 1
ATOM 2021 O O . ALA A 1 267 ? 1.222 16.422 20.125 1 98.81 267 ALA A O 1
ATOM 2022 N N . LEU A 1 268 ? 0.837 15.734 22.172 1 98.81 268 LEU A N 1
ATOM 2023 C CA . LEU A 1 268 ? 1.092 17.031 22.781 1 98.81 268 LEU A CA 1
ATOM 2024 C C . LEU A 1 268 ? 2.564 17.406 22.656 1 98.81 268 LEU A C 1
ATOM 2026 O O . LEU A 1 268 ? 2.908 18.594 22.688 1 98.81 268 LEU A O 1
ATOM 2030 N N . ALA A 1 269 ? 3.424 16.438 22.516 1 98.88 269 ALA A N 1
ATOM 2031 C CA . ALA A 1 269 ? 4.82 16.75 22.234 1 98.88 269 ALA A CA 1
ATOM 2032 C C . ALA A 1 269 ? 4.965 17.469 20.891 1 98.88 269 ALA A C 1
ATOM 2034 O O . ALA A 1 269 ? 5.793 18.375 20.75 1 98.88 269 ALA A O 1
ATOM 2035 N N . TYR A 1 270 ? 4.176 17.094 19.938 1 98.88 270 TYR A N 1
ATOM 2036 C CA . TYR A 1 270 ? 4.184 17.781 18.656 1 98.88 270 TYR A CA 1
ATOM 2037 C C . TYR A 1 270 ? 3.588 19.172 18.781 1 98.88 270 TYR A C 1
ATOM 2039 O O . TYR A 1 270 ? 4.047 20.109 18.125 1 98.88 270 TYR A O 1
ATOM 2047 N N . VAL A 1 271 ? 2.576 19.312 19.578 1 98.81 271 VAL A N 1
ATOM 2048 C CA . VAL A 1 271 ? 2.002 20.641 19.828 1 98.81 271 VAL A CA 1
ATOM 2049 C C . VAL A 1 271 ? 3.074 21.562 20.391 1 98.81 271 VAL A C 1
ATOM 2051 O O . VAL A 1 271 ? 3.209 22.703 19.953 1 98.81 271 VAL A O 1
ATOM 2054 N N . ALA A 1 272 ? 3.807 21.047 21.344 1 98.75 272 ALA A N 1
ATOM 2055 C CA . ALA A 1 272 ? 4.887 21.812 21.953 1 98.75 272 ALA A CA 1
ATOM 2056 C C . ALA A 1 272 ? 5.926 22.219 20.906 1 98.75 272 ALA A C 1
ATOM 2058 O O . ALA A 1 272 ? 6.383 23.359 20.875 1 98.75 272 ALA A O 1
ATOM 2059 N N . LEU A 1 273 ? 6.297 21.281 20.094 1 98.81 273 LEU A N 1
ATOM 2060 C CA . LEU A 1 273 ? 7.262 21.531 19.031 1 98.81 273 LEU A CA 1
ATOM 2061 C C . LEU A 1 273 ? 6.766 22.625 18.078 1 98.81 273 LEU A C 1
ATOM 2063 O O . LEU A 1 273 ? 7.496 23.578 17.797 1 98.81 273 LEU A O 1
ATOM 2067 N N . ILE A 1 274 ? 5.566 22.531 17.641 1 98.75 274 ILE A N 1
ATOM 2068 C CA . ILE A 1 274 ? 4.98 23.484 16.703 1 98.75 274 ILE A CA 1
ATOM 2069 C C . ILE A 1 274 ? 4.949 24.875 17.328 1 98.75 274 ILE A C 1
ATOM 2071 O O . ILE A 1 274 ? 5.32 25.859 16.688 1 98.75 274 ILE A O 1
ATOM 2075 N N . LYS A 1 275 ? 4.5 24.922 18.531 1 98.25 275 LYS A N 1
ATOM 2076 C CA . LYS A 1 275 ? 4.434 26.188 19.234 1 98.25 275 LYS A CA 1
ATOM 2077 C C . LYS A 1 275 ? 5.797 26.875 19.266 1 98.25 275 LYS A C 1
ATOM 2079 O O . LYS A 1 275 ? 5.906 28.078 19 1 98.25 275 LYS A O 1
ATOM 2084 N N . GLU A 1 276 ? 6.742 26.125 19.547 1 98.06 276 GLU A N 1
ATOM 2085 C CA . GLU A 1 276 ? 8.07 26.703 19.703 1 98.06 276 GLU A CA 1
ATOM 2086 C C . GLU A 1 276 ? 8.68 27.062 18.359 1 98.06 276 GLU A C 1
ATOM 2088 O O . GLU A 1 276 ? 9.242 28.141 18.188 1 98.06 276 GLU A O 1
ATOM 2093 N N . VAL A 1 277 ? 8.602 26.156 17.391 1 98.25 277 VAL A N 1
ATOM 2094 C CA . VAL A 1 277 ? 9.336 26.312 16.141 1 98.25 277 VAL A CA 1
ATOM 2095 C C . VAL A 1 277 ? 8.57 27.234 15.203 1 98.25 277 VAL A C 1
ATOM 2097 O O . VAL A 1 277 ? 9.156 28.109 14.57 1 98.25 277 VAL A O 1
ATOM 2100 N N . LEU A 1 278 ? 7.266 27.078 15.141 1 98.69 278 LEU A N 1
ATOM 2101 C CA . LEU A 1 278 ? 6.48 27.797 14.141 1 98.69 278 LEU A CA 1
ATOM 2102 C C . LEU A 1 278 ? 5.668 28.922 14.781 1 98.69 278 LEU A C 1
ATOM 2104 O O . LEU A 1 278 ? 5.438 29.953 14.156 1 98.69 278 LEU A O 1
ATOM 2108 N N . GLY A 1 279 ? 5.168 28.688 16.016 1 98.44 279 GLY A N 1
ATOM 2109 C CA . GLY A 1 279 ? 4.367 29.688 16.703 1 98.44 279 GLY A CA 1
ATOM 2110 C C . GLY A 1 279 ? 2.92 29.281 16.891 1 98.44 279 GLY A C 1
ATOM 2111 O O . GLY A 1 279 ? 2.459 28.328 16.25 1 98.44 279 GLY A O 1
ATOM 2112 N N . GLU A 1 280 ? 2.201 30.031 17.625 1 97.75 280 GLU A N 1
ATOM 2113 C CA . GLU A 1 280 ? 0.82 29.75 18 1 97.75 280 GLU A CA 1
ATOM 2114 C C . GLU A 1 280 ? -0.108 29.812 16.797 1 97.75 280 GLU A C 1
ATOM 2116 O O . GLU A 1 280 ? -1.136 29.141 16.766 1 97.75 280 GLU A O 1
ATOM 2121 N N . ALA A 1 281 ? 0.275 30.578 15.875 1 98.31 281 ALA A N 1
ATOM 2122 C CA . ALA A 1 281 ? -0.56 30.766 14.695 1 98.31 281 ALA A CA 1
ATOM 2123 C C . ALA A 1 281 ? -0.751 29.469 13.938 1 98.31 281 ALA A C 1
ATOM 2125 O O . ALA A 1 281 ? -1.718 29.312 13.188 1 98.31 281 ALA A O 1
ATOM 2126 N N . TRP A 1 282 ? 0.158 28.5 14.125 1 98.75 282 TRP A N 1
ATOM 2127 C CA . TRP A 1 282 ? 0.095 27.234 13.406 1 98.75 282 TRP A CA 1
ATOM 2128 C C . TRP A 1 282 ? -0.786 26.234 14.148 1 98.75 282 TRP A C 1
ATOM 2130 O O . TRP A 1 282 ? -1.143 25.188 13.594 1 98.75 282 TRP A O 1
ATOM 2140 N N . LEU A 1 283 ? -1.148 26.531 15.367 1 98.5 283 LEU A N 1
ATOM 2141 C CA . LEU A 1 283 ? -1.924 25.578 16.172 1 98.5 283 LEU A CA 1
ATOM 2142 C C . LEU A 1 283 ? -3.414 25.719 15.875 1 98.5 283 LEU A C 1
ATOM 2144 O O . LEU A 1 283 ? -4.199 26.031 16.781 1 98.5 283 LEU A O 1
ATOM 2148 N N . THR A 1 284 ? -3.764 25.516 14.633 1 98.38 284 THR A N 1
ATOM 2149 C CA . THR A 1 284 ? -5.117 25.422 14.102 1 98.38 284 THR A CA 1
ATOM 2150 C C . THR A 1 284 ? -5.246 24.234 13.141 1 98.38 284 THR A C 1
ATOM 2152 O O . THR A 1 284 ? -4.262 23.812 12.531 1 98.38 284 THR A O 1
ATOM 2155 N N . PRO A 1 285 ? -6.441 23.734 12.984 1 98.12 285 PRO A N 1
ATOM 2156 C CA . PRO A 1 285 ? -6.613 22.594 12.078 1 98.12 285 PRO A CA 1
ATOM 2157 C C . PRO A 1 285 ? -6.309 22.953 10.625 1 98.12 285 PRO A C 1
ATOM 2159 O O . PRO A 1 285 ? -6.141 22.062 9.789 1 98.12 285 PRO A O 1
ATOM 2162 N N . GLU A 1 286 ? -6.156 24.188 10.305 1 98.31 286 GLU A N 1
ATOM 2163 C CA . GLU A 1 286 ? -5.852 24.625 8.945 1 98.31 286 GLU A CA 1
ATOM 2164 C C . GLU A 1 286 ? -4.363 24.5 8.648 1 98.31 286 GLU A C 1
ATOM 2166 O O . GLU A 1 286 ? -3.957 24.469 7.48 1 98.31 286 GLU A O 1
ATOM 2171 N N . LEU A 1 287 ? -3.574 24.406 9.75 1 98.88 287 LEU A N 1
ATOM 2172 C CA . LEU A 1 287 ? -2.135 24.438 9.516 1 98.88 287 LEU A CA 1
ATOM 2173 C C . LEU A 1 287 ? -1.438 23.297 10.242 1 98.88 287 LEU A C 1
ATOM 2175 O O . LEU A 1 287 ? -0.263 23.016 9.992 1 98.88 287 LEU A O 1
ATOM 2179 N N . PHE A 1 288 ? -2.203 22.672 11.141 1 98.88 288 PHE A N 1
ATOM 2180 C CA . PHE A 1 288 ? -1.636 21.562 11.891 1 98.88 288 PHE A CA 1
ATOM 2181 C C . PHE A 1 288 ? -2.631 20.422 11.992 1 98.88 288 PHE A C 1
ATOM 2183 O O . PHE A 1 288 ? -3.771 20.609 12.422 1 98.88 288 PHE A O 1
ATOM 2190 N N . ARG A 1 289 ? -2.18 19.234 11.594 1 98.88 289 ARG A N 1
ATOM 2191 C CA . ARG A 1 289 ? -2.982 18.016 11.641 1 98.88 289 ARG A CA 1
ATOM 2192 C C . ARG A 1 289 ? -2.176 16.859 12.211 1 98.88 289 ARG A C 1
ATOM 2194 O O . ARG A 1 289 ? -0.943 16.875 12.172 1 98.88 289 ARG A O 1
ATOM 2201 N N . ILE A 1 290 ? -2.848 15.898 12.742 1 98.81 290 ILE A N 1
ATOM 2202 C CA . ILE A 1 290 ? -2.232 14.648 13.18 1 98.81 290 ILE A CA 1
ATOM 2203 C C . ILE A 1 290 ? -2.932 13.469 12.516 1 98.81 290 ILE A C 1
ATOM 2205 O O . ILE A 1 290 ? -4.137 13.273 12.688 1 98.81 290 ILE A O 1
ATOM 2209 N N . GLY A 1 291 ? -2.164 12.719 11.727 1 97.19 291 GLY A N 1
ATOM 2210 C CA . GLY A 1 291 ? -2.705 11.5 11.148 1 97.19 291 GLY A CA 1
ATOM 2211 C C . GLY A 1 291 ? -2.602 10.305 12.07 1 97.19 291 GLY A C 1
ATOM 2212 O O . GLY A 1 291 ? -1.503 9.82 12.352 1 97.19 291 GLY A O 1
ATOM 2213 N N . ALA A 1 292 ? -3.703 9.805 12.508 1 92.69 292 ALA A N 1
ATOM 2214 C CA . ALA A 1 292 ? -3.688 8.711 13.469 1 92.69 292 ALA A CA 1
ATOM 2215 C C . ALA A 1 292 ? -4.973 7.895 13.398 1 92.69 292 ALA A C 1
ATOM 2217 O O . ALA A 1 292 ? -6.039 8.43 13.086 1 92.69 292 ALA A O 1
ATOM 2218 N N . SER A 1 293 ? -4.84 6.633 13.773 1 88.5 293 SER A N 1
ATOM 2219 C CA . SER A 1 293 ? -5.988 5.734 13.773 1 88.5 293 SER A CA 1
ATOM 2220 C C . SER A 1 293 ? -6.5 5.496 15.195 1 88.5 293 SER A C 1
ATOM 2222 O O . SER A 1 293 ? -7.711 5.473 15.422 1 88.5 293 SER A O 1
ATOM 2224 N N . SER A 1 294 ? -5.551 5.438 16.141 1 94.06 294 SER A N 1
ATOM 2225 C CA . SER A 1 294 ? -5.957 5.004 17.469 1 94.06 294 SER A CA 1
ATOM 2226 C C . SER A 1 294 ? -5.898 6.156 18.469 1 94.06 294 SER A C 1
ATOM 2228 O O . SER A 1 294 ? -6.348 6.02 19.609 1 94.06 294 SER A O 1
ATOM 2230 N N . LEU A 1 295 ? -5.387 7.301 18.078 1 98.06 295 LEU A N 1
ATOM 2231 C CA . LEU A 1 295 ? -5.156 8.422 18.984 1 98.06 295 LEU A CA 1
ATOM 2232 C C . LEU A 1 295 ? -6.473 8.914 19.578 1 98.06 295 LEU A C 1
ATOM 2234 O O . LEU A 1 295 ? -6.535 9.227 20.766 1 98.06 295 LEU A O 1
ATOM 2238 N N . LEU A 1 296 ? -7.508 8.969 18.781 1 98.44 296 LEU A N 1
ATOM 2239 C CA . LEU A 1 296 ? -8.789 9.469 19.25 1 98.44 296 LEU A CA 1
ATOM 2240 C C . LEU A 1 296 ? -9.273 8.664 20.469 1 98.44 296 LEU A C 1
ATOM 2242 O O . LEU A 1 296 ? -9.656 9.234 21.484 1 98.44 296 LEU A O 1
ATOM 2246 N N . ASP A 1 297 ? -9.188 7.348 20.328 1 98.06 297 ASP A N 1
ATOM 2247 C CA . ASP A 1 297 ? -9.641 6.484 21.406 1 98.06 297 ASP A CA 1
ATOM 2248 C C . ASP A 1 297 ? -8.867 6.766 22.703 1 98.06 297 ASP A C 1
ATOM 2250 O O . ASP A 1 297 ? -9.453 6.809 23.781 1 98.06 297 ASP A O 1
ATOM 2254 N N . ASN A 1 298 ? -7.637 6.988 22.547 1 98.25 298 ASN A N 1
ATOM 2255 C CA . ASN A 1 298 ? -6.812 7.227 23.734 1 98.25 298 ASN A CA 1
ATOM 2256 C C . ASN A 1 298 ? -7.051 8.617 24.312 1 98.25 298 ASN A C 1
ATOM 2258 O O . ASN A 1 298 ? -6.965 8.812 25.531 1 98.25 298 ASN A O 1
ATOM 2262 N N . CYS A 1 299 ? -7.328 9.562 23.469 1 98.31 299 CYS A N 1
ATOM 2263 C CA . CYS A 1 299 ? -7.719 10.875 23.969 1 98.31 299 CYS A CA 1
ATOM 2264 C C . CYS A 1 299 ? -9.008 10.797 24.766 1 98.31 299 CYS A C 1
ATOM 2266 O O . CYS A 1 299 ? -9.117 11.398 25.844 1 98.31 299 CYS A O 1
ATOM 2268 N N . LEU A 1 300 ? -9.961 10.047 24.266 1 97.69 300 LEU A N 1
ATOM 2269 C CA . LEU A 1 300 ? -11.258 9.922 24.922 1 97.69 300 LEU A CA 1
ATOM 2270 C C . LEU A 1 300 ? -11.102 9.258 26.297 1 97.69 300 LEU A C 1
ATOM 2272 O O . LEU A 1 300 ? -11.766 9.648 27.25 1 97.69 300 LEU A O 1
ATOM 2276 N N . LYS A 1 301 ? -10.219 8.328 26.359 1 96.94 301 LYS A N 1
ATOM 2277 C CA . LYS A 1 301 ? -9.945 7.664 27.625 1 96.94 301 LYS A CA 1
ATOM 2278 C C . LYS A 1 301 ? -9.336 8.641 28.641 1 96.94 301 LYS A C 1
ATOM 2280 O O . LYS A 1 301 ? -9.562 8.516 29.844 1 96.94 301 LYS A O 1
ATOM 2285 N N . ALA A 1 302 ? -8.617 9.539 28.156 1 96 302 ALA A N 1
ATOM 2286 C CA . ALA A 1 302 ? -7.902 10.484 29 1 96 302 ALA A CA 1
ATOM 2287 C C . ALA A 1 302 ? -8.82 11.609 29.469 1 96 302 ALA A C 1
ATOM 2289 O O . ALA A 1 302 ? -8.461 12.391 30.359 1 96 302 ALA A O 1
ATOM 2290 N N . LEU A 1 303 ? -9.945 11.719 28.875 1 93.94 303 LEU A N 1
ATOM 2291 C CA . LEU A 1 303 ? -10.906 12.742 29.25 1 93.94 303 LEU A CA 1
ATOM 2292 C C . LEU A 1 303 ? -11.828 12.234 30.359 1 93.94 303 LEU A C 1
ATOM 2294 O O . LEU A 1 303 ? -12.258 13.008 31.219 1 93.94 303 LEU A O 1
ATOM 2298 N N . MET B 1 1 ? -11.812 17.906 -29.109 1 18.42 1 MET B N 1
ATOM 2299 C CA . MET B 1 1 ? -11.055 16.656 -29.141 1 18.42 1 MET B CA 1
ATOM 2300 C C . MET B 1 1 ? -11.297 15.836 -27.875 1 18.42 1 MET B C 1
ATOM 2302 O O . MET B 1 1 ? -10.43 15.062 -27.453 1 18.42 1 MET B O 1
ATOM 2306 N N . ALA B 1 2 ? -12.422 16.172 -27.234 1 25.61 2 ALA B N 1
ATOM 2307 C CA . ALA B 1 2 ? -13.133 15.922 -25.984 1 25.61 2 ALA B CA 1
ATOM 2308 C C . ALA B 1 2 ? -13.594 14.469 -25.891 1 25.61 2 ALA B C 1
ATOM 2310 O O . ALA B 1 2 ? -13.742 13.93 -24.781 1 25.61 2 ALA B O 1
ATOM 2311 N N . THR B 1 3 ? -13.969 13.82 -27 1 24.33 3 THR B N 1
ATOM 2312 C CA . THR B 1 3 ? -14.984 12.773 -27 1 24.33 3 THR B CA 1
ATOM 2313 C C . THR B 1 3 ? -14.336 11.391 -26.922 1 24.33 3 THR B C 1
ATOM 2315 O O . THR B 1 3 ? -14.992 10.383 -27.188 1 24.33 3 THR B O 1
ATOM 2318 N N . LEU B 1 4 ? -12.953 11.281 -26.891 1 28.44 4 LEU B N 1
ATOM 2319 C CA . LEU B 1 4 ? -12.461 9.945 -27.219 1 28.44 4 LEU B CA 1
ATOM 2320 C C . LEU B 1 4 ? -12.539 9.031 -26 1 28.44 4 LEU B C 1
ATOM 2322 O O . LEU B 1 4 ? -12.156 7.859 -26.078 1 28.44 4 LEU B O 1
ATOM 2326 N N . VAL B 1 5 ? -12.711 9.477 -24.859 1 30.56 5 VAL B N 1
ATOM 2327 C CA . VAL B 1 5 ? -12.672 8.578 -23.703 1 30.56 5 VAL B CA 1
ATOM 2328 C C . VAL B 1 5 ? -13.805 7.566 -23.797 1 30.56 5 VAL B C 1
ATOM 2330 O O . VAL B 1 5 ? -13.844 6.598 -23.031 1 30.56 5 VAL B O 1
ATOM 2333 N N . PRO B 1 6 ? -14.82 7.906 -24.594 1 33.75 6 PRO B N 1
ATOM 2334 C CA . PRO B 1 6 ? -15.898 6.918 -24.531 1 33.75 6 PRO B CA 1
ATOM 2335 C C . PRO B 1 6 ? -15.523 5.59 -25.188 1 33.75 6 PRO B C 1
ATOM 2337 O O . PRO B 1 6 ? -16.141 4.562 -24.906 1 33.75 6 PRO B O 1
ATOM 2340 N N . MET B 1 7 ? -14.617 5.637 -26.234 1 31.45 7 MET B N 1
ATOM 2341 C CA . MET B 1 7 ? -14.555 4.492 -27.125 1 31.45 7 MET B CA 1
ATOM 2342 C C . MET B 1 7 ? -13.812 3.328 -26.484 1 31.45 7 MET B C 1
ATOM 2344 O O . MET B 1 7 ? -14.016 2.172 -26.844 1 31.45 7 MET B O 1
ATOM 2348 N N . LEU B 1 8 ? -12.727 3.672 -25.703 1 34.28 8 LEU B N 1
ATOM 2349 C CA . LEU B 1 8 ? -11.961 2.525 -25.219 1 34.28 8 LEU B CA 1
ATOM 2350 C C . LEU B 1 8 ? -12.836 1.631 -24.344 1 34.28 8 LEU B C 1
ATOM 2352 O O . LEU B 1 8 ? -12.586 0.427 -24.234 1 34.28 8 LEU B O 1
ATOM 2356 N N . PHE B 1 9 ? -13.82 2.281 -23.703 1 36.09 9 PHE B N 1
ATOM 2357 C CA . PHE B 1 9 ? -14.688 1.466 -22.859 1 36.09 9 PHE B CA 1
ATOM 2358 C C . PHE B 1 9 ? -15.586 0.571 -23.703 1 36.09 9 PHE B C 1
ATOM 2360 O O . PHE B 1 9 ? -16.219 -0.346 -23.188 1 36.09 9 PHE B O 1
ATOM 2367 N N . SER B 1 10 ? -15.867 1.039 -24.969 1 35.12 10 SER B N 1
ATOM 2368 C CA . SER B 1 10 ? -16.891 0.299 -25.703 1 35.12 10 SER B CA 1
ATOM 2369 C C . SER B 1 10 ? -16.391 -1.074 -26.125 1 35.12 10 SER B C 1
ATOM 2371 O O . SER B 1 10 ? -17.172 -1.992 -26.344 1 35.12 10 SER B O 1
ATOM 2373 N N . PHE B 1 11 ? -15.148 -1.226 -26.594 1 33.06 11 PHE B N 1
ATOM 2374 C CA . PHE B 1 11 ? -14.766 -2.467 -27.25 1 33.06 11 PHE B CA 1
ATOM 2375 C C . PHE B 1 11 ? -14.625 -3.6 -26.234 1 33.06 11 PHE B C 1
ATOM 2377 O O . PHE B 1 11 ? -14.516 -4.766 -26.625 1 33.06 11 PHE B O 1
ATOM 2384 N N . VAL B 1 12 ? -14.383 -3.344 -24.969 1 36.62 12 VAL B N 1
ATOM 2385 C CA . VAL B 1 12 ? -14.18 -4.496 -24.094 1 36.62 12 VAL B CA 1
ATOM 2386 C C . VAL B 1 12 ? -15.492 -5.266 -23.938 1 36.62 12 VAL B C 1
ATOM 2388 O O . VAL B 1 12 ? -15.602 -6.145 -23.094 1 36.62 12 VAL B O 1
ATOM 2391 N N . LYS B 1 13 ? -16.484 -4.77 -24.531 1 40.31 13 LYS B N 1
ATOM 2392 C CA . LYS B 1 13 ? -17.781 -5.406 -24.266 1 40.31 13 LYS B CA 1
ATOM 2393 C C . LYS B 1 13 ? -17.781 -6.852 -24.766 1 40.31 13 LYS B C 1
ATOM 2395 O O . LYS B 1 13 ? -18.781 -7.555 -24.625 1 40.31 13 LYS B O 1
ATOM 2400 N N . ASN B 1 14 ? -16.938 -7.242 -25.703 1 37.72 14 ASN B N 1
ATOM 2401 C CA . ASN B 1 14 ? -17.391 -8.453 -26.391 1 37.72 14 ASN B CA 1
ATOM 2402 C C . ASN B 1 14 ? -17.297 -9.672 -25.469 1 37.72 14 ASN B C 1
ATOM 2404 O O . ASN B 1 14 ? -18.25 -10.438 -25.344 1 37.72 14 ASN B O 1
ATOM 2408 N N . PHE B 1 15 ? -16.078 -10.586 -25.516 1 40.16 15 PHE B N 1
ATOM 2409 C CA . PHE B 1 15 ? -16.109 -12.039 -25.406 1 40.16 15 PHE B CA 1
ATOM 2410 C C . PHE B 1 15 ? -16.281 -12.461 -23.953 1 40.16 15 PHE B C 1
ATOM 2412 O O . PHE B 1 15 ? -16.016 -13.617 -23.594 1 40.16 15 PHE B O 1
ATOM 2419 N N . MET B 1 16 ? -16.234 -11.609 -22.953 1 53.75 16 MET B N 1
ATOM 2420 C CA . MET B 1 16 ? -16.281 -12.219 -21.625 1 53.75 16 MET B CA 1
ATOM 2421 C C . MET B 1 16 ? -17.719 -12.562 -21.25 1 53.75 16 MET B C 1
ATOM 2423 O O . MET B 1 16 ? -18.609 -11.711 -21.344 1 53.75 16 MET B O 1
ATOM 2427 N N . SER B 1 17 ? -17.969 -13.852 -21.234 1 64.69 17 SER B N 1
ATOM 2428 C CA . SER B 1 17 ? -19.297 -14.297 -20.797 1 64.69 17 SER B CA 1
ATOM 2429 C C . SER B 1 17 ? -19.719 -13.594 -19.516 1 64.69 17 SER B C 1
ATOM 2431 O O . SER B 1 17 ? -18.875 -13.211 -18.703 1 64.69 17 SER B O 1
ATOM 2433 N N . ALA B 1 18 ? -20.906 -13.117 -19.469 1 80.81 18 ALA B N 1
ATOM 2434 C CA . ALA B 1 18 ? -21.516 -12.453 -18.312 1 80.81 18 ALA B CA 1
ATOM 2435 C C . ALA B 1 18 ? -21.438 -13.336 -17.062 1 80.81 18 ALA B C 1
ATOM 2437 O O . ALA B 1 18 ? -21.391 -14.562 -17.172 1 80.81 18 ALA B O 1
ATOM 2438 N N . PHE B 1 19 ? -21.188 -12.727 -15.984 1 88.62 19 PHE B N 1
ATOM 2439 C CA . PHE B 1 19 ? -21.188 -13.422 -14.703 1 88.62 19 PHE B CA 1
ATOM 2440 C C . PHE B 1 19 ? -22.469 -14.242 -14.539 1 88.62 19 PHE B C 1
ATOM 2442 O O . PHE B 1 19 ? -23.562 -13.688 -14.555 1 88.62 19 PHE B O 1
ATOM 2449 N N . ASP B 1 20 ? -22.312 -15.492 -14.469 1 90.5 20 ASP B N 1
ATOM 2450 C CA . ASP B 1 20 ? -23.438 -16.375 -14.242 1 90.5 20 ASP B CA 1
ATOM 2451 C C . ASP B 1 20 ? -23.609 -16.672 -12.75 1 90.5 20 ASP B C 1
ATOM 2453 O O . ASP B 1 20 ? -22.984 -17.594 -12.219 1 90.5 20 ASP B O 1
ATOM 2457 N N . GLN B 1 21 ? -24.562 -15.984 -12.133 1 91.81 21 GLN B N 1
ATOM 2458 C CA . GLN B 1 21 ? -24.766 -16.078 -10.688 1 91.81 21 GLN B CA 1
ATOM 2459 C C . GLN B 1 21 ? -25.156 -17.5 -10.281 1 91.81 21 GLN B C 1
ATOM 2461 O O . GLN B 1 21 ? -24.688 -18.016 -9.273 1 91.81 21 GLN B O 1
ATOM 2466 N N . ALA B 1 22 ? -26 -18.078 -11.047 1 90.19 22 ALA B N 1
ATOM 2467 C CA . ALA B 1 22 ? -26.5 -19.406 -10.719 1 90.19 22 ALA B CA 1
ATOM 2468 C C . ALA B 1 22 ? -25.375 -20.438 -10.75 1 90.19 22 ALA B C 1
ATOM 2470 O O . ALA B 1 22 ? -25.25 -21.266 -9.844 1 90.19 22 ALA B O 1
ATOM 2471 N N . GLN B 1 23 ? -24.625 -20.406 -11.727 1 88.75 23 GLN B N 1
ATOM 2472 C CA . GLN B 1 23 ? -23.484 -21.297 -11.828 1 88.75 23 GLN B CA 1
ATOM 2473 C C . GLN B 1 23 ? -22.484 -21.062 -10.695 1 88.75 23 GLN B C 1
ATOM 2475 O O . GLN B 1 23 ? -21.938 -22 -10.125 1 88.75 23 GLN B O 1
ATOM 2480 N N . PHE B 1 24 ? -22.266 -19.844 -10.398 1 95 24 PHE B N 1
ATOM 2481 C CA . PHE B 1 24 ? -21.375 -19.484 -9.312 1 95 24 PHE B CA 1
ATOM 2482 C C . PHE B 1 24 ? -21.859 -20.062 -7.988 1 95 24 PHE B C 1
ATOM 2484 O O . PHE B 1 24 ? -21.109 -20.703 -7.27 1 95 24 PHE B O 1
ATOM 2491 N N . ASP B 1 25 ? -23.141 -19.844 -7.715 1 93.94 25 ASP B N 1
ATOM 2492 C CA . ASP B 1 25 ? -23.719 -20.312 -6.453 1 93.94 25 ASP B CA 1
ATOM 2493 C C . ASP B 1 25 ? -23.594 -21.828 -6.316 1 93.94 25 ASP B C 1
ATOM 2495 O O . ASP B 1 25 ? -23.391 -22.344 -5.215 1 93.94 25 ASP B O 1
ATOM 2499 N N . LYS B 1 26 ? -23.703 -22.453 -7.395 1 92.06 26 LYS B N 1
ATOM 2500 C CA . LYS B 1 26 ? -23.609 -23.906 -7.402 1 92.06 26 LYS B CA 1
ATOM 2501 C C . LYS B 1 26 ? -22.203 -24.375 -7.039 1 92.06 26 LYS B C 1
ATOM 2503 O O . LYS B 1 26 ? -22.047 -25.312 -6.262 1 92.06 26 LYS B O 1
ATOM 2508 N N . GLU B 1 27 ? -21.281 -23.688 -7.52 1 93.19 27 GLU B N 1
ATOM 2509 C CA . GLU B 1 27 ? -19.906 -24.156 -7.387 1 93.19 27 GLU B CA 1
ATOM 2510 C C . GLU B 1 27 ? -19.312 -23.75 -6.043 1 93.19 27 GLU B C 1
ATOM 2512 O O . GLU B 1 27 ? -18.406 -24.406 -5.531 1 93.19 27 GLU B O 1
ATOM 2517 N N . VAL B 1 28 ? -19.875 -22.766 -5.48 1 94.5 28 VAL B N 1
ATOM 2518 C CA . VAL B 1 28 ? -19.203 -22.219 -4.301 1 94.5 28 VAL B CA 1
ATOM 2519 C C . VAL B 1 28 ? -19.891 -22.719 -3.035 1 94.5 28 VAL B C 1
ATOM 2521 O O . VAL B 1 28 ? -19.609 -22.266 -1.932 1 94.5 28 VAL B O 1
ATOM 2524 N N . SER B 1 29 ? -20.734 -23.641 -3.08 1 88.12 29 SER B N 1
ATOM 2525 C CA . SER B 1 29 ? -21.516 -24.156 -1.951 1 88.12 29 SER B CA 1
ATOM 2526 C C . SER B 1 29 ? -20.734 -25.234 -1.204 1 88.12 29 SER B C 1
ATOM 2528 O O . SER B 1 29 ? -21.25 -25.812 -0.241 1 88.12 29 SER B O 1
ATOM 2530 N N . ARG B 1 30 ? -19.562 -25.406 -1.546 1 85.25 30 ARG B N 1
ATOM 2531 C CA . ARG B 1 30 ? -18.75 -26.438 -0.903 1 85.25 30 ARG B CA 1
ATOM 2532 C C . ARG B 1 30 ? -18.438 -26.062 0.54 1 85.25 30 ARG B C 1
ATOM 2534 O O . ARG B 1 30 ? -18.109 -24.906 0.829 1 85.25 30 ARG B O 1
ATOM 2541 N N . ASP B 1 31 ? -18.609 -27 1.408 1 84.62 31 ASP B N 1
ATOM 2542 C CA . ASP B 1 31 ? -18.25 -26.812 2.814 1 84.62 31 ASP B CA 1
ATOM 2543 C C . ASP B 1 31 ? -16.891 -27.422 3.123 1 84.62 31 ASP B C 1
ATOM 2545 O O . ASP B 1 31 ? -16.609 -28.562 2.711 1 84.62 31 ASP B O 1
ATOM 2549 N N . PHE B 1 32 ? -16.094 -26.703 3.709 1 88 32 PHE B N 1
ATOM 2550 C CA . PHE B 1 32 ? -14.766 -27.188 4.074 1 88 32 PHE B CA 1
ATOM 2551 C C . PHE B 1 32 ? -14.727 -27.594 5.543 1 88 32 PHE B C 1
ATOM 2553 O O . PHE B 1 32 ? -15.094 -26.812 6.422 1 88 32 PHE B O 1
ATOM 2560 N N . ASP B 1 33 ? -14.352 -28.828 5.707 1 87.69 33 ASP B N 1
ATOM 2561 C CA . ASP B 1 33 ? -14.211 -29.391 7.043 1 87.69 33 ASP B CA 1
ATOM 2562 C C . ASP B 1 33 ? -12.875 -29 7.672 1 87.69 33 ASP B C 1
ATOM 2564 O O . ASP B 1 33 ? -11.82 -29.438 7.207 1 87.69 33 ASP B O 1
ATOM 2568 N N . THR B 1 34 ? -12.969 -28.391 8.789 1 89.44 34 THR B N 1
ATOM 2569 C CA . THR B 1 34 ? -11.773 -27.875 9.445 1 89.44 34 THR B CA 1
ATOM 2570 C C . THR B 1 34 ? -10.852 -29 9.875 1 89.44 34 THR B C 1
ATOM 2572 O O . THR B 1 34 ? -9.625 -28.859 9.836 1 89.44 34 THR B O 1
ATOM 2575 N N . GLN B 1 35 ? -11.43 -30.062 10.203 1 91.56 35 GLN B N 1
ATOM 2576 C CA . GLN B 1 35 ? -10.625 -31.188 10.625 1 91.56 35 GLN B CA 1
ATOM 2577 C C . GLN B 1 35 ? -9.891 -31.812 9.438 1 91.56 35 GLN B C 1
ATOM 2579 O O . GLN B 1 35 ? -8.734 -32.219 9.562 1 91.56 35 GLN B O 1
ATOM 2584 N N . GLU B 1 36 ? -10.57 -31.922 8.406 1 92.12 36 GLU B N 1
ATOM 2585 C CA . GLU B 1 36 ? -9.953 -32.438 7.191 1 92.12 36 GLU B CA 1
ATOM 2586 C C . GLU B 1 36 ? -8.789 -31.562 6.746 1 92.12 36 GLU B C 1
ATOM 2588 O O . GLU B 1 36 ? -7.719 -32.062 6.391 1 92.12 36 GLU B O 1
ATOM 2593 N N . ILE B 1 37 ? -9.008 -30.328 6.801 1 95.69 37 ILE B N 1
ATOM 2594 C CA . ILE B 1 37 ? -7.977 -29.391 6.383 1 95.69 37 ILE B CA 1
ATOM 2595 C C . ILE B 1 37 ? -6.789 -29.469 7.34 1 95.69 37 ILE B C 1
ATOM 2597 O O . ILE B 1 37 ? -5.633 -29.484 6.906 1 95.69 37 ILE B O 1
ATOM 2601 N N . ALA B 1 38 ? -7.098 -29.547 8.57 1 95.12 38 ALA B N 1
ATOM 2602 C CA . ALA B 1 38 ? -6.043 -29.641 9.578 1 95.12 38 ALA B CA 1
ATOM 2603 C C . ALA B 1 38 ? -5.188 -30.875 9.375 1 95.12 38 ALA B C 1
ATOM 2605 O O . ALA B 1 38 ? -3.959 -30.828 9.469 1 95.12 38 ALA B O 1
ATOM 2606 N N . SER B 1 39 ? -5.844 -31.938 9.141 1 96.25 39 SER B N 1
ATOM 2607 C CA . SER B 1 39 ? -5.137 -33.188 8.898 1 96.25 39 SER B CA 1
ATOM 2608 C C . SER B 1 39 ? -4.281 -33.125 7.641 1 96.25 39 SER B C 1
ATOM 2610 O O . SER B 1 39 ? -3.143 -33.594 7.625 1 96.25 39 SER B O 1
ATOM 2612 N N . ALA B 1 40 ? -4.828 -32.594 6.66 1 96.25 40 ALA B N 1
ATOM 2613 C CA . ALA B 1 40 ? -4.109 -32.469 5.398 1 96.25 40 ALA B CA 1
ATOM 2614 C C . ALA B 1 40 ? -2.873 -31.578 5.562 1 96.25 40 ALA B C 1
ATOM 2616 O O . ALA B 1 40 ? -1.782 -31.938 5.113 1 96.25 40 ALA B O 1
ATOM 2617 N N . THR B 1 41 ? -3.057 -30.469 6.215 1 97.19 41 THR B N 1
ATOM 2618 C CA . THR B 1 41 ? -1.95 -29.531 6.352 1 97.19 41 THR B CA 1
ATOM 2619 C C . THR B 1 41 ? -0.834 -30.125 7.203 1 97.19 41 THR B C 1
ATOM 2621 O O . THR B 1 41 ? 0.347 -29.891 6.941 1 97.19 41 THR B O 1
ATOM 2624 N N . ALA B 1 42 ? -1.23 -30.922 8.172 1 97.31 42 ALA B N 1
ATOM 2625 C CA . ALA B 1 42 ? -0.234 -31.609 8.984 1 97.31 42 ALA B CA 1
ATOM 2626 C C . ALA B 1 42 ? 0.588 -32.562 8.133 1 97.31 42 ALA B C 1
ATOM 2628 O O . ALA B 1 42 ? 1.796 -32.719 8.344 1 97.31 42 ALA B O 1
ATOM 2629 N N . ARG B 1 43 ? -0.047 -33.219 7.227 1 97.88 43 ARG B N 1
ATOM 2630 C CA . ARG B 1 43 ? 0.639 -34.156 6.344 1 97.88 43 ARG B CA 1
ATOM 2631 C C . ARG B 1 43 ? 1.636 -33.406 5.445 1 97.88 43 ARG B C 1
ATOM 2633 O O . ARG B 1 43 ? 2.746 -33.906 5.223 1 97.88 43 ARG B O 1
ATOM 2640 N N . TYR B 1 44 ? 1.271 -32.281 4.969 1 98.31 44 TYR B N 1
ATOM 2641 C CA . TYR B 1 44 ? 2.16 -31.516 4.094 1 98.31 44 TYR B CA 1
ATOM 2642 C C . TYR B 1 44 ? 3.389 -31.031 4.852 1 98.31 44 TYR B C 1
ATOM 2644 O O . TYR B 1 44 ? 4.5 -31.047 4.324 1 98.31 44 TYR B O 1
ATOM 2652 N N . GLU B 1 45 ? 3.17 -30.625 6.086 1 98.06 45 GLU B N 1
ATOM 2653 C CA . GLU B 1 45 ? 4.281 -30.188 6.922 1 98.06 45 GLU B CA 1
ATOM 2654 C C . GLU B 1 45 ? 5.246 -31.344 7.203 1 98.06 45 GLU B C 1
ATOM 2656 O O . GLU B 1 45 ? 6.465 -31.156 7.18 1 98.06 45 GLU B O 1
ATOM 2661 N N . LYS B 1 46 ? 4.668 -32.469 7.461 1 98 46 LYS B N 1
ATOM 2662 C CA . LYS B 1 46 ? 5.492 -33.656 7.699 1 98 46 LYS B CA 1
ATOM 2663 C C . LYS B 1 46 ? 6.285 -34.031 6.449 1 98 46 LYS B C 1
ATOM 2665 O O . LYS B 1 46 ? 7.473 -34.344 6.539 1 98 46 LYS B O 1
ATOM 2670 N N . GLU B 1 47 ? 5.652 -34 5.348 1 98.25 47 GLU B N 1
ATOM 2671 C CA . GLU B 1 47 ? 6.324 -34.312 4.09 1 98.25 47 GLU B CA 1
ATOM 2672 C C . GLU B 1 47 ? 7.426 -33.281 3.787 1 98.25 47 GLU B C 1
ATOM 2674 O O . GLU B 1 47 ? 8.5 -33.656 3.307 1 98.25 47 GLU B O 1
ATOM 2679 N N . ALA B 1 48 ? 7.176 -32.094 4.086 1 98.56 48 ALA B N 1
ATOM 2680 C CA . ALA B 1 48 ? 8.148 -31.016 3.861 1 98.56 48 ALA B CA 1
ATOM 2681 C C . ALA B 1 48 ? 9.422 -31.25 4.672 1 98.56 48 ALA B C 1
ATOM 2683 O O . ALA B 1 48 ? 10.523 -30.984 4.199 1 98.56 48 ALA B O 1
ATOM 2684 N N . ALA B 1 49 ? 9.211 -31.766 5.887 1 97.88 49 ALA B N 1
ATOM 2685 C CA . ALA B 1 49 ? 10.344 -32.031 6.773 1 97.88 49 ALA B CA 1
ATOM 2686 C C . ALA B 1 49 ? 11.266 -33.094 6.18 1 97.88 49 ALA B C 1
ATOM 2688 O O . ALA B 1 49 ? 12.469 -33.094 6.422 1 97.88 49 ALA B O 1
ATOM 2689 N N . GLN B 1 50 ? 10.75 -33.906 5.367 1 97.94 50 GLN B N 1
ATOM 2690 C CA . GLN B 1 50 ? 11.547 -34.938 4.695 1 97.94 50 GLN B CA 1
ATOM 2691 C C . GLN B 1 50 ? 12.164 -34.406 3.408 1 97.94 50 GLN B C 1
ATOM 2693 O O . GLN B 1 50 ? 13.336 -34.656 3.125 1 97.94 50 GLN B O 1
ATOM 2698 N N . LEU B 1 51 ? 11.398 -33.656 2.691 1 97.81 51 LEU B N 1
ATOM 2699 C CA . LEU B 1 51 ? 11.812 -33.156 1.388 1 97.81 51 LEU B CA 1
ATOM 2700 C C . LEU B 1 51 ? 12.984 -32.188 1.529 1 97.81 51 LEU B C 1
ATOM 2702 O O . LEU B 1 51 ? 13.859 -32.125 0.656 1 97.81 51 LEU B O 1
ATOM 2706 N N . VAL B 1 52 ? 13.016 -31.484 2.645 1 98 52 VAL B N 1
ATOM 2707 C CA . VAL B 1 52 ? 14 -30.422 2.803 1 98 52 VAL B CA 1
ATOM 2708 C C . VAL B 1 52 ? 15.391 -31.016 2.965 1 98 52 VAL B C 1
ATOM 2710 O O . VAL B 1 52 ? 16.391 -30.328 2.742 1 98 52 VAL B O 1
ATOM 2713 N N . LYS B 1 53 ? 15.469 -32.281 3.303 1 97.38 53 LYS B N 1
ATOM 2714 C CA . LYS B 1 53 ? 16.75 -32.969 3.467 1 97.38 53 LYS B CA 1
ATOM 2715 C C . LYS B 1 53 ? 17.406 -33.219 2.115 1 97.38 53 LYS B C 1
ATOM 2717 O O . LYS B 1 53 ? 18.594 -33.562 2.051 1 97.38 53 LYS B O 1
ATOM 2722 N N . ASP B 1 54 ? 16.688 -33.156 1.011 1 97.44 54 ASP B N 1
ATOM 2723 C CA . ASP B 1 54 ? 17.172 -33.344 -0.352 1 97.44 54 ASP B CA 1
ATOM 2724 C C . ASP B 1 54 ? 17.469 -32 -1.024 1 97.44 54 ASP B C 1
ATOM 2726 O O . ASP B 1 54 ? 16.562 -31.266 -1.396 1 97.44 54 ASP B O 1
ATOM 2730 N N . LYS B 1 55 ? 18.703 -31.75 -1.321 1 95.94 55 LYS B N 1
ATOM 2731 C CA . LYS B 1 55 ? 19.156 -30.484 -1.903 1 95.94 55 LYS B CA 1
ATOM 2732 C C . LYS B 1 55 ? 18.516 -30.266 -3.271 1 95.94 55 LYS B C 1
ATOM 2734 O O . LYS B 1 55 ? 18.281 -29.109 -3.67 1 95.94 55 LYS B O 1
ATOM 2739 N N . ALA B 1 56 ? 18.219 -31.312 -3.92 1 96.44 56 ALA B N 1
ATOM 2740 C CA . ALA B 1 56 ? 17.594 -31.203 -5.23 1 96.44 56 ALA B CA 1
ATOM 2741 C C . ALA B 1 56 ? 16.203 -30.578 -5.117 1 96.44 56 ALA B C 1
ATOM 2743 O O . ALA B 1 56 ? 15.789 -29.812 -5.988 1 96.44 56 ALA B O 1
ATOM 2744 N N . GLN B 1 57 ? 15.531 -30.938 -4.07 1 97.5 57 GLN B N 1
ATOM 2745 C CA . GLN B 1 57 ? 14.203 -30.359 -3.838 1 97.5 57 GLN B CA 1
ATOM 2746 C C . GLN B 1 57 ? 14.289 -28.875 -3.502 1 97.5 57 GLN B C 1
ATOM 2748 O O . GLN B 1 57 ? 13.453 -28.094 -3.939 1 97.5 57 GLN B O 1
ATOM 2753 N N . VAL B 1 58 ? 15.289 -28.516 -2.793 1 97.5 58 VAL B N 1
ATOM 2754 C CA . VAL B 1 58 ? 15.508 -27.125 -2.441 1 97.5 58 VAL B CA 1
ATOM 2755 C C . VAL B 1 58 ? 15.82 -26.312 -3.701 1 97.5 58 VAL B C 1
ATOM 2757 O O . VAL B 1 58 ? 15.305 -25.203 -3.879 1 97.5 58 VAL B O 1
ATOM 2760 N N . LYS B 1 59 ? 16.562 -26.859 -4.539 1 96.69 59 LYS B N 1
ATOM 2761 C CA . LYS B 1 59 ? 16.906 -26.203 -5.801 1 96.69 59 LYS B CA 1
ATOM 2762 C C . LYS B 1 59 ? 15.656 -26 -6.66 1 96.69 59 LYS B C 1
ATOM 2764 O O . LYS B 1 59 ? 15.516 -24.969 -7.309 1 96.69 59 LYS B O 1
ATOM 2769 N N . LYS B 1 60 ? 14.852 -26.984 -6.656 1 97.19 60 LYS B N 1
ATOM 2770 C CA . LYS B 1 60 ? 13.609 -26.875 -7.414 1 97.19 60 LYS B CA 1
ATOM 2771 C C . LYS B 1 60 ? 12.75 -25.719 -6.898 1 97.19 60 LYS B C 1
ATOM 2773 O O . LYS B 1 60 ? 12.078 -25.047 -7.676 1 97.19 60 LYS B O 1
ATOM 2778 N N . VAL B 1 61 ? 12.766 -25.5 -5.594 1 98.44 61 VAL B N 1
ATOM 2779 C CA . VAL B 1 61 ? 12 -24.422 -4.977 1 98.44 61 VAL B CA 1
ATOM 2780 C C . VAL B 1 61 ? 12.445 -23.078 -5.539 1 98.44 61 VAL B C 1
ATOM 2782 O O . VAL B 1 61 ? 11.617 -22.188 -5.785 1 98.44 61 VAL B O 1
ATOM 2785 N N . ILE B 1 62 ? 13.727 -22.922 -5.785 1 98.5 62 ILE B N 1
ATOM 2786 C CA . ILE B 1 62 ? 14.258 -21.672 -6.32 1 98.5 62 ILE B CA 1
ATOM 2787 C C . ILE B 1 62 ? 13.602 -21.375 -7.664 1 98.5 62 ILE B C 1
ATOM 2789 O O . ILE B 1 62 ? 13.289 -20.219 -7.961 1 98.5 62 ILE B O 1
ATOM 2793 N N . GLY B 1 63 ? 13.273 -22.375 -8.406 1 98.25 63 GLY B N 1
ATOM 2794 C CA . GLY B 1 63 ? 12.672 -22.234 -9.719 1 98.25 63 GLY B CA 1
ATOM 2795 C C . GLY B 1 63 ? 11.227 -21.766 -9.672 1 98.25 63 GLY B C 1
ATOM 2796 O O . GLY B 1 63 ? 10.656 -21.391 -10.695 1 98.25 63 GLY B O 1
ATOM 2797 N N . TYR B 1 64 ? 10.609 -21.734 -8.469 1 98.75 64 TYR B N 1
ATOM 2798 C CA . TYR B 1 64 ? 9.227 -21.312 -8.305 1 98.75 64 TYR B CA 1
ATOM 2799 C C . TYR B 1 64 ? 9.156 -19.875 -7.77 1 98.75 64 TYR B C 1
ATOM 2801 O O . TYR B 1 64 ? 8.078 -19.297 -7.699 1 98.75 64 TYR B O 1
ATOM 2809 N N . ILE B 1 65 ? 10.266 -19.297 -7.492 1 98.81 65 ILE B N 1
ATOM 2810 C CA . ILE B 1 65 ? 10.281 -18.047 -6.734 1 98.81 65 ILE B CA 1
ATOM 2811 C C . ILE B 1 65 ? 10.047 -16.859 -7.676 1 98.81 65 ILE B C 1
ATOM 2813 O O . ILE B 1 65 ? 10.742 -16.719 -8.68 1 98.81 65 ILE B O 1
ATOM 2817 N N . ASP B 1 66 ? 9.023 -16.094 -7.426 1 98.75 66 ASP B N 1
ATOM 2818 C CA . ASP B 1 66 ? 9.008 -14.703 -7.844 1 98.75 66 ASP B CA 1
ATOM 2819 C C . ASP B 1 66 ? 9.82 -13.836 -6.887 1 98.75 66 ASP B C 1
ATOM 2821 O O . ASP B 1 66 ? 9.328 -13.438 -5.828 1 98.75 66 ASP B O 1
ATOM 2825 N N . LEU B 1 67 ? 11.047 -13.578 -7.273 1 98.75 67 LEU B N 1
ATOM 2826 C CA . LEU B 1 67 ? 11.883 -12.766 -6.398 1 98.75 67 LEU B CA 1
ATOM 2827 C C . LEU B 1 67 ? 11.391 -11.32 -6.371 1 98.75 67 LEU B C 1
ATOM 2829 O O . LEU B 1 67 ? 11.352 -10.656 -7.41 1 98.75 67 LEU B O 1
ATOM 2833 N N . THR B 1 68 ? 11.07 -10.844 -5.137 1 98.5 68 THR B N 1
ATOM 2834 C CA . THR B 1 68 ? 10.227 -9.664 -5.035 1 98.5 68 THR B CA 1
ATOM 2835 C C . THR B 1 68 ? 10.906 -8.578 -4.219 1 98.5 68 THR B C 1
ATOM 2837 O O . THR B 1 68 ? 11.508 -8.852 -3.176 1 98.5 68 THR B O 1
ATOM 2840 N N . THR B 1 69 ? 10.945 -7.355 -4.723 1 97.94 69 THR B N 1
ATOM 2841 C CA . THR B 1 69 ? 11.102 -6.16 -3.9 1 97.94 69 THR B CA 1
ATOM 2842 C C . THR B 1 69 ? 9.953 -5.188 -4.125 1 97.94 69 THR B C 1
ATOM 2844 O O . THR B 1 69 ? 9.703 -4.766 -5.258 1 97.94 69 THR B O 1
ATOM 2847 N N . LEU B 1 70 ? 9.258 -4.879 -3.127 1 97.5 70 LEU B N 1
ATOM 2848 C CA . LEU B 1 70 ? 8.133 -3.953 -3.146 1 97.5 70 LEU B CA 1
ATOM 2849 C C . LEU B 1 70 ? 8.25 -2.934 -2.018 1 97.5 70 LEU B C 1
ATOM 2851 O O . LEU B 1 70 ? 7.309 -2.754 -1.239 1 97.5 70 LEU B O 1
ATOM 2855 N N . ALA B 1 71 ? 9.352 -2.271 -2.021 1 96.56 71 ALA B N 1
ATOM 2856 C CA . ALA B 1 71 ? 9.609 -1.208 -1.053 1 96.56 71 ALA B CA 1
ATOM 2857 C C . ALA B 1 71 ? 9.344 0.165 -1.665 1 96.56 71 ALA B C 1
ATOM 2859 O O . ALA B 1 71 ? 9.586 0.375 -2.857 1 96.56 71 ALA B O 1
ATOM 2860 N N . GLY B 1 72 ? 8.883 1.05 -0.817 1 96.69 72 GLY B N 1
ATOM 2861 C CA . GLY B 1 72 ? 8.625 2.406 -1.273 1 96.69 72 GLY B CA 1
ATOM 2862 C C . GLY B 1 72 ? 9.875 3.121 -1.749 1 96.69 72 GLY B C 1
ATOM 2863 O O . GLY B 1 72 ? 9.797 4.055 -2.549 1 96.69 72 GLY B O 1
ATOM 2864 N N . ASP B 1 73 ? 11.008 2.695 -1.271 1 97.5 73 ASP B N 1
ATOM 2865 C CA . ASP B 1 73 ? 12.266 3.354 -1.613 1 97.5 73 ASP B CA 1
ATOM 2866 C C . ASP B 1 73 ? 13.062 2.525 -2.619 1 97.5 73 ASP B C 1
ATOM 2868 O O . ASP B 1 73 ? 14.281 2.656 -2.707 1 97.5 73 ASP B O 1
ATOM 2872 N N . ASP B 1 74 ? 12.422 1.609 -3.355 1 98.19 74 ASP B N 1
ATOM 2873 C CA . ASP B 1 74 ? 13.094 0.873 -4.426 1 98.19 74 ASP B CA 1
ATOM 2874 C C . ASP B 1 74 ? 13.633 1.823 -5.488 1 98.19 74 ASP B C 1
ATOM 2876 O O . ASP B 1 74 ? 12.914 2.693 -5.98 1 98.19 74 ASP B O 1
ATOM 2880 N N . THR B 1 75 ? 14.859 1.692 -5.82 1 98.31 75 THR B N 1
ATOM 2881 C CA . THR B 1 75 ? 15.531 2.482 -6.848 1 98.31 75 THR B CA 1
ATOM 2882 C C . THR B 1 75 ? 15.875 1.616 -8.055 1 98.31 75 THR B C 1
ATOM 2884 O O . THR B 1 75 ? 15.734 0.393 -8.008 1 98.31 75 THR B O 1
ATOM 2887 N N . LYS B 1 76 ? 16.328 2.33 -9.102 1 98.25 76 LYS B N 1
ATOM 2888 C CA . LYS B 1 76 ? 16.812 1.622 -10.281 1 98.25 76 LYS B CA 1
ATOM 2889 C C . LYS B 1 76 ? 17.906 0.616 -9.898 1 98.25 76 LYS B C 1
ATOM 2891 O O . LYS B 1 76 ? 17.859 -0.541 -10.32 1 98.25 76 LYS B O 1
ATOM 2896 N N . GLY B 1 77 ? 18.828 1.069 -9.086 1 98.5 77 GLY B N 1
ATOM 2897 C CA . GLY B 1 77 ? 19.922 0.192 -8.688 1 98.5 77 GLY B CA 1
ATOM 2898 C C . GLY B 1 77 ? 19.438 -1.061 -7.973 1 98.5 77 GLY B C 1
ATOM 2899 O O . GLY B 1 77 ? 19.938 -2.156 -8.234 1 98.5 77 GLY B O 1
ATOM 2900 N N . ARG B 1 78 ? 18.5 -0.951 -7.156 1 97.88 78 ARG B N 1
ATOM 2901 C CA . ARG B 1 78 ? 18 -2.072 -6.375 1 97.88 78 ARG B CA 1
ATOM 2902 C C . ARG B 1 78 ? 17.312 -3.105 -7.27 1 97.88 78 ARG B C 1
ATOM 2904 O O . ARG B 1 78 ? 17.516 -4.309 -7.102 1 97.88 78 ARG B O 1
ATOM 2911 N N . VAL B 1 79 ? 16.516 -2.645 -8.227 1 98.69 79 VAL B N 1
ATOM 2912 C CA . VAL B 1 79 ? 15.766 -3.602 -9.023 1 98.69 79 VAL B CA 1
ATOM 2913 C C . VAL B 1 79 ? 16.688 -4.246 -10.062 1 98.69 79 VAL B C 1
ATOM 2915 O O . VAL B 1 79 ? 16.484 -5.406 -10.438 1 98.69 79 VAL B O 1
ATOM 2918 N N . VAL B 1 80 ? 17.688 -3.523 -10.516 1 98.69 80 VAL B N 1
ATOM 2919 C CA . VAL B 1 80 ? 18.688 -4.105 -11.406 1 98.69 80 VAL B CA 1
ATOM 2920 C C . VAL B 1 80 ? 19.422 -5.227 -10.688 1 98.69 80 VAL B C 1
ATOM 2922 O O . VAL B 1 80 ? 19.609 -6.312 -11.242 1 98.69 80 VAL B O 1
ATOM 2925 N N . ALA B 1 81 ? 19.797 -4.984 -9.477 1 98.62 81 ALA B N 1
ATOM 2926 C CA . ALA B 1 81 ? 20.453 -6.008 -8.672 1 98.62 81 ALA B CA 1
ATOM 2927 C C . ALA B 1 81 ? 19.531 -7.207 -8.445 1 98.62 81 ALA B C 1
ATOM 2929 O O . ALA B 1 81 ? 19.984 -8.352 -8.453 1 98.62 81 ALA B O 1
ATOM 2930 N N . LEU B 1 82 ? 18.312 -6.938 -8.242 1 98.69 82 LEU B N 1
ATOM 2931 C CA . LEU B 1 82 ? 17.312 -7.988 -8.07 1 98.69 82 LEU B CA 1
ATOM 2932 C C . LEU B 1 82 ? 17.281 -8.914 -9.281 1 98.69 82 LEU B C 1
ATOM 2934 O O . LEU B 1 82 ? 17.234 -10.141 -9.125 1 98.69 82 LEU B O 1
ATOM 2938 N N . VAL B 1 83 ? 17.281 -8.344 -10.414 1 98.75 83 VAL B N 1
ATOM 2939 C CA . VAL B 1 83 ? 17.219 -9.094 -11.664 1 98.75 83 VAL B CA 1
ATOM 2940 C C . VAL B 1 83 ? 18.453 -9.984 -11.789 1 98.75 83 VAL B C 1
ATOM 2942 O O . VAL B 1 83 ? 18.344 -11.164 -12.109 1 98.75 83 VAL B O 1
ATOM 2945 N N . ASP B 1 84 ? 19.562 -9.398 -11.523 1 98.5 84 ASP B N 1
ATOM 2946 C CA . ASP B 1 84 ? 20.812 -10.156 -11.641 1 98.5 84 ASP B CA 1
ATOM 2947 C C . ASP B 1 84 ? 20.828 -11.352 -10.695 1 98.5 84 ASP B C 1
ATOM 2949 O O . ASP B 1 84 ? 21.266 -12.445 -11.07 1 98.5 84 ASP B O 1
ATOM 2953 N N . ARG B 1 85 ? 20.328 -11.148 -9.586 1 98.06 85 ARG B N 1
ATOM 2954 C CA . ARG B 1 85 ? 20.25 -12.227 -8.602 1 98.06 85 ARG B CA 1
ATOM 2955 C C . ARG B 1 85 ? 19.281 -13.312 -9.062 1 98.06 85 ARG B C 1
ATOM 2957 O O . ARG B 1 85 ? 19.562 -14.508 -8.906 1 98.06 85 ARG B O 1
ATOM 2964 N N . ALA B 1 86 ? 18.172 -12.93 -9.578 1 98.56 86 ALA B N 1
ATOM 2965 C CA . ALA B 1 86 ? 17.141 -13.867 -10.016 1 98.56 86 ALA B CA 1
ATOM 2966 C C . ALA B 1 86 ? 17.625 -14.695 -11.203 1 98.56 86 ALA B C 1
ATOM 2968 O O . ALA B 1 86 ? 17.281 -15.875 -11.328 1 98.56 86 ALA B O 1
ATOM 2969 N N . LEU B 1 87 ? 18.406 -14.102 -12.047 1 98.19 87 LEU B N 1
ATOM 2970 C CA . LEU B 1 87 ? 18.891 -14.75 -13.258 1 98.19 87 LEU B CA 1
ATOM 2971 C C . LEU B 1 87 ? 19.953 -15.797 -12.922 1 98.19 87 LEU B C 1
ATOM 2973 O O . LEU B 1 87 ? 20.078 -16.797 -13.625 1 98.19 87 LEU B O 1
ATOM 2977 N N . ASN B 1 88 ? 20.672 -15.492 -11.93 1 97.44 88 ASN B N 1
ATOM 2978 C CA . ASN B 1 88 ? 21.781 -16.375 -11.57 1 97.44 88 ASN B CA 1
ATOM 2979 C C . ASN B 1 88 ? 21.984 -16.422 -10.062 1 97.44 88 ASN B C 1
ATOM 2981 O O . ASN B 1 88 ? 23.047 -16.016 -9.562 1 97.44 88 ASN B O 1
ATOM 2985 N N . PRO B 1 89 ? 21.047 -17.094 -9.359 1 97.25 89 PRO B N 1
ATOM 2986 C CA . PRO B 1 89 ? 21.156 -17.125 -7.895 1 97.25 89 PRO B CA 1
ATOM 2987 C C . PRO B 1 89 ? 22.25 -18.062 -7.402 1 97.25 89 PRO B C 1
ATOM 2989 O O . PRO B 1 89 ? 22.734 -17.922 -6.277 1 97.25 89 PRO B O 1
ATOM 2992 N N . VAL B 1 90 ? 22.594 -19.062 -8.203 1 95.38 90 VAL B N 1
ATOM 2993 C CA . VAL B 1 90 ? 23.656 -20 -7.883 1 95.38 90 VAL B CA 1
ATOM 2994 C C . VAL B 1 90 ? 24.75 -19.906 -8.945 1 95.38 90 VAL B C 1
ATOM 2996 O O . VAL B 1 90 ? 24.75 -20.672 -9.914 1 95.38 90 VAL B O 1
ATOM 2999 N N . PRO B 1 91 ? 25.766 -19.109 -8.688 1 92.62 91 PRO B N 1
ATOM 3000 C CA . PRO B 1 91 ? 26.781 -18.844 -9.711 1 92.62 91 PRO B CA 1
ATOM 3001 C C . PRO B 1 91 ? 27.422 -20.125 -10.242 1 92.62 91 PRO B C 1
ATOM 3003 O O . PRO B 1 91 ? 27.75 -20.219 -11.43 1 92.62 91 PRO B O 1
ATOM 3006 N N . SER B 1 92 ? 27.531 -21.109 -9.414 1 93.62 92 SER B N 1
ATOM 3007 C CA . SER B 1 92 ? 28.203 -22.344 -9.797 1 93.62 92 SER B CA 1
ATOM 3008 C C . SER B 1 92 ? 27.25 -23.25 -10.578 1 93.62 92 SER B C 1
ATOM 3010 O O . SER B 1 92 ? 27.688 -24.266 -11.148 1 93.62 92 SER B O 1
ATOM 3012 N N . ASP B 1 93 ? 25.984 -22.891 -10.625 1 94.56 93 ASP B N 1
ATOM 3013 C CA . ASP B 1 93 ? 24.984 -23.688 -11.328 1 94.56 93 ASP B CA 1
ATOM 3014 C C . ASP B 1 93 ? 24.031 -22.797 -12.141 1 94.56 93 ASP B C 1
ATOM 3016 O O . ASP B 1 93 ? 22.922 -22.484 -11.695 1 94.56 93 ASP B O 1
ATOM 3020 N N . PRO B 1 94 ? 24.328 -22.484 -13.344 1 92.38 94 PRO B N 1
ATOM 3021 C CA . PRO B 1 94 ? 23.578 -21.531 -14.156 1 92.38 94 PRO B CA 1
ATOM 3022 C C . PRO B 1 94 ? 22.219 -22.078 -14.586 1 92.38 94 PRO B C 1
ATOM 3024 O O . PRO B 1 94 ? 21.391 -21.328 -15.125 1 92.38 94 PRO B O 1
ATOM 3027 N N . SER B 1 95 ? 22 -23.328 -14.328 1 93.19 95 SER B N 1
ATOM 3028 C CA . SER B 1 95 ? 20.719 -23.906 -14.703 1 93.19 95 SER B CA 1
ATOM 3029 C C . SER B 1 95 ? 19.625 -23.516 -13.703 1 93.19 95 SER B C 1
ATOM 3031 O O . SER B 1 95 ? 18.438 -23.688 -13.977 1 93.19 95 SER B O 1
ATOM 3033 N N . VAL B 1 96 ? 20.078 -23 -12.594 1 95.75 96 VAL B N 1
ATOM 3034 C CA . VAL B 1 96 ? 19.125 -22.609 -11.547 1 95.75 96 VAL B CA 1
ATOM 3035 C C . VAL B 1 96 ? 18.797 -21.125 -11.672 1 95.75 96 VAL B C 1
ATOM 3037 O O . VAL B 1 96 ? 19.703 -20.281 -11.703 1 95.75 96 VAL B O 1
ATOM 3040 N N . ARG B 1 97 ? 17.531 -20.797 -11.82 1 97 97 ARG B N 1
ATOM 3041 C CA . ARG B 1 97 ? 17.078 -19.422 -11.844 1 97 97 ARG B CA 1
ATOM 3042 C C . ARG B 1 97 ? 15.711 -19.266 -11.195 1 97 97 ARG B C 1
ATOM 3044 O O . ARG B 1 97 ? 14.969 -20.25 -11.07 1 97 97 ARG B O 1
ATOM 3051 N N . CYS B 1 98 ? 15.398 -18.109 -10.781 1 98.62 98 CYS B N 1
ATOM 3052 C CA . CYS B 1 98 ? 14.062 -17.844 -10.281 1 98.62 98 CYS B CA 1
ATOM 3053 C C . CYS B 1 98 ? 13.047 -17.828 -11.414 1 98.62 98 CYS B C 1
ATOM 3055 O O . CYS B 1 98 ? 13.422 -17.844 -12.586 1 98.62 98 CYS B O 1
ATOM 3057 N N . ALA B 1 99 ? 11.805 -17.828 -11.062 1 98.62 99 ALA B N 1
ATOM 3058 C CA . ALA B 1 99 ? 10.742 -17.875 -12.07 1 98.62 99 ALA B CA 1
ATOM 3059 C C . ALA B 1 99 ? 10.484 -16.484 -12.648 1 98.62 99 ALA B C 1
ATOM 3061 O O . ALA B 1 99 ? 10.172 -16.344 -13.828 1 98.62 99 ALA B O 1
ATOM 3062 N N . ALA B 1 100 ? 10.586 -15.461 -11.812 1 98.81 100 ALA B N 1
ATOM 3063 C CA . ALA B 1 100 ? 10.305 -14.078 -12.195 1 98.81 100 ALA B CA 1
ATOM 3064 C C . ALA B 1 100 ? 10.875 -13.102 -11.164 1 98.81 100 ALA B C 1
ATOM 3066 O O . ALA B 1 100 ? 11.312 -13.516 -10.086 1 98.81 100 ALA B O 1
ATOM 3067 N N . VAL B 1 101 ? 10.945 -11.883 -11.516 1 98.81 101 VAL B N 1
ATOM 3068 C CA . VAL B 1 101 ? 11.07 -10.797 -10.547 1 98.81 101 VAL B CA 1
ATOM 3069 C C . VAL B 1 101 ? 9.742 -10.047 -10.43 1 98.81 101 VAL B C 1
ATOM 3071 O O . VAL B 1 101 ? 8.953 -10.031 -11.375 1 98.81 101 VAL B O 1
ATOM 3074 N N . CYS B 1 102 ? 9.508 -9.516 -9.328 1 98.88 102 CYS B N 1
ATOM 3075 C CA . CYS B 1 102 ? 8.305 -8.727 -9.102 1 98.88 102 CYS B CA 1
ATOM 3076 C C . CYS B 1 102 ? 8.648 -7.363 -8.516 1 98.88 102 CYS B C 1
ATOM 3078 O O . CYS B 1 102 ? 9.258 -7.277 -7.449 1 98.88 102 CYS B O 1
ATOM 3080 N N . VAL B 1 103 ? 8.258 -6.297 -9.25 1 98.81 103 VAL B N 1
ATOM 3081 C CA . VAL B 1 103 ? 8.602 -4.934 -8.859 1 98.81 103 VAL B CA 1
ATOM 3082 C C . VAL B 1 103 ? 7.379 -4.031 -9.016 1 98.81 103 VAL B C 1
ATOM 3084 O O . VAL B 1 103 ? 6.367 -4.438 -9.594 1 98.81 103 VAL B O 1
ATOM 3087 N N . TYR B 1 104 ? 7.5 -2.807 -8.484 1 98.75 104 TYR B N 1
ATOM 3088 C CA . TYR B 1 104 ? 6.43 -1.831 -8.656 1 98.75 104 TYR B CA 1
ATOM 3089 C C . TYR B 1 104 ? 6.391 -1.315 -10.086 1 98.75 104 TYR B C 1
ATOM 3091 O O . TYR B 1 104 ? 7.395 -1.37 -10.805 1 98.75 104 TYR B O 1
ATOM 3099 N N . PRO B 1 105 ? 5.262 -0.724 -10.492 1 98.75 105 PRO B N 1
ATOM 3100 C CA . PRO B 1 105 ? 5.078 -0.252 -11.867 1 98.75 105 PRO B CA 1
ATOM 3101 C C . PRO B 1 105 ? 6.16 0.732 -12.305 1 98.75 105 PRO B C 1
ATOM 3103 O O . PRO B 1 105 ? 6.691 0.621 -13.414 1 98.75 105 PRO B O 1
ATOM 3106 N N . GLN B 1 106 ? 6.539 1.588 -11.43 1 98.31 106 GLN B N 1
ATOM 3107 C CA . GLN B 1 106 ? 7.492 2.637 -11.781 1 98.31 106 GLN B CA 1
ATOM 3108 C C . GLN B 1 106 ? 8.867 2.051 -12.086 1 98.31 106 GLN B C 1
ATOM 3110 O O . GLN B 1 106 ? 9.719 2.721 -12.68 1 98.31 106 GLN B O 1
ATOM 3115 N N . ARG B 1 107 ? 9.078 0.782 -11.734 1 98.69 107 ARG B N 1
ATOM 3116 C CA . ARG B 1 107 ? 10.398 0.175 -11.859 1 98.69 107 ARG B CA 1
ATOM 3117 C C . ARG B 1 107 ? 10.445 -0.803 -13.023 1 98.69 107 ARG B C 1
ATOM 3119 O O . ARG B 1 107 ? 11.523 -1.279 -13.398 1 98.69 107 ARG B O 1
ATOM 3126 N N . VAL B 1 108 ? 9.352 -1.027 -13.641 1 98.88 108 VAL B N 1
ATOM 3127 C CA . VAL B 1 108 ? 9.25 -2.053 -14.672 1 98.88 108 VAL B CA 1
ATOM 3128 C C . VAL B 1 108 ? 10.133 -1.678 -15.859 1 98.88 108 VAL B C 1
ATOM 3130 O O . VAL B 1 108 ? 10.852 -2.521 -16.406 1 98.88 108 VAL B O 1
ATOM 3133 N N . ALA B 1 109 ? 10.117 -0.409 -16.25 1 98.81 109 ALA B N 1
ATOM 3134 C CA . ALA B 1 109 ? 10.93 0.031 -17.375 1 98.81 109 ALA B CA 1
ATOM 3135 C C . ALA B 1 109 ? 12.414 -0.174 -17.094 1 98.81 109 ALA B C 1
ATOM 3137 O O . ALA B 1 109 ? 13.18 -0.535 -18 1 98.81 109 ALA B O 1
ATOM 3138 N N . ASP B 1 110 ? 12.828 0.053 -15.844 1 98.75 110 ASP B N 1
ATOM 3139 C CA . ASP B 1 110 ? 14.219 -0.165 -15.453 1 98.75 110 ASP B CA 1
ATOM 3140 C C . ASP B 1 110 ? 14.625 -1.626 -15.648 1 98.75 110 ASP B C 1
ATOM 3142 O O . ASP B 1 110 ? 15.695 -1.914 -16.188 1 98.75 110 ASP B O 1
ATOM 3146 N N . VAL B 1 111 ? 13.758 -2.514 -15.227 1 98.88 111 VAL B N 1
ATOM 3147 C CA . VAL B 1 111 ? 14.016 -3.947 -15.336 1 98.88 111 VAL B CA 1
ATOM 3148 C C . VAL B 1 111 ? 14.086 -4.352 -16.797 1 98.88 111 VAL B C 1
ATOM 3150 O O . VAL B 1 111 ? 15.023 -5.039 -17.219 1 98.88 111 VAL B O 1
ATOM 3153 N N . SER B 1 112 ? 13.109 -3.883 -17.547 1 98.81 112 SER B N 1
ATOM 3154 C CA . SER B 1 112 ? 13.039 -4.234 -18.969 1 98.81 112 SER B CA 1
ATOM 3155 C C . SER B 1 112 ? 14.273 -3.752 -19.719 1 98.81 112 SER B C 1
ATOM 3157 O O . SER B 1 112 ? 14.836 -4.484 -20.531 1 98.81 112 SER B O 1
ATOM 3159 N N . LYS B 1 113 ? 14.68 -2.557 -19.469 1 98.75 113 LYS B N 1
ATOM 3160 C CA . LYS B 1 113 ? 15.867 -2.008 -20.109 1 98.75 113 LYS B CA 1
ATOM 3161 C C . LYS B 1 113 ? 17.109 -2.809 -19.719 1 98.75 113 LYS B C 1
ATOM 3163 O O . LYS B 1 113 ? 17.969 -3.062 -20.562 1 98.75 113 LYS B O 1
ATOM 3168 N N . HIS B 1 114 ? 17.188 -3.186 -18.453 1 98.81 114 HIS B N 1
ATOM 3169 C CA . HIS B 1 114 ? 18.328 -3.963 -17.984 1 98.81 114 HIS B CA 1
ATOM 3170 C C . HIS B 1 114 ? 18.391 -5.328 -18.672 1 98.81 114 HIS B C 1
ATOM 3172 O O . HIS B 1 114 ? 19.453 -5.762 -19.109 1 98.81 114 HIS B O 1
ATOM 3178 N N . LEU B 1 115 ? 17.266 -5.973 -18.797 1 98.81 115 LEU B N 1
ATOM 3179 C CA . LEU B 1 115 ? 17.203 -7.27 -19.453 1 98.81 115 LEU B CA 1
ATOM 3180 C C . LEU B 1 115 ? 17.594 -7.152 -20.922 1 98.81 115 LEU B C 1
ATOM 3182 O O . LEU B 1 115 ? 18.328 -8 -21.438 1 98.81 115 LEU B O 1
ATOM 3186 N N . ALA B 1 116 ? 17.078 -6.129 -21.562 1 98.62 116 ALA B N 1
ATOM 3187 C CA . ALA B 1 116 ? 17.422 -5.895 -22.969 1 98.62 116 ALA B CA 1
ATOM 3188 C C . ALA B 1 116 ? 18.922 -5.691 -23.141 1 98.62 116 ALA B C 1
ATOM 3190 O O . ALA B 1 116 ? 19.516 -6.246 -24.062 1 98.62 116 ALA B O 1
ATOM 3191 N N . ALA B 1 117 ? 19.469 -4.902 -22.25 1 98.5 117 ALA B N 1
ATOM 3192 C CA . ALA B 1 117 ? 20.906 -4.633 -22.312 1 98.5 117 ALA B CA 1
ATOM 3193 C C . ALA B 1 117 ? 21.703 -5.914 -22.156 1 98.5 117 ALA B C 1
ATOM 3195 O O . ALA B 1 117 ? 22.781 -6.066 -22.75 1 98.5 117 ALA B O 1
ATOM 3196 N N . LYS B 1 118 ? 21.203 -6.824 -21.406 1 97.81 118 LYS B N 1
ATOM 3197 C CA . LYS B 1 118 ? 21.891 -8.094 -21.156 1 97.81 118 LYS B CA 1
ATOM 3198 C C . LYS B 1 118 ? 21.516 -9.125 -22.219 1 97.81 118 LYS B C 1
ATOM 3200 O O . LYS B 1 118 ? 22.031 -10.242 -22.219 1 97.81 118 LYS B O 1
ATOM 3205 N N . LYS B 1 119 ? 20.547 -8.797 -23.078 1 98 119 LYS B N 1
ATOM 3206 C CA . LYS B 1 119 ? 20.016 -9.695 -24.094 1 98 119 LYS B CA 1
ATOM 3207 C C . LYS B 1 119 ? 19.453 -10.961 -23.469 1 98 119 LYS B C 1
ATOM 3209 O O . LYS B 1 119 ? 19.75 -12.078 -23.906 1 98 119 LYS B O 1
ATOM 3214 N N . LYS B 1 120 ? 18.781 -10.766 -22.375 1 97.5 120 LYS B N 1
ATOM 3215 C CA . LYS B 1 120 ? 18.125 -11.859 -21.672 1 97.5 120 LYS B CA 1
ATOM 3216 C C . LYS B 1 120 ? 16.609 -11.688 -21.672 1 97.5 120 LYS B C 1
ATOM 3218 O O . LYS B 1 120 ? 16.109 -10.562 -21.734 1 97.5 120 LYS B O 1
ATOM 3223 N N . THR B 1 121 ? 15.969 -12.828 -21.75 1 96.94 121 THR B N 1
ATOM 3224 C CA . THR B 1 121 ? 14.523 -12.867 -21.562 1 96.94 121 THR B CA 1
ATOM 3225 C C . THR B 1 121 ? 14.172 -13.43 -20.188 1 96.94 121 THR B C 1
ATOM 3227 O O . THR B 1 121 ? 14.734 -14.445 -19.766 1 96.94 121 THR B O 1
ATOM 3230 N N . PHE B 1 122 ? 13.289 -12.75 -19.516 1 98.12 122 PHE B N 1
ATOM 3231 C CA . PHE B 1 122 ? 12.891 -13.125 -18.172 1 98.12 122 PHE B CA 1
ATOM 3232 C C . PHE B 1 122 ? 11.5 -12.602 -17.844 1 98.12 122 PHE B C 1
ATOM 3234 O O . PHE B 1 122 ? 11.055 -11.609 -18.438 1 98.12 122 PHE B O 1
ATOM 3241 N N . ASN B 1 123 ? 10.742 -13.32 -17 1 98.75 123 ASN B N 1
ATOM 3242 C CA . ASN B 1 123 ? 9.422 -12.852 -16.594 1 98.75 123 ASN B CA 1
ATOM 3243 C C . ASN B 1 123 ? 9.508 -11.656 -15.656 1 98.75 123 ASN B C 1
ATOM 3245 O O . ASN B 1 123 ? 10.234 -11.695 -14.664 1 98.75 123 ASN B O 1
ATOM 3249 N N . VAL B 1 124 ? 8.797 -10.609 -16.031 1 98.88 124 VAL B N 1
ATOM 3250 C CA . VAL B 1 124 ? 8.742 -9.391 -15.242 1 98.88 124 VAL B CA 1
ATOM 3251 C C . VAL B 1 124 ? 7.324 -9.172 -14.719 1 98.88 124 VAL B C 1
ATOM 3253 O O . VAL B 1 124 ? 6.434 -8.781 -15.469 1 98.88 124 VAL B O 1
ATOM 3256 N N . ALA B 1 125 ? 7.152 -9.383 -13.43 1 98.88 125 ALA B N 1
ATOM 3257 C CA . ALA B 1 125 ? 5.867 -9.188 -12.766 1 98.88 125 ALA B CA 1
ATOM 3258 C C . ALA B 1 125 ? 5.801 -7.82 -12.094 1 98.88 125 ALA B C 1
ATOM 3260 O O . ALA B 1 125 ? 6.828 -7.273 -11.68 1 98.88 125 ALA B O 1
ATOM 3261 N N . SER B 1 126 ? 4.621 -7.32 -12.008 1 98.88 126 SER B N 1
ATOM 3262 C CA . SER B 1 126 ? 4.387 -6.062 -11.305 1 98.88 126 SER B CA 1
ATOM 3263 C C . SER B 1 126 ? 3.02 -6.055 -10.633 1 98.88 126 SER B C 1
ATOM 3265 O O . SER B 1 126 ? 2.082 -6.695 -11.109 1 98.88 126 SER B O 1
ATOM 3267 N N . VAL B 1 127 ? 3.031 -5.355 -9.508 1 98.12 127 VAL B N 1
ATOM 3268 C CA . VAL B 1 127 ? 1.783 -5.199 -8.773 1 98.12 127 VAL B CA 1
ATOM 3269 C C . VAL B 1 127 ? 1.105 -3.893 -9.172 1 98.12 127 VAL B C 1
ATOM 3271 O O . VAL B 1 127 ? 1.339 -2.85 -8.555 1 98.12 127 VAL B O 1
ATOM 3274 N N . ALA B 1 128 ? 0.283 -4.043 -10.117 1 94 128 ALA B N 1
ATOM 3275 C CA . ALA B 1 128 ? -0.395 -2.842 -10.602 1 94 128 ALA B CA 1
ATOM 3276 C C . ALA B 1 128 ? -1.82 -2.76 -10.062 1 94 128 ALA B C 1
ATOM 3278 O O . ALA B 1 128 ? -2.219 -3.57 -9.227 1 94 128 ALA B O 1
ATOM 3279 N N . ALA B 1 129 ? -2.617 -1.667 -10.203 1 92.94 129 ALA B N 1
ATOM 3280 C CA . ALA B 1 129 ? -4.051 -1.521 -9.961 1 92.94 129 ALA B CA 1
ATOM 3281 C C . ALA B 1 129 ? -4.332 -1.222 -8.492 1 92.94 129 ALA B C 1
ATOM 3283 O O . ALA B 1 129 ? -5.176 -1.872 -7.867 1 92.94 129 ALA B O 1
ATOM 3284 N N . GLY B 1 130 ? -3.609 -0.388 -7.902 1 96.69 130 GLY B N 1
ATOM 3285 C CA . GLY B 1 130 ? -3.924 0.089 -6.566 1 96.69 130 GLY B CA 1
ATOM 3286 C C . GLY B 1 130 ? -3.352 -0.789 -5.469 1 96.69 130 GLY B C 1
ATOM 3287 O O . GLY B 1 130 ? -3.885 -0.831 -4.359 1 96.69 130 GLY B O 1
ATOM 3288 N N . PHE B 1 131 ? -2.262 -1.58 -5.738 1 98.19 131 PHE B N 1
ATOM 3289 C CA . PHE B 1 131 ? -1.597 -2.449 -4.777 1 98.19 131 PHE B CA 1
ATOM 3290 C C . PHE B 1 131 ? -1.058 -1.641 -3.602 1 98.19 131 PHE B C 1
ATOM 3292 O O . PHE B 1 131 ? -0.497 -0.559 -3.789 1 98.19 131 PHE B O 1
ATOM 3299 N N . PRO B 1 132 ? -1.225 -2.004 -2.365 1 97.56 132 PRO B N 1
ATOM 3300 C CA . PRO B 1 132 ? -1.757 -3.312 -1.976 1 97.56 132 PRO B CA 1
ATOM 3301 C C . PRO B 1 132 ? -3.238 -3.262 -1.607 1 97.56 132 PRO B C 1
ATOM 3303 O O . PRO B 1 132 ? -3.869 -4.305 -1.424 1 97.56 132 PRO B O 1
ATOM 3306 N N . SER B 1 133 ? -3.799 -2.072 -1.554 1 97.44 133 SER B N 1
ATOM 3307 C CA . SER B 1 133 ? -5.137 -1.99 -0.978 1 97.44 133 SER B CA 1
ATOM 3308 C C . SER B 1 133 ? -6.199 -2.416 -1.985 1 97.44 133 SER B C 1
ATOM 3310 O O . SER B 1 133 ? -7.207 -3.021 -1.615 1 97.44 133 SER B O 1
ATOM 3312 N N . GLY B 1 134 ? -5.953 -2.061 -3.229 1 97.5 134 GLY B N 1
ATOM 3313 C CA . GLY B 1 134 ? -6.965 -2.254 -4.254 1 97.5 134 GLY B CA 1
ATOM 3314 C C . GLY B 1 134 ? -8.102 -1.254 -4.164 1 97.5 134 GLY B C 1
ATOM 3315 O O . GLY B 1 134 ? -9.047 -1.312 -4.953 1 97.5 134 GLY B O 1
ATOM 3316 N N . GLN B 1 135 ? -8.023 -0.314 -3.258 1 97.69 135 GLN B N 1
ATOM 3317 C CA . GLN B 1 135 ? -9.102 0.628 -2.986 1 97.69 135 GLN B CA 1
ATOM 3318 C C . GLN B 1 135 ? -8.969 1.88 -3.85 1 97.69 135 GLN B C 1
ATOM 3320 O O . GLN B 1 135 ? -8.914 2.996 -3.328 1 97.69 135 GLN B O 1
ATOM 3325 N N . TYR B 1 136 ? -8.922 1.693 -5.176 1 98.12 136 TYR B N 1
ATOM 3326 C CA . TYR B 1 136 ? -8.812 2.746 -6.18 1 98.12 136 TYR B CA 1
ATOM 3327 C C . TYR B 1 136 ? -9.953 2.66 -7.188 1 98.12 136 TYR B C 1
ATOM 3329 O O . TYR B 1 136 ? -10.719 1.693 -7.188 1 98.12 136 TYR B O 1
ATOM 3337 N N . HIS B 1 137 ? -10.094 3.697 -8 1 98.25 137 HIS B N 1
ATOM 3338 C CA . HIS B 1 137 ? -11.047 3.672 -9.102 1 98.25 137 HIS B CA 1
ATOM 3339 C C . HIS B 1 137 ? -10.617 2.688 -10.18 1 98.25 137 HIS B C 1
ATOM 3341 O O . HIS B 1 137 ? -9.438 2.6 -10.516 1 98.25 137 HIS B O 1
ATOM 3347 N N . LEU B 1 138 ? -11.625 1.98 -10.711 1 98.31 138 LEU B N 1
ATOM 3348 C CA . LEU B 1 138 ? -11.328 1.028 -11.773 1 98.31 138 LEU B CA 1
ATOM 3349 C C . LEU B 1 138 ? -10.617 1.717 -12.938 1 98.31 138 LEU B C 1
ATOM 3351 O O . LEU B 1 138 ? -9.695 1.152 -13.523 1 98.31 138 LEU B O 1
ATOM 3355 N N . GLN B 1 139 ? -10.977 2.969 -13.234 1 98.38 139 GLN B N 1
ATOM 3356 C CA . GLN B 1 139 ? -10.406 3.699 -14.359 1 98.38 139 GLN B CA 1
ATOM 3357 C C . GLN B 1 139 ? -8.898 3.873 -14.195 1 98.38 139 GLN B C 1
ATOM 3359 O O . GLN B 1 139 ? -8.133 3.645 -15.141 1 98.38 139 GLN B O 1
ATOM 3364 N N . SER B 1 140 ? -8.477 4.297 -13.055 1 98.25 140 SER B N 1
ATOM 3365 C CA . SER B 1 140 ? -7.055 4.508 -12.836 1 98.25 140 SER B CA 1
ATOM 3366 C C . SER B 1 140 ? -6.305 3.182 -12.742 1 98.25 140 SER B C 1
ATOM 3368 O O . SER B 1 140 ? -5.148 3.084 -13.156 1 98.25 140 SER B O 1
ATOM 3370 N N . LYS B 1 141 ? -6.988 2.129 -12.211 1 98.62 141 LYS B N 1
ATOM 3371 C CA . LYS B 1 141 ? -6.391 0.797 -12.18 1 98.62 141 LYS B CA 1
ATOM 3372 C C . LYS B 1 141 ? -6.105 0.293 -13.594 1 98.62 141 LYS B C 1
ATOM 3374 O O . LYS B 1 141 ? -5.02 -0.226 -13.867 1 98.62 141 LYS B O 1
ATOM 3379 N N . LEU B 1 142 ? -7.086 0.461 -14.422 1 98.81 142 LEU B N 1
ATOM 3380 C CA . LEU B 1 142 ? -6.941 0.007 -15.797 1 98.81 142 LEU B CA 1
ATOM 3381 C C . LEU B 1 142 ? -5.801 0.738 -16.5 1 98.81 142 LEU B C 1
ATOM 3383 O O . LEU B 1 142 ? -4.98 0.114 -17.172 1 98.81 142 LEU B O 1
ATOM 3387 N N . LEU B 1 143 ? -5.73 2.035 -16.297 1 98.69 143 LEU B N 1
ATOM 3388 C CA . LEU B 1 143 ? -4.664 2.818 -16.906 1 98.69 143 LEU B CA 1
ATOM 3389 C C . LEU B 1 143 ? -3.297 2.365 -16.406 1 98.69 143 LEU B C 1
ATOM 3391 O O . LEU B 1 143 ? -2.359 2.221 -17.188 1 98.69 143 LEU B O 1
ATOM 3395 N N . GLU B 1 144 ? -3.186 2.115 -15.164 1 98.75 144 GLU B N 1
ATOM 3396 C CA . GLU B 1 144 ? -1.912 1.685 -14.594 1 98.75 144 GLU B CA 1
ATOM 3397 C C . GLU B 1 144 ? -1.461 0.355 -15.188 1 98.75 144 GLU B C 1
ATOM 3399 O O . GLU B 1 144 ? -0.279 0.172 -15.484 1 98.75 144 GLU B O 1
ATOM 3404 N N . VAL B 1 145 ? -2.439 -0.561 -15.32 1 98.88 145 VAL B N 1
ATOM 3405 C CA . VAL B 1 145 ? -2.127 -1.863 -15.898 1 98.88 145 VAL B CA 1
ATOM 3406 C C . VAL B 1 145 ? -1.629 -1.687 -17.328 1 98.88 145 VAL B C 1
ATOM 3408 O O . VAL B 1 145 ? -0.604 -2.256 -17.719 1 98.88 145 VAL B O 1
ATOM 3411 N N . GLN B 1 146 ? -2.283 -0.892 -18.078 1 98.88 146 GLN B N 1
ATOM 3412 C CA . GLN B 1 146 ? -1.914 -0.677 -19.469 1 98.88 146 GLN B CA 1
ATOM 3413 C C . GLN B 1 146 ? -0.517 -0.074 -19.578 1 98.88 146 GLN B C 1
ATOM 3415 O O . GLN B 1 146 ? 0.296 -0.523 -20.391 1 98.88 146 GLN B O 1
ATOM 3420 N N . LEU B 1 147 ? -0.245 0.904 -18.75 1 98.81 147 LEU B N 1
ATOM 3421 C CA . LEU B 1 147 ? 1.063 1.551 -18.766 1 98.81 147 LEU B CA 1
ATOM 3422 C C . LEU B 1 147 ? 2.154 0.575 -18.328 1 98.81 147 LEU B C 1
ATOM 3424 O O . LEU B 1 147 ? 3.25 0.578 -18.906 1 98.81 147 LEU B O 1
ATOM 3428 N N . THR B 1 148 ? 1.848 -0.237 -17.375 1 98.88 148 THR B N 1
ATOM 3429 C CA . THR B 1 148 ? 2.811 -1.195 -16.844 1 98.88 148 THR B CA 1
ATOM 3430 C C . THR B 1 148 ? 3.156 -2.252 -17.891 1 98.88 148 THR B C 1
ATOM 3432 O O . THR B 1 148 ? 4.324 -2.613 -18.047 1 98.88 148 THR B O 1
ATOM 3435 N N . VAL B 1 149 ? 2.156 -2.725 -18.578 1 98.88 149 VAL B N 1
ATOM 3436 C CA . VAL B 1 149 ? 2.381 -3.68 -19.656 1 98.88 149 VAL B CA 1
ATOM 3437 C C . VAL B 1 149 ? 3.205 -3.023 -20.766 1 98.88 149 VAL B C 1
ATOM 3439 O O . VAL B 1 149 ? 4.141 -3.633 -21.297 1 98.88 149 VAL B O 1
ATOM 3442 N N . ALA B 1 150 ? 2.92 -1.8 -21.062 1 98.75 150 ALA B N 1
ATOM 3443 C CA . ALA B 1 150 ? 3.641 -1.068 -22.109 1 98.75 150 ALA B CA 1
ATOM 3444 C C . ALA B 1 150 ? 5.113 -0.914 -21.734 1 98.75 150 ALA B C 1
ATOM 3446 O O . ALA B 1 150 ? 5.977 -0.881 -22.625 1 98.75 150 ALA B O 1
ATOM 3447 N N . ASP B 1 151 ? 5.406 -0.914 -20.469 1 98.69 151 ASP B N 1
ATOM 3448 C CA . ASP B 1 151 ? 6.773 -0.748 -19.984 1 98.69 151 ASP B CA 1
ATOM 3449 C C . ASP B 1 151 ? 7.562 -2.049 -20.125 1 98.69 151 ASP B C 1
ATOM 3451 O O . ASP B 1 151 ? 8.789 -2.053 -20 1 98.69 151 ASP B O 1
ATOM 3455 N N . GLY B 1 152 ? 6.824 -3.158 -20.266 1 98.75 152 GLY B N 1
ATOM 3456 C CA . GLY B 1 152 ? 7.531 -4.41 -20.5 1 98.75 152 GLY B CA 1
ATOM 3457 C C . GLY B 1 152 ? 7.148 -5.5 -19.516 1 98.75 152 GLY B C 1
ATOM 3458 O O . GLY B 1 152 ? 7.699 -6.602 -19.562 1 98.75 152 GLY B O 1
ATOM 3459 N N . ALA B 1 153 ? 6.219 -5.25 -18.641 1 98.88 153 ALA B N 1
ATOM 3460 C CA . ALA B 1 153 ? 5.773 -6.305 -17.734 1 98.88 153 ALA B CA 1
ATOM 3461 C C . ALA B 1 153 ? 5.125 -7.449 -18.5 1 98.88 153 ALA B C 1
ATOM 3463 O O . ALA B 1 153 ? 4.281 -7.223 -19.375 1 98.88 153 ALA B O 1
ATOM 3464 N N . THR B 1 154 ? 5.488 -8.633 -18.125 1 98.88 154 THR B N 1
ATOM 3465 C CA . THR B 1 154 ? 4.914 -9.812 -18.766 1 98.88 154 THR B CA 1
ATOM 3466 C C . THR B 1 154 ? 3.855 -10.453 -17.875 1 98.88 154 THR B C 1
ATOM 3468 O O . THR B 1 154 ? 3.098 -11.312 -18.328 1 98.88 154 THR B O 1
ATOM 3471 N N . GLU B 1 155 ? 3.811 -10.086 -16.656 1 98.88 155 GLU B N 1
ATOM 3472 C CA . GLU B 1 155 ? 2.834 -10.555 -15.672 1 98.88 155 GLU B CA 1
ATOM 3473 C C . GLU B 1 155 ? 2.336 -9.406 -14.805 1 98.88 155 GLU B C 1
ATOM 3475 O O . GLU B 1 155 ? 3.113 -8.531 -14.414 1 98.88 155 GLU B O 1
ATOM 3480 N N . ILE B 1 156 ? 1.04 -9.406 -14.531 1 98.94 156 ILE B N 1
ATOM 3481 C CA . ILE B 1 156 ? 0.437 -8.367 -13.703 1 98.94 156 ILE B CA 1
ATOM 3482 C C . ILE B 1 156 ? -0.272 -9 -12.508 1 98.94 156 ILE B C 1
ATOM 3484 O O . ILE B 1 156 ? -1.091 -9.906 -12.672 1 98.94 156 ILE B O 1
ATOM 3488 N N . ASP B 1 157 ? 0.085 -8.57 -11.352 1 98.81 157 ASP B N 1
ATOM 3489 C CA . ASP B 1 157 ? -0.633 -8.93 -10.133 1 98.81 157 ASP B CA 1
ATOM 3490 C C . ASP B 1 157 ? -1.631 -7.848 -9.734 1 98.81 157 ASP B C 1
ATOM 3492 O O . ASP B 1 157 ? -1.251 -6.691 -9.531 1 98.81 157 ASP B O 1
ATOM 3496 N N . ILE B 1 158 ? -2.887 -8.211 -9.602 1 98.81 158 ILE B N 1
ATOM 3497 C CA . ILE B 1 158 ? -3.918 -7.273 -9.18 1 98.81 158 ILE B CA 1
ATOM 3498 C C . ILE B 1 158 ? -4.582 -7.777 -7.898 1 98.81 158 ILE B C 1
ATOM 3500 O O . ILE B 1 158 ? -4.527 -8.969 -7.59 1 98.81 158 ILE B O 1
ATOM 3504 N N . VAL B 1 159 ? -5.191 -6.859 -7.152 1 98.75 159 VAL B N 1
ATOM 3505 C CA . VAL B 1 159 ? -5.879 -7.207 -5.914 1 98.75 159 VAL B CA 1
ATOM 3506 C C . VAL B 1 159 ? -7.387 -7.059 -6.105 1 98.75 159 VAL B C 1
ATOM 3508 O O . VAL B 1 159 ? -7.852 -6.094 -6.715 1 98.75 159 VAL B O 1
ATOM 3511 N N . ILE B 1 160 ? -8.133 -7.965 -5.648 1 98.69 160 ILE B N 1
ATOM 3512 C CA . ILE B 1 160 ? -9.578 -7.867 -5.754 1 98.69 160 ILE B CA 1
ATOM 3513 C C . ILE B 1 160 ? -10.094 -6.75 -4.848 1 98.69 160 ILE B C 1
ATOM 3515 O O . ILE B 1 160 ? -9.375 -6.285 -3.959 1 98.69 160 ILE B O 1
ATOM 3519 N N . SER B 1 161 ? -11.312 -6.332 -5.168 1 97.88 161 SER B N 1
ATOM 3520 C CA . SER B 1 161 ? -12.023 -5.48 -4.219 1 97.88 161 SER B CA 1
ATOM 3521 C C . SER B 1 161 ? -12.477 -6.27 -2.996 1 97.88 161 SER B C 1
ATOM 3523 O O . SER B 1 161 ? -13.516 -6.934 -3.031 1 97.88 161 SER B O 1
ATOM 3525 N N . ARG B 1 162 ? -11.766 -6.148 -1.944 1 98.31 162 ARG B N 1
ATOM 3526 C CA . ARG B 1 162 ? -12.078 -6.898 -0.732 1 98.31 162 ARG B CA 1
ATOM 3527 C C . ARG B 1 162 ? -13.43 -6.469 -0.157 1 98.31 162 ARG B C 1
ATOM 3529 O O . ARG B 1 162 ? -14.164 -7.289 0.387 1 98.31 162 ARG B O 1
ATOM 3536 N N . ALA B 1 163 ? -13.695 -5.199 -0.288 1 97.94 163 ALA B N 1
ATOM 3537 C CA . ALA B 1 163 ? -14.977 -4.695 0.204 1 97.94 163 ALA B CA 1
ATOM 3538 C C . ALA B 1 163 ? -16.141 -5.398 -0.484 1 97.94 163 ALA B C 1
ATOM 3540 O O . ALA B 1 163 ? -17.109 -5.801 0.172 1 97.94 163 ALA B O 1
ATOM 3541 N N . ALA B 1 164 ? -16.031 -5.539 -1.812 1 98.19 164 ALA B N 1
ATOM 3542 C CA . ALA B 1 164 ? -17.078 -6.242 -2.553 1 98.19 164 ALA B CA 1
ATOM 3543 C C . ALA B 1 164 ? -17.203 -7.688 -2.082 1 98.19 164 ALA B C 1
ATOM 3545 O O . ALA B 1 164 ? -18.312 -8.188 -1.897 1 98.19 164 ALA B O 1
ATOM 3546 N N . ALA B 1 165 ? -16.141 -8.328 -1.874 1 98.56 165 ALA B N 1
ATOM 3547 C CA . ALA B 1 165 ? -16.141 -9.711 -1.394 1 98.56 165 ALA B CA 1
ATOM 3548 C C . ALA B 1 165 ? -16.812 -9.805 -0.026 1 98.56 165 ALA B C 1
ATOM 3550 O O . ALA B 1 165 ? -17.656 -10.68 0.198 1 98.56 165 ALA B O 1
ATOM 3551 N N . LEU B 1 166 ? -16.453 -8.883 0.853 1 98.12 166 LEU B N 1
ATOM 3552 C CA . LEU B 1 166 ? -16.969 -8.906 2.221 1 98.12 166 LEU B CA 1
ATOM 3553 C C . LEU B 1 166 ? -18.453 -8.586 2.254 1 98.12 166 LEU B C 1
ATOM 3555 O O . LEU B 1 166 ? -19.141 -8.945 3.205 1 98.12 166 LEU B O 1
ATOM 3559 N N . GLU B 1 167 ? -18.891 -7.914 1.204 1 97.31 167 GLU B N 1
ATOM 3560 C CA . GLU B 1 167 ? -20.297 -7.574 1.1 1 97.31 167 GLU B CA 1
ATOM 3561 C C . GLU B 1 167 ? -21.047 -8.578 0.224 1 97.31 167 GLU B C 1
ATOM 3563 O O . GLU B 1 167 ? -22.188 -8.32 -0.188 1 97.31 167 GLU B O 1
ATOM 3568 N N . ASP B 1 168 ? -20.406 -9.664 -0.148 1 97.12 168 ASP B N 1
ATOM 3569 C CA . ASP B 1 168 ? -20.953 -10.758 -0.942 1 97.12 168 ASP B CA 1
ATOM 3570 C C . ASP B 1 168 ? -21.359 -10.281 -2.334 1 97.12 168 ASP B C 1
ATOM 3572 O O . ASP B 1 168 ? -22.297 -10.812 -2.926 1 97.12 168 ASP B O 1
ATOM 3576 N N . ASP B 1 169 ? -20.734 -9.258 -2.77 1 97.75 169 ASP B N 1
ATOM 3577 C CA . ASP B 1 169 ? -20.953 -8.758 -4.125 1 97.75 169 ASP B CA 1
ATOM 3578 C C . ASP B 1 169 ? -19.938 -9.359 -5.102 1 97.75 169 ASP B C 1
ATOM 3580 O O . ASP B 1 169 ? -19.094 -8.648 -5.645 1 97.75 169 ASP B O 1
ATOM 3584 N N . TRP B 1 170 ? -20.156 -10.555 -5.41 1 98.06 170 TRP B N 1
ATOM 3585 C CA . TRP B 1 170 ? -19.219 -11.328 -6.203 1 98.06 170 TRP B CA 1
ATOM 3586 C C . TRP B 1 170 ? -19.297 -10.945 -7.68 1 98.06 170 TRP B C 1
ATOM 3588 O O . TRP B 1 170 ? -18.312 -11.086 -8.414 1 98.06 170 TRP B O 1
ATOM 3598 N N . LYS B 1 171 ? -20.391 -10.43 -8.094 1 97.81 171 LYS B N 1
ATOM 3599 C CA . LYS B 1 171 ? -20.516 -9.906 -9.445 1 97.81 171 LYS B CA 1
ATOM 3600 C C . LYS B 1 171 ? -19.547 -8.75 -9.68 1 97.81 171 LYS B C 1
ATOM 3602 O O . LYS B 1 171 ? -18.891 -8.688 -10.727 1 97.81 171 LYS B O 1
ATOM 3607 N N . THR B 1 172 ? -19.469 -7.906 -8.695 1 98.06 172 THR B N 1
ATOM 3608 C CA . THR B 1 172 ? -18.531 -6.793 -8.789 1 98.06 172 THR B CA 1
ATOM 3609 C C . THR B 1 172 ? -17.094 -7.301 -8.82 1 98.06 172 THR B C 1
ATOM 3611 O O . THR B 1 172 ? -16.281 -6.836 -9.625 1 98.06 172 THR B O 1
ATOM 3614 N N . VAL B 1 173 ? -16.766 -8.25 -7.969 1 98.56 173 VAL B N 1
ATOM 3615 C CA . VAL B 1 173 ? -15.43 -8.836 -7.977 1 98.56 173 VAL B CA 1
ATOM 3616 C C . VAL B 1 173 ? -15.117 -9.398 -9.359 1 98.56 173 VAL B C 1
ATOM 3618 O O . VAL B 1 173 ? -14.086 -9.07 -9.953 1 98.56 173 VAL B O 1
ATOM 3621 N N . TYR B 1 174 ? -16.016 -10.141 -9.891 1 98.5 174 TYR B N 1
ATOM 3622 C CA . TYR B 1 174 ? -15.867 -10.742 -11.211 1 98.5 174 TYR B CA 1
ATOM 3623 C C . TYR B 1 174 ? -15.656 -9.672 -12.273 1 98.5 174 TYR B C 1
ATOM 3625 O O . TYR B 1 174 ? -14.719 -9.758 -13.07 1 98.5 174 TYR B O 1
ATOM 3633 N N . ASN B 1 175 ? -16.531 -8.672 -12.289 1 98.5 175 ASN B N 1
ATOM 3634 C CA . ASN B 1 175 ? -16.5 -7.652 -13.336 1 98.5 175 ASN B CA 1
ATOM 3635 C C . ASN B 1 175 ? -15.188 -6.871 -13.312 1 98.5 175 ASN B C 1
ATOM 3637 O O . ASN B 1 175 ? -14.609 -6.586 -14.359 1 98.5 175 ASN B O 1
ATOM 3641 N N . GLU B 1 176 ? -14.727 -6.547 -12.148 1 98.44 176 GLU B N 1
ATOM 3642 C CA . GLU B 1 176 ? -13.477 -5.801 -12.039 1 98.44 176 GLU B CA 1
ATOM 3643 C C . GLU B 1 176 ? -12.289 -6.648 -12.484 1 98.44 176 GLU B C 1
ATOM 3645 O O . GLU B 1 176 ? -11.414 -6.172 -13.211 1 98.44 176 GLU B O 1
ATOM 3650 N N . VAL B 1 177 ? -12.289 -7.898 -12.078 1 98.69 177 VAL B N 1
ATOM 3651 C CA . VAL B 1 177 ? -11.195 -8.789 -12.461 1 98.69 177 VAL B CA 1
ATOM 3652 C C . VAL B 1 177 ? -11.211 -9 -13.969 1 98.69 177 VAL B C 1
ATOM 3654 O O . VAL B 1 177 ? -10.164 -8.961 -14.617 1 98.69 177 VAL B O 1
ATOM 3657 N N . ALA B 1 178 ? -12.375 -9.148 -14.508 1 98.62 178 ALA B N 1
ATOM 3658 C CA . ALA B 1 178 ? -12.5 -9.352 -15.945 1 98.62 178 ALA B CA 1
ATOM 3659 C C . ALA B 1 178 ? -12.008 -8.133 -16.719 1 98.62 178 ALA B C 1
ATOM 3661 O O . ALA B 1 178 ? -11.336 -8.266 -17.75 1 98.62 178 ALA B O 1
ATOM 3662 N N . ALA B 1 179 ? -12.359 -6.98 -16.234 1 98.62 179 ALA B N 1
ATOM 3663 C CA . ALA B 1 179 ? -11.914 -5.746 -16.875 1 98.62 179 ALA B CA 1
ATOM 3664 C C . ALA B 1 179 ? -10.391 -5.625 -16.828 1 98.62 179 ALA B C 1
ATOM 3666 O O . ALA B 1 179 ? -9.758 -5.242 -17.812 1 98.62 179 ALA B O 1
ATOM 3667 N N . LEU B 1 180 ? -9.836 -5.992 -15.75 1 98.81 180 LEU B N 1
ATOM 3668 C CA . LEU B 1 180 ? -8.391 -5.91 -15.594 1 98.81 180 LEU B CA 1
ATOM 3669 C C . LEU B 1 180 ? -7.688 -6.961 -16.438 1 98.81 180 LEU B C 1
ATOM 3671 O O . LEU B 1 180 ? -6.621 -6.699 -17 1 98.81 180 LEU B O 1
ATOM 3675 N N . LYS B 1 181 ? -8.266 -8.109 -16.531 1 98.69 181 LYS B N 1
ATOM 3676 C CA . LYS B 1 181 ? -7.727 -9.133 -17.406 1 98.69 181 LYS B CA 1
ATOM 3677 C C . LYS B 1 181 ? -7.664 -8.633 -18.859 1 98.69 181 LYS B C 1
ATOM 3679 O O . LYS B 1 181 ? -6.656 -8.828 -19.547 1 98.69 181 LYS B O 1
ATOM 3684 N N . SER B 1 182 ? -8.703 -8.016 -19.25 1 98.44 182 SER B N 1
ATOM 3685 C CA . SER B 1 182 ? -8.742 -7.461 -20.609 1 98.44 182 SER B CA 1
ATOM 3686 C C . SER B 1 182 ? -7.648 -6.414 -20.797 1 98.44 182 SER B C 1
ATOM 3688 O O . SER B 1 182 ? -7 -6.379 -21.859 1 98.44 182 SER B O 1
ATOM 3690 N N . ALA B 1 183 ? -7.406 -5.625 -19.828 1 98.5 183 ALA B N 1
ATOM 3691 C CA . ALA B 1 183 ? -6.41 -4.559 -19.891 1 98.5 183 ALA B CA 1
ATOM 3692 C C . ALA B 1 183 ? -5 -5.137 -19.984 1 98.5 183 ALA B C 1
ATOM 3694 O O . ALA B 1 183 ? -4.082 -4.477 -20.469 1 98.5 183 ALA B O 1
ATOM 3695 N N . CYS B 1 184 ? -4.832 -6.332 -19.5 1 98.5 184 CYS B N 1
ATOM 3696 C CA . CYS B 1 184 ? -3.518 -6.961 -19.469 1 98.5 184 CYS B CA 1
ATOM 3697 C C . CYS B 1 184 ? -3.076 -7.363 -20.875 1 98.5 184 CYS B C 1
ATOM 3699 O O . CYS B 1 184 ? -1.888 -7.578 -21.109 1 98.5 184 CYS B O 1
ATOM 3701 N N . GLY B 1 185 ? -4.008 -7.539 -21.828 1 97.5 185 GLY B N 1
ATOM 3702 C CA . GLY B 1 185 ? -3.645 -8.07 -23.125 1 97.5 185 GLY B CA 1
ATOM 3703 C C . GLY B 1 185 ? -3.031 -9.453 -23.062 1 97.5 185 GLY B C 1
ATOM 3704 O O . GLY B 1 185 ? -3.631 -10.375 -22.516 1 97.5 185 GLY B O 1
ATOM 3705 N N . ASN B 1 186 ? -1.798 -9.562 -23.5 1 97.38 186 ASN B N 1
ATOM 3706 C CA . ASN B 1 186 ? -1.139 -10.867 -23.547 1 97.38 186 ASN B CA 1
ATOM 3707 C C . ASN B 1 186 ? -0.415 -11.18 -22.234 1 97.38 186 ASN B C 1
ATOM 3709 O O . ASN B 1 186 ? 0.005 -12.312 -22.016 1 97.38 186 ASN B O 1
ATOM 3713 N N . ALA B 1 187 ? -0.243 -10.195 -21.391 1 98.56 187 ALA B N 1
ATOM 3714 C CA . ALA B 1 187 ? 0.432 -10.445 -20.125 1 98.56 187 ALA B CA 1
ATOM 3715 C C . ALA B 1 187 ? -0.397 -11.359 -19.219 1 98.56 187 ALA B C 1
ATOM 3717 O O . ALA B 1 187 ? -1.624 -11.25 -19.172 1 98.56 187 ALA B O 1
ATOM 3718 N N . HIS B 1 188 ? 0.269 -12.211 -18.516 1 98.44 188 HIS B N 1
ATOM 3719 C CA . HIS B 1 188 ? -0.405 -13.078 -17.562 1 98.44 188 HIS B CA 1
ATOM 3720 C C . HIS B 1 188 ? -0.903 -12.281 -16.359 1 98.44 188 HIS B C 1
ATOM 3722 O O . HIS B 1 188 ? -0.205 -11.398 -15.859 1 98.44 188 HIS B O 1
ATOM 3728 N N . MET B 1 189 ? -2.076 -12.656 -15.906 1 98.88 189 MET B N 1
ATOM 3729 C CA . MET B 1 189 ? -2.611 -11.938 -14.758 1 98.88 189 MET B CA 1
ATOM 3730 C C . MET B 1 189 ? -2.758 -12.859 -13.555 1 98.88 189 MET B C 1
ATOM 3732 O O . MET B 1 189 ? -3.273 -13.977 -13.68 1 98.88 189 MET B O 1
ATOM 3736 N N . LYS B 1 190 ? -2.256 -12.438 -12.492 1 98.88 190 LYS B N 1
ATOM 3737 C CA . LYS B 1 190 ? -2.439 -13.094 -11.203 1 98.88 190 LYS B CA 1
ATOM 3738 C C . LYS B 1 190 ? -3.35 -12.273 -10.297 1 98.88 190 LYS B C 1
ATOM 3740 O O . LYS B 1 190 ? -3.102 -11.086 -10.07 1 98.88 190 LYS B O 1
ATOM 3745 N N . THR B 1 191 ? -4.371 -12.883 -9.766 1 98.94 191 THR B N 1
ATOM 3746 C CA . THR B 1 191 ? -5.328 -12.164 -8.93 1 98.94 191 THR B CA 1
ATOM 3747 C C . THR B 1 191 ? -5.078 -12.469 -7.449 1 98.94 191 THR B C 1
ATOM 3749 O O . THR B 1 191 ? -5.242 -13.602 -7.008 1 98.94 191 THR B O 1
ATOM 3752 N N . ILE B 1 192 ? -4.691 -11.422 -6.734 1 98.94 192 ILE B N 1
ATOM 3753 C CA . ILE B 1 192 ? -4.477 -11.516 -5.293 1 98.94 192 ILE B CA 1
ATOM 3754 C C . ILE B 1 192 ? -5.82 -11.445 -4.566 1 98.94 192 ILE B C 1
ATOM 3756 O O . ILE B 1 192 ? -6.566 -10.477 -4.719 1 98.94 192 ILE B O 1
ATOM 3760 N N . LEU B 1 193 ? -6.035 -12.422 -3.791 1 98.88 193 LEU B N 1
ATOM 3761 C CA . LEU B 1 193 ? -7.32 -12.492 -3.109 1 98.88 193 LEU B CA 1
ATOM 3762 C C . LEU B 1 193 ? -7.262 -11.789 -1.758 1 98.88 193 LEU B C 1
ATOM 3764 O O . LEU B 1 193 ? -8.297 -11.383 -1.222 1 98.88 193 LEU B O 1
ATOM 3768 N N . ALA B 1 194 ? -6.059 -11.625 -1.244 1 98.56 194 ALA B N 1
ATOM 3769 C CA . ALA B 1 194 ? -5.879 -11.07 0.095 1 98.56 194 ALA B CA 1
ATOM 3770 C C . ALA B 1 194 ? -6.652 -11.875 1.133 1 98.56 194 ALA B C 1
ATOM 3772 O O . ALA B 1 194 ? -7.438 -11.32 1.904 1 98.56 194 ALA B O 1
ATOM 3773 N N . THR B 1 195 ? -6.359 -13.117 1.221 1 98.56 195 THR B N 1
ATOM 3774 C CA . THR B 1 195 ? -7.172 -14.109 1.918 1 98.56 195 THR B CA 1
ATOM 3775 C C . THR B 1 195 ? -7.242 -13.797 3.41 1 98.56 195 THR B C 1
ATOM 3777 O O . THR B 1 195 ? -8.25 -14.07 4.059 1 98.56 195 THR B O 1
ATOM 3780 N N . GLY B 1 196 ? -6.203 -13.234 3.979 1 97.62 196 GLY B N 1
ATOM 3781 C CA . GLY B 1 196 ? -6.188 -12.898 5.395 1 97.62 196 GLY B CA 1
ATOM 3782 C C . GLY B 1 196 ? -7.254 -11.898 5.785 1 97.62 196 GLY B C 1
ATOM 3783 O O . GLY B 1 196 ? -7.543 -11.719 6.973 1 97.62 196 GLY B O 1
ATOM 3784 N N . GLU B 1 197 ? -7.824 -11.312 4.816 1 98 197 GLU B N 1
ATOM 3785 C CA . GLU B 1 197 ? -8.789 -10.258 5.102 1 98 197 GLU B CA 1
ATOM 3786 C C . GLU B 1 197 ? -10.164 -10.602 4.555 1 98 197 GLU B C 1
ATOM 3788 O O . GLU B 1 197 ? -11.016 -9.719 4.391 1 98 197 GLU B O 1
ATOM 3793 N N . LEU B 1 198 ? -10.383 -11.883 4.227 1 97.94 198 LEU B N 1
ATOM 3794 C CA . LEU B 1 198 ? -11.672 -12.312 3.689 1 97.94 198 LEU B CA 1
ATOM 3795 C C . LEU B 1 198 ? -12.508 -12.984 4.773 1 97.94 198 LEU B C 1
ATOM 3797 O O . LEU B 1 198 ? -13.656 -13.375 4.523 1 97.94 198 LEU B O 1
ATOM 3801 N N . LYS B 1 199 ? -12.023 -13.156 5.977 1 94.75 199 LYS B N 1
ATOM 3802 C CA . LYS B 1 199 ? -12.703 -13.5 7.219 1 94.75 199 LYS B CA 1
ATOM 3803 C C . LYS B 1 199 ? -12.969 -15.008 7.297 1 94.75 199 LYS B C 1
ATOM 3805 O O . LYS B 1 199 ? -12.766 -15.625 8.344 1 94.75 199 LYS B O 1
ATOM 3810 N N . THR B 1 200 ? -13.469 -15.656 6.156 1 95.25 200 THR B N 1
ATOM 3811 C CA . THR B 1 200 ? -13.836 -17.062 6.223 1 95.25 200 THR B CA 1
ATOM 3812 C C . THR B 1 200 ? -13.258 -17.828 5.035 1 95.25 200 THR B C 1
ATOM 3814 O O . THR B 1 200 ? -13 -17.25 3.98 1 95.25 200 THR B O 1
ATOM 3817 N N . LEU B 1 201 ? -13.18 -19.156 5.223 1 96.44 201 LEU B N 1
ATOM 3818 C CA . LEU B 1 201 ? -12.727 -20.031 4.133 1 96.44 201 LEU B CA 1
ATOM 3819 C C . LEU B 1 201 ? -13.75 -20.047 3.002 1 96.44 201 LEU B C 1
ATOM 3821 O O . LEU B 1 201 ? -13.383 -20.156 1.831 1 96.44 201 LEU B O 1
ATOM 3825 N N . ALA B 1 202 ? -15.008 -19.891 3.357 1 96.62 202 ALA B N 1
ATOM 3826 C CA . ALA B 1 202 ? -16.047 -19.812 2.334 1 96.62 202 ALA B CA 1
ATOM 3827 C C . ALA B 1 202 ? -15.82 -18.609 1.414 1 96.62 202 ALA B C 1
ATOM 3829 O O . ALA B 1 202 ? -15.961 -18.719 0.194 1 96.62 202 ALA B O 1
ATOM 3830 N N . ASN B 1 203 ? -15.445 -17.484 1.996 1 97.75 203 ASN B N 1
ATOM 3831 C CA . ASN B 1 203 ? -15.148 -16.297 1.196 1 97.75 203 ASN B CA 1
ATOM 3832 C C . ASN B 1 203 ? -13.914 -16.516 0.326 1 97.75 203 ASN B C 1
ATOM 3834 O O . ASN B 1 203 ? -13.859 -16.031 -0.807 1 97.75 203 ASN B O 1
ATOM 3838 N N . VAL B 1 204 ? -12.961 -17.203 0.867 1 98.44 204 VAL B N 1
ATOM 3839 C CA . VAL B 1 204 ? -11.758 -17.5 0.098 1 98.44 204 VAL B CA 1
ATOM 3840 C C . VAL B 1 204 ? -12.125 -18.359 -1.116 1 98.44 204 VAL B C 1
ATOM 3842 O O . VAL B 1 204 ? -11.656 -18.094 -2.229 1 98.44 204 VAL B O 1
ATOM 3845 N N . TYR B 1 205 ? -12.906 -19.328 -0.905 1 98.56 205 TYR B N 1
ATOM 3846 C CA . TYR B 1 205 ? -13.344 -20.203 -1.988 1 98.56 205 TYR B CA 1
ATOM 3847 C C . TYR B 1 205 ? -14.133 -19.422 -3.033 1 98.56 205 TYR B C 1
ATOM 3849 O O . TYR B 1 205 ? -13.898 -19.578 -4.234 1 98.56 205 TYR B O 1
ATOM 3857 N N . LYS B 1 206 ? -15.047 -18.578 -2.588 1 98.56 206 LYS B N 1
ATOM 3858 C CA . LYS B 1 206 ? -15.844 -17.75 -3.49 1 98.56 206 LYS B CA 1
ATOM 3859 C C . LYS B 1 206 ? -14.969 -16.797 -4.285 1 98.56 206 LYS B C 1
ATOM 3861 O O . LYS B 1 206 ? -15.164 -16.609 -5.488 1 98.56 206 LYS B O 1
ATOM 3866 N N . ALA B 1 207 ? -14.023 -16.188 -3.625 1 98.88 207 ALA B N 1
ATOM 3867 C CA . ALA B 1 207 ? -13.102 -15.289 -4.301 1 98.88 207 ALA B CA 1
ATOM 3868 C C . ALA B 1 207 ? -12.289 -16.031 -5.355 1 98.88 207 ALA B C 1
ATOM 3870 O O . ALA B 1 207 ? -12.016 -15.484 -6.434 1 98.88 207 ALA B O 1
ATOM 3871 N N . SER B 1 208 ? -11.867 -17.234 -5.039 1 98.81 208 SER B N 1
ATOM 3872 C CA . SER B 1 208 ? -11.156 -18.062 -6.004 1 98.81 208 SER B CA 1
ATOM 3873 C C . SER B 1 208 ? -11.992 -18.281 -7.258 1 98.81 208 SER B C 1
ATOM 3875 O O . SER B 1 208 ? -11.523 -18.047 -8.375 1 98.81 208 SER B O 1
ATOM 3877 N N . TRP B 1 209 ? -13.172 -18.656 -7.027 1 98.5 209 TRP B N 1
ATOM 3878 C CA . TRP B 1 209 ? -14.062 -18.953 -8.148 1 98.5 209 TRP B CA 1
ATOM 3879 C C . TRP B 1 209 ? -14.336 -17.703 -8.969 1 98.5 209 TRP B C 1
ATOM 3881 O O . TRP B 1 209 ? -14.281 -17.734 -10.203 1 98.5 209 TRP B O 1
ATOM 3891 N N . ALA B 1 210 ? -14.68 -16.609 -8.297 1 98.69 210 ALA B N 1
ATOM 3892 C CA . ALA B 1 210 ? -14.969 -15.367 -9.008 1 98.69 210 ALA B CA 1
ATOM 3893 C C . ALA B 1 210 ? -13.797 -14.961 -9.898 1 98.69 210 ALA B C 1
ATOM 3895 O O . ALA B 1 210 ? -13.984 -14.539 -11.039 1 98.69 210 ALA B O 1
ATOM 3896 N N . SER B 1 211 ? -12.617 -15.117 -9.367 1 98.75 211 SER B N 1
ATOM 3897 C CA . SER B 1 211 ? -11.406 -14.727 -10.094 1 98.75 211 SER B CA 1
ATOM 3898 C C . SER B 1 211 ? -11.133 -15.664 -11.258 1 98.75 211 SER B C 1
ATOM 3900 O O . SER B 1 211 ? -10.766 -15.227 -12.344 1 98.75 211 SER B O 1
ATOM 3902 N N . ILE B 1 212 ? -11.273 -16.969 -11.055 1 98.56 212 ILE B N 1
ATOM 3903 C CA . ILE B 1 212 ? -11.07 -17.969 -12.094 1 98.56 212 ILE B CA 1
ATOM 3904 C C . ILE B 1 212 ? -12.062 -17.75 -13.234 1 98.56 212 ILE B C 1
ATOM 3906 O O . ILE B 1 212 ? -11.68 -17.688 -14.398 1 98.56 212 ILE B O 1
ATOM 3910 N N . LEU B 1 213 ? -13.305 -17.516 -12.844 1 97.88 213 LEU B N 1
ATOM 3911 C CA . LEU B 1 213 ? -14.352 -17.312 -13.836 1 97.88 213 LEU B CA 1
ATOM 3912 C C . LEU B 1 213 ? -14.094 -16.047 -14.641 1 97.88 213 LEU B C 1
ATOM 3914 O O . LEU B 1 213 ? -14.445 -15.969 -15.82 1 97.88 213 LEU B O 1
ATOM 3918 N N . ALA B 1 214 ? -13.469 -15.078 -14.016 1 98.12 214 ALA B N 1
ATOM 3919 C CA . ALA B 1 214 ? -13.211 -13.789 -14.648 1 98.12 214 ALA B CA 1
ATOM 3920 C C . ALA B 1 214 ? -12 -13.867 -15.57 1 98.12 214 ALA B C 1
ATOM 3922 O O . ALA B 1 214 ? -11.68 -12.898 -16.266 1 98.12 214 ALA B O 1
ATOM 3923 N N . GLY B 1 215 ? -11.242 -14.969 -15.516 1 97.88 215 GLY B N 1
ATOM 3924 C CA . GLY B 1 215 ? -10.211 -15.18 -16.516 1 97.88 215 GLY B CA 1
ATOM 3925 C C . GLY B 1 215 ? -8.805 -15.086 -15.945 1 97.88 215 GLY B C 1
ATOM 3926 O O . GLY B 1 215 ? -7.828 -15.039 -16.703 1 97.88 215 GLY B O 1
ATOM 3927 N N . SER B 1 216 ? -8.648 -15.109 -14.656 1 98.56 216 SER B N 1
ATOM 3928 C CA . SER B 1 216 ? -7.316 -15.039 -14.062 1 98.56 216 SER B CA 1
ATOM 3929 C C . SER B 1 216 ? -6.457 -16.234 -14.477 1 98.56 216 SER B C 1
ATOM 3931 O O . SER B 1 216 ? -6.922 -17.375 -14.461 1 98.56 216 SER B O 1
ATOM 3933 N N . ASP B 1 217 ? -5.207 -15.945 -14.797 1 98.81 217 ASP B N 1
ATOM 3934 C CA . ASP B 1 217 ? -4.281 -17.031 -15.117 1 98.81 217 ASP B CA 1
ATOM 3935 C C . ASP B 1 217 ? -3.762 -17.703 -13.852 1 98.81 217 ASP B C 1
ATOM 3937 O O . ASP B 1 217 ? -3.424 -18.891 -13.867 1 98.81 217 ASP B O 1
ATOM 3941 N N . PHE B 1 218 ? -3.617 -16.938 -12.828 1 98.88 218 PHE B N 1
ATOM 3942 C CA . PHE B 1 218 ? -3.223 -17.359 -11.492 1 98.88 218 PHE B CA 1
ATOM 3943 C C . PHE B 1 218 ? -4.148 -16.766 -10.438 1 98.88 218 PHE B C 1
ATOM 3945 O O . PHE B 1 218 ? -4.641 -15.641 -10.602 1 98.88 218 PHE B O 1
ATOM 3952 N N . ILE B 1 219 ? -4.352 -17.484 -9.383 1 98.94 219 ILE B N 1
ATOM 3953 C CA . ILE B 1 219 ? -4.852 -16.859 -8.164 1 98.94 219 ILE B CA 1
ATOM 3954 C C . ILE B 1 219 ? -3.771 -16.891 -7.086 1 98.94 219 ILE B C 1
ATOM 3956 O O . ILE B 1 219 ? -3.016 -17.875 -6.992 1 98.94 219 ILE B O 1
ATOM 3960 N N . LYS B 1 220 ? -3.648 -15.797 -6.414 1 98.88 220 LYS B N 1
ATOM 3961 C CA . LYS B 1 220 ? -2.592 -15.531 -5.441 1 98.88 220 LYS B CA 1
ATOM 3962 C C . LYS B 1 220 ? -3.176 -15.25 -4.059 1 98.88 220 LYS B C 1
ATOM 3964 O O . LYS B 1 220 ? -4.203 -14.578 -3.939 1 98.88 220 LYS B O 1
ATOM 3969 N N . THR B 1 221 ? -2.516 -15.688 -2.996 1 98.81 221 THR B N 1
ATOM 3970 C CA . THR B 1 221 ? -3.104 -15.664 -1.662 1 98.81 221 THR B CA 1
ATOM 3971 C C . THR B 1 221 ? -3.154 -14.242 -1.116 1 98.81 221 THR B C 1
ATOM 3973 O O . THR B 1 221 ? -4.176 -13.812 -0.577 1 98.81 221 THR B O 1
ATOM 3976 N N . SER B 1 222 ? -2.01 -13.562 -1.236 1 98.12 222 SER B N 1
ATOM 3977 C CA . SER B 1 222 ? -1.904 -12.344 -0.444 1 98.12 222 SER B CA 1
ATOM 3978 C C . SER B 1 222 ? -0.992 -11.32 -1.117 1 98.12 222 SER B C 1
ATOM 3980 O O . SER B 1 222 ? -0.305 -11.641 -2.09 1 98.12 222 SER B O 1
ATOM 3982 N N . THR B 1 223 ? -1.033 -10.148 -0.608 1 97.38 223 THR B N 1
ATOM 3983 C CA . THR B 1 223 ? -0.16 -9.078 -1.07 1 97.38 223 THR B CA 1
ATOM 3984 C C . THR B 1 223 ? 1.193 -9.141 -0.367 1 97.38 223 THR B C 1
ATOM 3986 O O . THR B 1 223 ? 2.174 -8.57 -0.845 1 97.38 223 THR B O 1
ATOM 3989 N N . GLY B 1 224 ? 1.233 -9.727 0.69 1 95.94 224 GLY B N 1
ATOM 3990 C CA . GLY B 1 224 ? 2.406 -9.68 1.548 1 95.94 224 GLY B CA 1
ATOM 3991 C C . GLY B 1 224 ? 2.359 -8.555 2.562 1 95.94 224 GLY B C 1
ATOM 3992 O O . GLY B 1 224 ? 3.236 -8.453 3.424 1 95.94 224 GLY B O 1
ATOM 3993 N N . LYS B 1 225 ? 1.321 -7.754 2.502 1 94.19 225 LYS B N 1
ATOM 3994 C CA . LYS B 1 225 ? 1.225 -6.574 3.357 1 94.19 225 LYS B CA 1
ATOM 3995 C C . LYS B 1 225 ? 0.139 -6.746 4.414 1 94.19 225 LYS B C 1
ATOM 3997 O O . LYS B 1 225 ? -0.014 -5.902 5.301 1 94.19 225 LYS B O 1
ATOM 4002 N N . GLU B 1 226 ? -0.573 -7.898 4.359 1 94.19 226 GLU B N 1
ATOM 4003 C CA . GLU B 1 226 ? -1.581 -8.188 5.375 1 94.19 226 GLU B CA 1
ATOM 4004 C C . GLU B 1 226 ? -0.938 -8.703 6.66 1 94.19 226 GLU B C 1
ATOM 4006 O O . GLU B 1 226 ? 0.218 -9.133 6.652 1 94.19 226 GLU B O 1
ATOM 4011 N N . SER B 1 227 ? -1.764 -8.656 7.727 1 92.69 227 SER B N 1
ATOM 4012 C CA . SER B 1 227 ? -1.304 -9.227 8.984 1 92.69 227 SER B CA 1
ATOM 4013 C C . SER B 1 227 ? -1.113 -10.734 8.867 1 92.69 227 SER B C 1
ATOM 4015 O O . SER B 1 227 ? -0.181 -11.297 9.453 1 92.69 227 SER B O 1
ATOM 4017 N N . THR B 1 228 ? -2.043 -11.328 8.164 1 94.31 228 THR B N 1
ATOM 4018 C CA . THR B 1 228 ? -1.945 -12.75 7.828 1 94.31 228 THR B CA 1
ATOM 4019 C C . THR B 1 228 ? -1.937 -12.945 6.312 1 94.31 228 THR B C 1
ATOM 4021 O O . THR B 1 228 ? -2.842 -12.484 5.617 1 94.31 228 THR B O 1
ATOM 4024 N N . ASN B 1 229 ? -0.914 -13.625 5.914 1 96.25 229 ASN B N 1
ATOM 4025 C CA . ASN B 1 229 ? -0.766 -13.836 4.48 1 96.25 229 ASN B CA 1
ATOM 4026 C C . ASN B 1 229 ? -0.961 -15.305 4.105 1 96.25 229 ASN B C 1
ATOM 4028 O O . ASN B 1 229 ? -2.012 -15.883 4.387 1 96.25 229 ASN B O 1
ATOM 4032 N N . ALA B 1 230 ? -0.063 -15.922 3.445 1 96.56 230 ALA B N 1
ATOM 4033 C CA . ALA B 1 230 ? -0.259 -17.281 2.959 1 96.56 230 ALA B CA 1
ATOM 4034 C C . ALA B 1 230 ? -0.274 -18.281 4.113 1 96.56 230 ALA B C 1
ATOM 4036 O O . ALA B 1 230 ? 0.602 -18.25 4.98 1 96.56 230 ALA B O 1
ATOM 4037 N N . THR B 1 231 ? -1.232 -19.156 4.125 1 97.81 231 THR B N 1
ATOM 4038 C CA . THR B 1 231 ? -1.286 -20.328 4.988 1 97.81 231 THR B CA 1
ATOM 4039 C C . THR B 1 231 ? -1.633 -21.578 4.18 1 97.81 231 THR B C 1
ATOM 4041 O O . THR B 1 231 ? -2.236 -21.484 3.109 1 97.81 231 THR B O 1
ATOM 4044 N N . LEU B 1 232 ? -1.271 -22.703 4.742 1 98.44 232 LEU B N 1
ATOM 4045 C CA . LEU B 1 232 ? -1.602 -23.953 4.051 1 98.44 232 LEU B CA 1
ATOM 4046 C C . LEU B 1 232 ? -3.111 -24.156 3.992 1 98.44 232 LEU B C 1
ATOM 4048 O O . LEU B 1 232 ? -3.629 -24.719 3.023 1 98.44 232 LEU B O 1
ATOM 4052 N N . GLU B 1 233 ? -3.77 -23.656 4.949 1 97.81 233 GLU B N 1
ATOM 4053 C CA . GLU B 1 233 ? -5.223 -23.797 5.004 1 97.81 233 GLU B CA 1
ATOM 4054 C C . GLU B 1 233 ? -5.891 -23.094 3.826 1 97.81 233 GLU B C 1
ATOM 4056 O O . GLU B 1 233 ? -6.703 -23.703 3.119 1 97.81 233 GLU B O 1
ATOM 4061 N N . VAL B 1 234 ? -5.555 -21.875 3.615 1 98.06 234 VAL B N 1
ATOM 4062 C CA . VAL B 1 234 ? -6.195 -21.156 2.518 1 98.06 234 VAL B CA 1
ATOM 4063 C C . VAL B 1 234 ? -5.691 -21.688 1.182 1 98.06 234 VAL B C 1
ATOM 4065 O O . VAL B 1 234 ? -6.43 -21.719 0.194 1 98.06 234 VAL B O 1
ATOM 4068 N N . ALA B 1 235 ? -4.477 -22.109 1.166 1 98.75 235 ALA B N 1
ATOM 4069 C CA . ALA B 1 235 ? -3.938 -22.734 -0.045 1 98.75 235 ALA B CA 1
ATOM 4070 C C . ALA B 1 235 ? -4.742 -23.969 -0.44 1 98.75 235 ALA B C 1
ATOM 4072 O O . ALA B 1 235 ? -5.047 -24.156 -1.618 1 98.75 235 ALA B O 1
ATOM 4073 N N . TYR B 1 236 ? -5.012 -24.75 0.552 1 98.5 236 TYR B N 1
ATOM 4074 C CA . TYR B 1 236 ? -5.816 -25.938 0.314 1 98.5 236 TYR B CA 1
ATOM 4075 C C . TYR B 1 236 ? -7.152 -25.578 -0.331 1 98.5 236 TYR B C 1
ATOM 4077 O O . TYR B 1 236 ? -7.555 -26.188 -1.325 1 98.5 236 TYR B O 1
ATOM 4085 N N . VAL B 1 237 ? -7.773 -24.594 0.168 1 98.31 237 VAL B N 1
ATOM 4086 C CA . VAL B 1 237 ? -9.094 -24.172 -0.291 1 98.31 237 VAL B CA 1
ATOM 4087 C C . VAL B 1 237 ? -8.984 -23.609 -1.703 1 98.31 237 VAL B C 1
ATOM 4089 O O . VAL B 1 237 ? -9.797 -23.922 -2.572 1 98.31 237 VAL B O 1
ATOM 4092 N N . MET B 1 238 ? -8.039 -22.797 -1.969 1 98.81 238 MET B N 1
ATOM 4093 C CA . MET B 1 238 ? -7.836 -22.188 -3.283 1 98.81 238 MET B CA 1
ATOM 4094 C C . MET B 1 238 ? -7.52 -23.25 -4.328 1 98.81 238 MET B C 1
ATOM 4096 O O . MET B 1 238 ? -8.062 -23.234 -5.434 1 98.81 238 MET B O 1
ATOM 4100 N N . CYS B 1 239 ? -6.711 -24.188 -3.949 1 98.81 239 CYS B N 1
ATOM 4101 C CA . CYS B 1 239 ? -6.344 -25.25 -4.879 1 98.81 239 CYS B CA 1
ATOM 4102 C C . CYS B 1 239 ? -7.527 -26.172 -5.141 1 98.81 239 CYS B C 1
ATOM 4104 O O . CYS B 1 239 ? -7.656 -26.719 -6.234 1 98.81 239 CYS B O 1
ATOM 4106 N N . ALA B 1 240 ? -8.352 -26.312 -4.141 1 98.25 240 ALA B N 1
ATOM 4107 C CA . ALA B 1 240 ? -9.578 -27.078 -4.367 1 98.25 240 ALA B CA 1
ATOM 4108 C C . ALA B 1 240 ? -10.422 -26.438 -5.465 1 98.25 240 ALA B C 1
ATOM 4110 O O . ALA B 1 240 ? -11.016 -27.141 -6.285 1 98.25 240 ALA B O 1
ATOM 4111 N N . ALA B 1 241 ? -10.5 -25.109 -5.473 1 98.62 241 ALA B N 1
ATOM 4112 C CA . ALA B 1 241 ? -11.234 -24.406 -6.516 1 98.62 241 ALA B CA 1
ATOM 4113 C C . ALA B 1 241 ? -10.594 -24.625 -7.883 1 98.62 241 ALA B C 1
ATOM 4115 O O . ALA B 1 241 ? -11.289 -24.875 -8.867 1 98.62 241 ALA B O 1
ATOM 4116 N N . ILE B 1 242 ? -9.305 -24.531 -7.938 1 98.88 242 ILE B N 1
ATOM 4117 C CA . ILE B 1 242 ? -8.562 -24.75 -9.18 1 98.88 242 ILE B CA 1
ATOM 4118 C C . ILE B 1 242 ? -8.828 -26.156 -9.703 1 98.88 242 ILE B C 1
ATOM 4120 O O . ILE B 1 242 ? -9.086 -26.344 -10.891 1 98.88 242 ILE B O 1
ATOM 4124 N N . LYS B 1 243 ? -8.758 -27.094 -8.812 1 98.56 243 LYS B N 1
ATOM 4125 C CA . LYS B 1 243 ? -9 -28.484 -9.18 1 98.56 243 LYS B CA 1
ATOM 4126 C C . LYS B 1 243 ? -10.391 -28.672 -9.773 1 98.56 243 LYS B C 1
ATOM 4128 O O . LYS B 1 243 ? -10.555 -29.281 -10.828 1 98.56 243 LYS B O 1
ATOM 4133 N N . ARG B 1 244 ? -11.336 -28.125 -9.047 1 97.81 244 ARG B N 1
ATOM 4134 C CA . ARG B 1 244 ? -12.719 -28.25 -9.5 1 97.81 244 ARG B CA 1
ATOM 4135 C C . ARG B 1 244 ? -12.906 -27.625 -10.875 1 97.81 244 ARG B C 1
ATOM 4137 O O . ARG B 1 244 ? -13.57 -28.188 -11.742 1 97.81 244 ARG B O 1
ATOM 4144 N N . TRP B 1 245 ? -12.375 -26.516 -11.086 1 98.06 245 TRP B N 1
ATOM 4145 C CA . TRP B 1 245 ? -12.43 -25.844 -12.383 1 98.06 245 TRP B CA 1
ATOM 4146 C C . TRP B 1 245 ? -11.82 -26.719 -13.477 1 98.06 245 TRP B C 1
ATOM 4148 O O . TRP B 1 245 ? -12.406 -26.875 -14.547 1 98.06 245 TRP B O 1
ATOM 4158 N N . HIS B 1 246 ? -10.688 -27.266 -13.172 1 98.56 246 HIS B N 1
ATOM 4159 C CA . HIS B 1 246 ? -10.023 -28.141 -14.133 1 98.56 246 HIS B CA 1
ATOM 4160 C C . HIS B 1 246 ? -10.891 -29.359 -14.469 1 98.56 246 HIS B C 1
ATOM 4162 O O . HIS B 1 246 ? -10.977 -29.766 -15.625 1 98.56 246 HIS B O 1
ATOM 4168 N N . GLU B 1 247 ? -11.461 -29.922 -13.5 1 97.75 247 GLU B N 1
ATOM 4169 C CA . GLU B 1 247 ? -12.336 -31.062 -13.703 1 97.75 247 GLU B CA 1
ATOM 4170 C C . GLU B 1 247 ? -13.5 -30.719 -14.617 1 97.75 247 GLU B C 1
ATOM 4172 O O . GLU B 1 247 ? -13.906 -31.531 -15.445 1 97.75 247 GLU B O 1
ATOM 4177 N N . LEU B 1 248 ? -13.945 -29.516 -14.438 1 96.12 248 LEU B N 1
ATOM 4178 C CA . LEU B 1 248 ? -15.125 -29.094 -15.18 1 96.12 248 LEU B CA 1
ATOM 4179 C C . LEU B 1 248 ? -14.758 -28.703 -16.609 1 96.12 248 LEU B C 1
ATOM 4181 O O . LEU B 1 248 ? -15.547 -28.906 -17.531 1 96.12 248 LEU B O 1
ATOM 4185 N N . THR B 1 249 ? -13.539 -28.156 -16.812 1 96.81 249 THR B N 1
ATOM 4186 C CA . THR B 1 249 ? -13.305 -27.453 -18.078 1 96.81 249 THR B CA 1
ATOM 4187 C C . THR B 1 249 ? -12.086 -28.031 -18.781 1 96.81 249 THR B C 1
ATOM 4189 O O . THR B 1 249 ? -11.875 -27.781 -19.969 1 96.81 249 THR B O 1
ATOM 4192 N N . GLY B 1 250 ? -11.203 -28.641 -18.062 1 97.81 250 GLY B N 1
ATOM 4193 C CA . GLY B 1 250 ? -9.922 -29.078 -18.594 1 97.81 250 GLY B CA 1
ATOM 4194 C C . GLY B 1 250 ? -8.867 -28 -18.609 1 97.81 250 GLY B C 1
ATOM 4195 O O . GLY B 1 250 ? -7.711 -28.25 -18.953 1 97.81 250 GLY B O 1
ATOM 4196 N N . LYS B 1 251 ? -9.266 -26.828 -18.234 1 98.06 251 LYS B N 1
ATOM 4197 C CA . LYS B 1 251 ? -8.344 -25.703 -18.25 1 98.06 251 LYS B CA 1
ATOM 4198 C C . LYS B 1 251 ? -7.594 -25.578 -16.922 1 98.06 251 LYS B C 1
ATOM 4200 O O . LYS B 1 251 ? -8.172 -25.797 -15.859 1 98.06 251 LYS B O 1
ATOM 4205 N N . LYS B 1 252 ? -6.344 -25.156 -17.031 1 98.69 252 LYS B N 1
ATOM 4206 C CA . LYS B 1 252 ? -5.512 -25.031 -15.844 1 98.69 252 LYS B CA 1
ATOM 4207 C C . LYS B 1 252 ? -5.379 -23.578 -15.414 1 98.69 252 LYS B C 1
ATOM 4209 O O . LYS B 1 252 ? -5.273 -22.688 -16.25 1 98.69 252 LYS B O 1
ATOM 4214 N N . VAL B 1 253 ? -5.438 -23.375 -14.18 1 98.81 253 VAL B N 1
ATOM 4215 C CA . VAL B 1 253 ? -5.156 -22.094 -13.531 1 98.81 253 VAL B CA 1
ATOM 4216 C C . VAL B 1 253 ? -4 -22.266 -12.547 1 98.81 253 VAL B C 1
ATOM 4218 O O . VAL B 1 253 ? -3.918 -23.266 -11.844 1 98.81 253 VAL B O 1
ATOM 4221 N N . GLY B 1 254 ? -3.113 -21.312 -12.547 1 98.94 254 GLY B N 1
ATOM 4222 C CA . GLY B 1 254 ? -1.967 -21.375 -11.656 1 98.94 254 GLY B CA 1
ATOM 4223 C C . GLY B 1 254 ? -2.281 -20.922 -10.242 1 98.94 254 GLY B C 1
ATOM 4224 O O . GLY B 1 254 ? -3.312 -20.297 -10.008 1 98.94 254 GLY B O 1
ATOM 4225 N N . PHE B 1 255 ? -1.366 -21.297 -9.297 1 98.94 255 PHE B N 1
ATOM 4226 C CA . PHE B 1 255 ? -1.478 -20.938 -7.891 1 98.94 255 PHE B CA 1
ATOM 4227 C C . PHE B 1 255 ? -0.195 -20.266 -7.398 1 98.94 255 PHE B C 1
ATOM 4229 O O . PHE B 1 255 ? 0.905 -20.703 -7.734 1 98.94 255 PHE B O 1
ATOM 4236 N N . LYS B 1 256 ? -0.366 -19.188 -6.645 1 98.94 256 LYS B N 1
ATOM 4237 C CA . LYS B 1 256 ? 0.8 -18.516 -6.09 1 98.94 256 LYS B CA 1
ATOM 4238 C C . LYS B 1 256 ? 0.573 -18.141 -4.629 1 98.94 256 LYS B C 1
ATOM 4240 O O . LYS B 1 256 ? -0.079 -17.141 -4.332 1 98.94 256 LYS B O 1
ATOM 4245 N N . PRO B 1 257 ? 1.108 -18.922 -3.697 1 98.81 257 PRO B N 1
ATOM 4246 C CA . PRO B 1 257 ? 1.177 -18.422 -2.318 1 98.81 257 PRO B CA 1
ATOM 4247 C C . PRO B 1 257 ? 2.193 -17.297 -2.145 1 98.81 257 PRO B C 1
ATOM 4249 O O . PRO B 1 257 ? 3.277 -17.344 -2.732 1 98.81 257 PRO B O 1
ATOM 4252 N N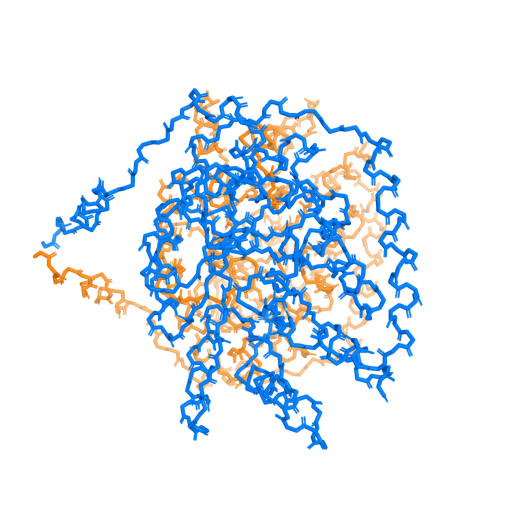 . ALA B 1 258 ? 1.813 -16.297 -1.393 1 98.19 258 ALA B N 1
ATOM 4253 C CA . ALA B 1 258 ? 2.721 -15.172 -1.208 1 98.19 258 ALA B CA 1
ATOM 4254 C C . ALA B 1 258 ? 2.592 -14.586 0.196 1 98.19 258 ALA B C 1
ATOM 4256 O O . ALA B 1 258 ? 1.491 -14.516 0.747 1 98.19 258 ALA B O 1
ATOM 4257 N N . GLY B 1 259 ? 3.734 -14.148 0.742 1 94 259 GLY B N 1
ATOM 4258 C CA . GLY B 1 259 ? 3.799 -13.508 2.047 1 94 259 GLY B CA 1
ATOM 4259 C C . GLY B 1 259 ? 4.09 -14.477 3.174 1 94 259 GLY B C 1
ATOM 4260 O O . GLY B 1 259 ? 3.363 -15.453 3.363 1 94 259 GLY B O 1
ATOM 4261 N N . GLY B 1 260 ? 5.121 -14.281 3.863 1 92.56 260 GLY B N 1
ATOM 4262 C CA . GLY B 1 260 ? 5.391 -15.031 5.082 1 92.56 260 GLY B CA 1
ATOM 4263 C C . GLY B 1 260 ? 6.105 -16.344 4.828 1 92.56 260 GLY B C 1
ATOM 4264 O O . GLY B 1 260 ? 6.309 -17.125 5.754 1 92.56 260 GLY B O 1
ATOM 4265 N N . ILE B 1 261 ? 6.422 -16.688 3.592 1 97.56 261 ILE B N 1
ATOM 4266 C CA . ILE B 1 261 ? 7.16 -17.906 3.275 1 97.56 261 ILE B CA 1
ATOM 4267 C C . ILE B 1 261 ? 8.656 -17.609 3.266 1 97.56 261 ILE B C 1
ATOM 4269 O O . ILE B 1 261 ? 9.172 -17 2.322 1 97.56 261 ILE B O 1
ATOM 4273 N N . LYS B 1 262 ? 9.344 -18.094 4.27 1 97.12 262 LYS B N 1
ATOM 4274 C CA . LYS B 1 262 ? 10.711 -17.641 4.473 1 97.12 262 LYS B CA 1
ATOM 4275 C C . LYS B 1 262 ? 11.711 -18.781 4.316 1 97.12 262 LYS B C 1
ATOM 4277 O O . LYS B 1 262 ? 12.844 -18.578 3.891 1 97.12 262 LYS B O 1
ATOM 4282 N N . THR B 1 263 ? 11.273 -20.031 4.648 1 98.12 263 THR B N 1
ATOM 4283 C CA . THR B 1 263 ? 12.227 -21.141 4.672 1 98.12 263 THR B CA 1
ATOM 4284 C C . THR B 1 263 ? 11.914 -22.141 3.568 1 98.12 263 THR B C 1
ATOM 4286 O O . THR B 1 263 ? 10.766 -22.25 3.133 1 98.12 263 THR B O 1
ATOM 4289 N N . PRO B 1 264 ? 12.961 -22.859 3.172 1 98.38 264 PRO B N 1
ATOM 4290 C CA . PRO B 1 264 ? 12.703 -23.922 2.186 1 98.38 264 PRO B CA 1
ATOM 4291 C C . PRO B 1 264 ? 11.688 -24.953 2.674 1 98.38 264 PRO B C 1
ATOM 4293 O O . PRO B 1 264 ? 10.883 -25.453 1.884 1 98.38 264 PRO B O 1
ATOM 4296 N N . GLN B 1 265 ? 11.742 -25.266 3.953 1 98.56 265 GLN B N 1
ATOM 4297 C CA . GLN B 1 265 ? 10.797 -26.234 4.496 1 98.56 265 GLN B CA 1
ATOM 4298 C C . GLN B 1 265 ? 9.359 -25.734 4.352 1 98.56 265 GLN B C 1
ATOM 4300 O O . GLN B 1 265 ? 8.461 -26.484 3.977 1 98.56 265 GLN B O 1
ATOM 4305 N N . GLU B 1 266 ? 9.164 -24.469 4.664 1 98.62 266 GLU B N 1
ATOM 4306 C CA . GLU B 1 266 ? 7.848 -23.875 4.48 1 98.62 266 GLU B CA 1
ATOM 4307 C C . GLU B 1 266 ? 7.41 -23.938 3.02 1 98.62 266 GLU B C 1
ATOM 4309 O O . GLU B 1 266 ? 6.262 -24.266 2.721 1 98.62 266 GLU B O 1
ATOM 4314 N N . ALA B 1 267 ? 8.305 -23.609 2.174 1 98.81 267 ALA B N 1
ATOM 4315 C CA . ALA B 1 267 ? 8.016 -23.641 0.742 1 98.81 267 ALA B CA 1
ATOM 4316 C C . ALA B 1 267 ? 7.664 -25.047 0.281 1 98.81 267 ALA B C 1
ATOM 4318 O O . ALA B 1 267 ? 6.734 -25.25 -0.507 1 98.81 267 ALA B O 1
ATOM 4319 N N . LEU B 1 268 ? 8.359 -26.016 0.736 1 98.81 268 LEU B N 1
ATOM 4320 C CA . LEU B 1 268 ? 8.18 -27.406 0.318 1 98.81 268 LEU B CA 1
ATOM 4321 C C . LEU B 1 268 ? 6.852 -27.953 0.829 1 98.81 268 LEU B C 1
ATOM 4323 O O . LEU B 1 268 ? 6.301 -28.891 0.248 1 98.81 268 LEU B O 1
ATOM 4327 N N . ALA B 1 269 ? 6.34 -27.391 1.891 1 98.88 269 ALA B N 1
ATOM 4328 C CA . ALA B 1 269 ? 5 -27.781 2.328 1 98.88 269 ALA B CA 1
ATOM 4329 C C . ALA B 1 269 ? 3.955 -27.422 1.273 1 98.88 269 ALA B C 1
ATOM 4331 O O . ALA B 1 269 ? 2.996 -28.172 1.068 1 98.88 269 ALA B O 1
ATOM 4332 N N . TYR B 1 270 ? 4.133 -26.328 0.608 1 98.88 270 TYR B N 1
ATOM 4333 C CA . TYR B 1 270 ? 3.23 -25.953 -0.48 1 98.88 270 TYR B CA 1
ATOM 4334 C C . TYR B 1 270 ? 3.424 -26.875 -1.68 1 98.88 270 TYR B C 1
ATOM 4336 O O . TYR B 1 270 ? 2.459 -27.219 -2.371 1 98.88 270 TYR B O 1
ATOM 4344 N N . VAL B 1 271 ? 4.633 -27.266 -1.945 1 98.81 271 VAL B N 1
ATOM 4345 C CA . VAL B 1 271 ? 4.898 -28.219 -3.016 1 98.81 271 VAL B CA 1
ATOM 4346 C C . VAL B 1 271 ? 4.137 -29.516 -2.752 1 98.81 271 VAL B C 1
ATOM 4348 O O . VAL B 1 271 ? 3.496 -30.062 -3.654 1 98.81 271 VAL B O 1
ATOM 4351 N N . ALA B 1 272 ? 4.223 -29.953 -1.521 1 98.75 272 ALA B N 1
ATOM 4352 C CA . ALA B 1 272 ? 3.514 -31.172 -1.139 1 98.75 272 ALA B CA 1
ATOM 4353 C C . ALA B 1 272 ? 2.008 -31.016 -1.335 1 98.75 272 ALA B C 1
ATOM 4355 O O . ALA B 1 272 ? 1.345 -31.922 -1.855 1 98.75 272 ALA B O 1
ATOM 4356 N N . LEU B 1 273 ? 1.496 -29.922 -0.914 1 98.81 273 LEU B N 1
ATOM 4357 C CA . LEU B 1 273 ? 0.075 -29.625 -1.062 1 98.81 273 LEU B CA 1
ATOM 4358 C C . LEU B 1 273 ? -0.334 -29.641 -2.531 1 98.81 273 LEU B C 1
ATOM 4360 O O . LEU B 1 273 ? -1.312 -30.297 -2.898 1 98.81 273 LEU B O 1
ATOM 4364 N N . ILE B 1 274 ? 0.388 -28.984 -3.363 1 98.75 274 ILE B N 1
ATOM 4365 C CA . ILE B 1 274 ? 0.084 -28.875 -4.785 1 98.75 274 ILE B CA 1
ATOM 4366 C C . ILE B 1 274 ? 0.114 -30.266 -5.418 1 98.75 274 ILE B C 1
ATOM 4368 O O . ILE B 1 274 ? -0.787 -30.641 -6.18 1 98.75 274 ILE B O 1
ATOM 4372 N N . LYS B 1 275 ? 1.125 -30.984 -5.113 1 98.25 275 LYS B N 1
ATOM 4373 C CA . LYS B 1 275 ? 1.256 -32.344 -5.652 1 98.25 275 LYS B CA 1
ATOM 4374 C C . LYS B 1 275 ? 0.028 -33.188 -5.324 1 98.25 275 LYS B C 1
ATOM 4376 O O . LYS B 1 275 ? -0.512 -33.875 -6.195 1 98.25 275 LYS B O 1
ATOM 4381 N N . GLU B 1 276 ? -0.367 -33.062 -4.148 1 98.06 276 GLU B N 1
ATOM 4382 C CA . GLU B 1 276 ? -1.473 -33.938 -3.709 1 98.06 276 GLU B CA 1
ATOM 4383 C C . GLU B 1 276 ? -2.803 -33.438 -4.266 1 98.06 276 GLU B C 1
ATOM 4385 O O . GLU B 1 276 ? -3.611 -34.219 -4.758 1 98.06 276 GLU B O 1
ATOM 4390 N N . VAL B 1 277 ? -3.051 -32.125 -4.195 1 98.25 277 VAL B N 1
ATOM 4391 C CA . VAL B 1 277 ? -4.371 -31.594 -4.496 1 98.25 277 VAL B CA 1
ATOM 4392 C C . VAL B 1 277 ? -4.527 -31.422 -6.004 1 98.25 277 VAL B C 1
ATOM 4394 O O . VAL B 1 277 ? -5.566 -31.766 -6.57 1 98.25 277 VAL B O 1
ATOM 4397 N N . LEU B 1 278 ? -3.496 -30.938 -6.668 1 98.69 278 LEU B N 1
ATOM 4398 C CA . LEU B 1 278 ? -3.619 -30.578 -8.078 1 98.69 278 LEU B CA 1
ATOM 4399 C C . LEU B 1 278 ? -2.898 -31.594 -8.961 1 98.69 278 LEU B C 1
ATOM 4401 O O . LEU B 1 278 ? -3.326 -31.859 -10.086 1 98.69 278 LEU B O 1
ATOM 4405 N N . GLY B 1 279 ? -1.745 -32.125 -8.492 1 98.44 279 GLY B N 1
ATOM 4406 C CA . GLY B 1 279 ? -0.977 -33.094 -9.266 1 98.44 279 GLY B CA 1
ATOM 4407 C C . GLY B 1 279 ? 0.369 -32.562 -9.719 1 98.44 279 GLY B C 1
ATOM 4408 O O . GLY B 1 279 ? 0.616 -31.344 -9.648 1 98.44 279 GLY B O 1
ATOM 4409 N N . GLU B 1 280 ? 1.163 -33.406 -10.258 1 97.75 280 GLU B N 1
ATOM 4410 C CA . GLU B 1 280 ? 2.537 -33.094 -10.656 1 97.75 280 GLU B CA 1
ATOM 4411 C C . GLU B 1 280 ? 2.574 -32.125 -11.812 1 97.75 280 GLU B C 1
ATOM 4413 O O . GLU B 1 280 ? 3.531 -31.344 -11.953 1 97.75 280 GLU B O 1
ATOM 4418 N N . ALA B 1 281 ? 1.571 -32.125 -12.555 1 98.31 281 ALA B N 1
ATOM 4419 C CA . ALA B 1 281 ? 1.518 -31.266 -13.734 1 98.31 281 ALA B CA 1
ATOM 4420 C C . ALA B 1 281 ? 1.564 -29.797 -13.344 1 98.31 281 ALA B C 1
ATOM 4422 O O . ALA B 1 281 ? 1.943 -28.938 -14.156 1 98.31 281 ALA B O 1
ATOM 4423 N N . TRP B 1 282 ? 1.191 -29.484 -12.109 1 98.75 282 TRP B N 1
ATOM 4424 C CA . TRP B 1 282 ? 1.151 -28.094 -11.648 1 98.75 282 TRP B CA 1
ATOM 4425 C C . TRP B 1 282 ? 2.51 -27.656 -11.117 1 98.75 282 TRP B C 1
ATOM 4427 O O . TRP B 1 282 ? 2.742 -26.469 -10.891 1 98.75 282 TRP B O 1
ATOM 4437 N N . LEU B 1 283 ? 3.41 -28.578 -10.906 1 98.5 283 LEU B N 1
ATOM 4438 C CA . LEU B 1 283 ? 4.703 -28.25 -10.32 1 98.5 283 LEU B CA 1
ATOM 4439 C C . LEU B 1 283 ? 5.688 -27.797 -11.391 1 98.5 283 LEU B C 1
ATOM 4441 O O . LEU B 1 283 ? 6.73 -28.422 -11.594 1 98.5 283 LEU B O 1
ATOM 4445 N N . THR B 1 284 ? 5.312 -26.734 -12.055 1 98.38 284 THR B N 1
ATOM 4446 C CA . THR B 1 284 ? 6.105 -25.969 -13.016 1 98.38 284 THR B CA 1
ATOM 4447 C C . THR B 1 284 ? 5.965 -24.469 -12.781 1 98.38 284 THR B C 1
ATOM 4449 O O . THR B 1 284 ? 4.949 -24.016 -12.25 1 98.38 284 THR B O 1
ATOM 4452 N N . PRO B 1 285 ? 6.945 -23.719 -13.188 1 98.06 285 PRO B N 1
ATOM 4453 C CA . PRO B 1 285 ? 6.855 -22.281 -12.977 1 98.06 285 PRO B CA 1
ATOM 4454 C C . PRO B 1 285 ? 5.707 -21.641 -13.766 1 98.06 285 PRO B C 1
ATOM 4456 O O . PRO B 1 285 ? 5.328 -20.5 -13.492 1 98.06 285 PRO B O 1
ATOM 4459 N N . GLU B 1 286 ? 5.109 -22.312 -14.656 1 98.25 286 GLU B N 1
ATOM 4460 C CA . GLU B 1 286 ? 3.998 -21.797 -15.445 1 98.25 286 GLU B CA 1
ATOM 4461 C C . GLU B 1 286 ? 2.686 -21.891 -14.672 1 98.25 286 GLU B C 1
ATOM 4463 O O . GLU B 1 286 ? 1.719 -21.203 -15 1 98.25 286 GLU B O 1
ATOM 4468 N N . LEU B 1 287 ? 2.707 -22.766 -13.617 1 98.88 287 LEU B N 1
ATOM 4469 C CA . LEU B 1 287 ? 1.431 -22.984 -12.945 1 98.88 287 LEU B CA 1
ATOM 4470 C C . LEU B 1 287 ? 1.576 -22.844 -11.438 1 98.88 287 LEU B C 1
ATOM 4472 O O . LEU B 1 287 ? 0.578 -22.766 -10.719 1 98.88 287 LEU B O 1
ATOM 4476 N N . PHE B 1 288 ? 2.828 -22.797 -11.023 1 98.88 288 PHE B N 1
ATOM 4477 C CA . PHE B 1 288 ? 3.082 -22.672 -9.594 1 98.88 288 PHE B CA 1
ATOM 4478 C C . PHE B 1 288 ? 4.211 -21.672 -9.336 1 98.88 288 PHE B C 1
ATOM 4480 O O . PHE B 1 288 ? 5.301 -21.812 -9.891 1 98.88 288 PHE B O 1
ATOM 4487 N N . ARG B 1 289 ? 3.928 -20.703 -8.492 1 98.88 289 ARG B N 1
ATOM 4488 C CA . ARG B 1 289 ? 4.895 -19.672 -8.109 1 98.88 289 ARG B CA 1
ATOM 4489 C C . ARG B 1 289 ? 4.863 -19.438 -6.605 1 98.88 289 ARG B C 1
ATOM 4491 O O . ARG B 1 289 ? 3.867 -19.734 -5.941 1 98.88 289 ARG B O 1
ATOM 4498 N N . ILE B 1 290 ? 5.934 -18.938 -6.078 1 98.81 290 ILE B N 1
ATOM 4499 C CA . ILE B 1 290 ? 6.012 -18.516 -4.688 1 98.81 290 ILE B CA 1
ATOM 4500 C C . ILE B 1 290 ? 6.48 -17.062 -4.621 1 98.81 290 ILE B C 1
ATOM 4502 O O . ILE B 1 290 ? 7.578 -16.734 -5.086 1 98.81 290 ILE B O 1
ATOM 4506 N N . GLY B 1 291 ? 5.609 -16.203 -4.09 1 97.25 291 GLY B N 1
ATOM 4507 C CA . GLY B 1 291 ? 6.012 -14.828 -3.871 1 97.25 291 GLY B CA 1
ATOM 4508 C C . GLY B 1 291 ? 6.754 -14.625 -2.562 1 97.25 291 GLY B C 1
ATOM 4509 O O . GLY B 1 291 ? 6.168 -14.75 -1.485 1 97.25 291 GLY B O 1
ATOM 4510 N N . ALA B 1 292 ? 7.996 -14.281 -2.643 1 92.94 292 ALA B N 1
ATOM 4511 C CA . ALA B 1 292 ? 8.805 -14.148 -1.43 1 92.94 292 ALA B CA 1
ATOM 4512 C C . ALA B 1 292 ? 9.977 -13.203 -1.647 1 92.94 292 ALA B C 1
ATOM 4514 O O . ALA B 1 292 ? 10.5 -13.094 -2.76 1 92.94 292 ALA B O 1
ATOM 4515 N N . SER B 1 293 ? 10.398 -12.617 -0.548 1 88.56 293 SER B N 1
ATOM 4516 C CA . SER B 1 293 ? 11.539 -11.703 -0.593 1 88.56 293 SER B CA 1
ATOM 4517 C C . SER B 1 293 ? 12.797 -12.352 -0.028 1 88.56 293 SER B C 1
ATOM 4519 O O . SER B 1 293 ? 13.883 -12.219 -0.596 1 88.56 293 SER B O 1
ATOM 4521 N N . SER B 1 294 ? 12.594 -13.156 1.02 1 94.12 294 SER B N 1
ATOM 4522 C CA . SER B 1 294 ? 13.766 -13.641 1.733 1 94.12 294 SER B CA 1
ATOM 4523 C C . SER B 1 294 ? 13.992 -15.133 1.491 1 94.12 294 SER B C 1
ATOM 4525 O O . SER B 1 294 ? 15.016 -15.68 1.885 1 94.12 294 SER B O 1
ATOM 4527 N N . LEU B 1 295 ? 13.078 -15.805 0.835 1 98.12 295 LEU B N 1
ATOM 4528 C CA . LEU B 1 295 ? 13.125 -17.25 0.663 1 98.12 295 LEU B CA 1
ATOM 4529 C C . LEU B 1 295 ? 14.367 -17.672 -0.109 1 98.12 295 LEU B C 1
ATOM 4531 O O . LEU B 1 295 ? 15.008 -18.672 0.23 1 98.12 295 LEU B O 1
ATOM 4535 N N . LEU B 1 296 ? 14.727 -16.906 -1.119 1 98.44 296 LEU B N 1
ATOM 4536 C CA . LEU B 1 296 ? 15.883 -17.266 -1.936 1 98.44 296 LEU B CA 1
ATOM 4537 C C . LEU B 1 296 ? 17.141 -17.375 -1.078 1 98.44 296 LEU B C 1
ATOM 4539 O O . LEU B 1 296 ? 17.875 -18.359 -1.177 1 98.44 296 LEU B O 1
ATOM 4543 N N . ASP B 1 297 ? 17.328 -16.391 -0.217 1 98.06 297 ASP B N 1
ATOM 4544 C CA . ASP B 1 297 ? 18.516 -16.391 0.635 1 98.06 297 ASP B CA 1
ATOM 4545 C C . ASP B 1 297 ? 18.547 -17.641 1.514 1 98.06 297 ASP B C 1
ATOM 4547 O O . ASP B 1 297 ? 19.609 -18.25 1.688 1 98.06 297 ASP B O 1
ATOM 4551 N N . ASN B 1 298 ? 17.438 -18 1.974 1 98.25 298 ASN B N 1
ATOM 4552 C CA . ASN B 1 298 ? 17.391 -19.156 2.859 1 98.25 298 ASN B CA 1
ATOM 4553 C C . ASN B 1 298 ? 17.562 -20.469 2.086 1 98.25 298 ASN B C 1
ATOM 4555 O O . ASN B 1 298 ? 18.125 -21.422 2.604 1 98.25 298 ASN B O 1
ATOM 4559 N N . CYS B 1 299 ? 17.062 -20.5 0.896 1 98.25 299 CYS B N 1
ATOM 4560 C CA . CYS B 1 299 ? 17.312 -21.656 0.038 1 98.25 299 CYS B CA 1
ATOM 4561 C C . CYS B 1 299 ? 18.812 -21.812 -0.243 1 98.25 299 CYS B C 1
ATOM 4563 O O . CYS B 1 299 ? 19.344 -22.922 -0.173 1 98.25 299 CYS B O 1
ATOM 4565 N N . LEU B 1 300 ? 19.453 -20.719 -0.519 1 97.69 300 LEU B N 1
ATOM 4566 C CA . LEU B 1 300 ? 20.891 -20.734 -0.836 1 97.69 300 LEU B CA 1
ATOM 4567 C C . LEU B 1 300 ? 21.703 -21.219 0.363 1 97.69 300 LEU B C 1
ATOM 4569 O O . LEU B 1 300 ? 22.672 -21.953 0.205 1 97.69 300 LEU B O 1
ATOM 4573 N N . LYS B 1 301 ? 21.281 -20.828 1.516 1 96.94 301 LYS B N 1
ATOM 4574 C CA . LYS B 1 301 ? 21.938 -21.281 2.734 1 96.94 301 LYS B CA 1
ATOM 4575 C C . LYS B 1 301 ? 21.781 -22.781 2.926 1 96.94 301 LYS B C 1
ATOM 4577 O O . LYS B 1 301 ? 22.672 -23.453 3.473 1 96.94 301 LYS B O 1
ATOM 4582 N N . ALA B 1 302 ? 20.719 -23.281 2.488 1 96 302 ALA B N 1
ATOM 4583 C CA . ALA B 1 302 ? 20.391 -24.688 2.684 1 96 302 ALA B CA 1
ATOM 4584 C C . ALA B 1 302 ? 21.109 -25.562 1.649 1 96 302 ALA B C 1
ATOM 4586 O O . ALA B 1 302 ? 21.125 -26.781 1.774 1 96 302 ALA B O 1
ATOM 4587 N N . LEU B 1 303 ? 21.625 -24.953 0.655 1 93.81 303 LEU B N 1
ATOM 4588 C CA . LEU B 1 303 ? 22.344 -25.688 -0.375 1 93.81 303 LEU B CA 1
ATOM 4589 C C . LEU B 1 303 ? 23.812 -25.844 -0.001 1 93.81 303 LEU B C 1
ATOM 4591 O O . LEU B 1 303 ? 24.438 -26.859 -0.327 1 93.81 303 LEU B O 1
#

Nearest PDB structures (foldseek):
  1jcj-assembly2_B  TM=9.445E-01  e=5.070E-22  Escherichia coli
  1p1x-assembly2_B  TM=9.445E-01  e=1.751E-21  Escherichia coli K-12
  6z9i-assembly2_B  TM=9.437E-01  e=3.090E-21  Escherichia coli
  3npw-assembly2_B  TM=9.389E-01  e=2.763E-19  Escherichia coli
  3npv-assembly1_B  TM=9.394E-01  e=6.313E-19  Escherichia coli

Foldseek 3Di:
DPPPVVPVVPVLPPDQPADDPVVLCVLLPDDDDPVVLVVLLVVLLVVLVVQLLDLVLLLLLQQQAQAEDEDPPDDLVNVLVSLVCQQPVDVVDNVGGYQAYEYALVNLLSNVVSCVVVVHDHAYEYEAQPPPQNPDDLVVRLVSLLSSVVSPHQEYEYEFNLVCLLVVVLSRRLVSLLSNVVSNVRRAYEYEDQQVSNPDLSSLLSSLQSNVSSPHQEYEFRRQPDPDFDDSSSLLSSLLSQQVVCVVPVDGHAYEGEHDQAASSSSSSSVSSCCVSPRPVQSHSSRHHYYDHHHSVRSVVSD/DPPPVVPVVVVLPPDQPADDPVVLCVLLPDDDDPVVLVVLLVVLLVVLVVQLLDLVLLLLLQQQAQAEDEDPPDDLVNVLVSLVCQQPVDVVDNVGGYQAYEYALVNLLSNVVSCVVVVHDHAYEYEACPPPQNPDDLVVRLVSLLSSVVSPHQEYEYEFNLVCLLVVNLSRRLVSLLSNVVSNVRRAYEYEDQQVSNPDLSSLLSSLQSNVSSPHQEYEFRRQPDPDFDDSSSLLSSLLSQQVVCVVPVDGHAYEGEHDQAASSSSSSSVSSCCVSPRPVQSHSSRHHYYDHHHSVRSVVSD

Solvent-accessible surface area (backbone atoms only — not comparable to full-atom values): 30813 Å² total; per-residue (Å²): 120,81,72,40,77,59,57,74,68,56,68,73,65,63,88,67,76,72,86,53,64,69,62,48,56,64,68,52,64,67,80,81,54,67,65,60,49,51,54,52,46,51,50,18,49,54,51,8,65,58,45,58,74,36,56,67,54,44,54,53,51,43,34,22,24,27,44,42,56,85,56,50,57,56,36,68,68,55,49,50,52,49,49,53,41,34,59,40,66,38,80,93,39,72,87,41,32,38,46,24,39,32,34,36,41,57,45,33,44,52,42,42,52,51,32,56,75,68,72,50,87,77,49,31,30,24,50,31,34,43,47,76,38,20,46,46,52,67,68,32,23,40,48,34,35,39,52,30,42,74,39,54,31,44,28,39,34,35,42,49,46,39,32,36,53,74,66,70,33,50,64,57,38,20,52,52,45,30,53,45,44,61,45,38,63,87,31,46,35,30,39,21,60,36,47,58,66,44,86,44,69,63,47,40,36,40,51,42,45,34,40,49,75,29,60,37,43,20,45,23,34,24,77,49,78,54,96,44,39,46,46,65,66,59,48,51,46,41,44,50,44,43,38,52,47,23,74,73,69,70,50,85,55,19,43,27,50,13,21,92,47,46,42,49,44,59,50,36,20,52,52,44,44,41,41,71,68,68,25,69,86,41,79,37,62,86,29,27,39,34,39,30,67,53,24,62,62,41,35,59,70,67,98,113,83,72,44,75,60,54,72,66,54,68,74,64,64,88,68,77,74,85,53,64,67,62,48,56,64,68,53,66,66,79,82,53,68,66,59,47,52,53,51,46,51,51,18,48,54,49,9,64,56,46,57,75,37,56,67,52,43,53,52,51,44,32,22,24,28,45,41,57,85,55,49,58,57,36,67,69,55,49,48,52,48,48,53,41,33,60,40,66,37,81,94,39,72,87,42,33,39,47,24,37,32,33,36,40,56,45,33,44,54,44,41,50,51,31,57,76,67,72,50,88,77,49,31,31,23,50,31,33,43,47,77,38,19,48,44,52,68,70,32,24,40,48,35,35,39,53,30,41,72,38,53,32,44,26,39,34,35,41,48,46,38,32,36,52,76,67,68,34,50,64,56,38,20,52,53,45,30,52,45,45,60,46,39,61,88,32,45,35,31,38,20,61,37,48,55,66,45,87,43,70,63,46,40,34,41,51,42,46,34,39,50,74,30,60,38,45,22,45,24,34,22,77,50,77,54,97,44,40,44,46,63,65,58,47,52,45,41,44,50,46,42,40,52,47,24,74,75,69,71,51,86,55,19,45,26,50,13,22,90,47,46,41,50,43,59,49,36,19,52,51,45,43,41,41,71,68,69,25,70,86,41,76,36,61,88,29,26,38,34,39,31,66,54,24,62,62,42,34,60,70,69,97

Secondary structure (DSSP, 8-state):
----TTTTTTGGGSSSPPP-HHHHHHHTTPPPPHHHHHHHHHHHHHHHHHHTT-HHHHHHHHTTEEEE---TT--HHHHHHHHHHHH-SSTT-TT---SEEEE-HHHHHHHHHHHHHTT----EEEE-SSTTT--S-HHHHHHHHHHHHHTT-SEEEEE--HHHHHTT-HHHHHHHHHHHHHHHTTSEEEEE--GGGS-SHHHHHHHHHHHHHTT-SEEE---S-SSS---HHHHHHHHHHHHHHHHHHS---EEE-BSS--SHHHHHHHHHHHHHHT-GGG-STTTB-EEESSHHHHHHHH-/----HHHHTTGGGSSS----HHHHHHHTTPPPPHHHHHHHHHHHHHHHHHHTT-HHHHHHHHTTEEEE---TT--HHHHHHHHHHHH-SSTT-TT---SEEEE-HHHHHHHHHHHHHHT----EEEE-SSTTT--S-HHHHHHHHHHHHHTT-SEEEEE--HHHHHTT-HHHHHHHHHHHHHHHTTSEEEEE--GGGS-SHHHHHHHHHHHHHTT-SEEES--S-SSS---HHHHHHHHHHHHHHHHHHS---EEE-BSS--SHHHHHHHHHHHHHHT-GGG-STTTB-EEESSHHHHHHHH-

Organism: Ancylostoma caninum (NCBI:txid29170)

pLDDT: mean 93.84, std 14.66, range [18.42, 98.94]